Protein AF-0000000087150148 (afdb_homodimer)

InterPro domains:
  IPR000595 Cyclic nucleotide-binding domain [SM00100] (48-168)
  IPR000595 Cyclic nucleotide-binding domain [cd00038] (48-160)
  IPR012318 Crp-type HTH domain [PF13545] (186-251)
  IPR014710 RmlC-like jelly roll fold [G3DSA:2.60.120.10] (44-170)
  IPR018490 Cyclic nucleotide-binding domain superfamily [SSF51206] (45-163)
  IPR036388 Winged helix-like DNA-binding domain superfamily [G3DSA:1.10.10.10] (181-252)
  IPR036390 Winged helix DNA-binding domain superfamily [SSF46785] (184-256)
  IPR050397 Global Transcriptional Regulators in Environmental Response [PTHR24567] (44-261)

Secondary structure (DSSP, 8-state):
-----------------------------------------TT---HHHHTS-HHHHHHHHTT-EEEEEPTT-EEE-TTS--SEEEEEEEEEEEEEEEETTEEEEEEEE-TT-EESGGGTTT-PPP-EEEEEEEEEEEEEEEHHHHHHHHHH-HHHHHHHHHHHHHHHHHHHHHHHHHHHS-HHHHHHHHHHHHHHHHT-SEE---HHHHHHHHT--HHHHHHHHHHHHHTTSEEEETTEEEES-HHHHHHHS-HHHHHHHHHHHHHHHTHHHHHHH-/-----------------------------------------TT---HHHHTS-HHHHHHHHTT-EEEEEPTT-EEE-TTS--SEEEEEEEEEEEEEEEETTEEEEEEEE-TT-EESGGGTTT-PPP-EEEEEEEEEEEEEEEHHHHHHHHHH-HHHHHHHHHHHHHHHHHHHHHHHHHHHS-HHHHHHHHHHHHHHHHT-SEE---HHHHHHHHT--HHHHHHHHHHHHHTTSEEEETTEEEES-HHHHHHHS-HHHHHHHHHHHHHHHTHHHHHHH-

Nearest PDB structures (foldseek):
  3dv8-assembly1_A-2  TM=7.628E-01  e=1.364E-11  Agathobacter rectalis ATCC 33656
  8yz7-assembly1_A-2  TM=8.284E-01  e=3.390E-11  Deinococcus radiodurans R1 = ATCC 13939 = DSM 20539
  4ev0-assembly1_A  TM=5.158E-01  e=2.276E-11  Thermus thermophilus HB8
  1cx4-assembly1_A  TM=8.255E-01  e=1.781E-06  Rattus norvegicus
  4jva-assembly1_A  TM=6.528E-01  e=2.972E-06  Rattus norvegicus

Solvent-accessible surface area (backbone atoms only — not comparable to full-atom values): 30477 Å² total; per-residue (Å²): 134,93,79,75,84,69,84,66,84,76,78,84,72,96,70,79,79,80,77,80,75,79,73,83,64,82,67,70,72,72,72,71,69,65,70,78,67,71,64,64,49,92,86,48,67,19,48,65,62,27,67,44,52,71,70,54,40,52,62,52,50,77,57,47,39,83,42,80,41,48,60,70,39,70,74,34,55,50,66,46,88,66,63,46,29,37,39,21,44,38,23,31,30,38,32,23,36,76,56,95,91,39,46,39,50,33,42,74,42,11,19,70,34,66,47,57,62,70,58,72,77,75,54,72,70,45,69,43,28,31,31,26,62,39,52,36,32,30,35,31,31,45,47,70,57,48,52,53,48,28,69,78,36,53,66,57,44,50,50,50,48,35,42,49,51,30,51,50,45,31,28,30,50,42,16,48,41,55,56,71,51,56,68,61,26,51,51,35,21,47,54,52,51,49,27,62,28,47,69,41,52,67,42,78,54,50,62,65,52,53,13,41,35,66,69,45,57,50,69,58,48,48,52,47,52,51,51,36,34,75,70,51,30,31,42,81,49,98,62,28,35,33,55,68,28,63,70,64,34,56,68,50,20,44,72,64,40,58,54,42,52,49,38,50,56,50,40,70,52,60,71,62,55,60,57,69,72,98,138,81,83,75,75,74,83,74,77,80,76,84,72,94,69,79,78,80,76,78,82,72,74,82,63,81,67,70,72,71,70,71,70,65,71,78,69,70,65,65,47,93,87,47,67,19,48,66,64,25,66,44,51,70,71,56,40,51,62,52,51,76,55,47,39,84,42,80,40,47,60,68,38,70,76,35,54,50,66,46,88,66,63,48,30,35,38,23,44,38,23,31,31,37,34,24,37,73,55,96,91,39,47,39,51,34,43,74,40,12,19,72,34,65,46,56,63,70,58,72,76,74,55,72,69,45,69,41,29,30,31,25,63,40,51,36,32,29,35,32,29,46,46,70,58,49,52,54,49,29,70,78,36,52,66,58,44,50,50,51,48,36,42,49,52,30,52,49,48,31,28,31,48,41,15,47,41,55,57,71,52,56,69,63,25,50,51,34,22,48,54,52,52,48,26,62,27,49,69,43,53,66,42,77,52,49,62,65,55,54,14,40,36,66,67,44,57,50,69,57,47,48,52,44,52,49,51,36,34,74,70,52,28,31,44,83,49,98,62,29,36,32,55,69,30,64,71,64,36,55,69,50,20,43,74,64,39,57,54,42,54,48,38,50,55,52,40,70,52,61,71,62,56,61,59,69,72,99

Organism: NCBI:txid2511166

Foldseek 3Di:
DDDDDPPCPPPDDVDPDPDDDDDPPPPPPPPPPPPPPLQQPPPAQQLLLSNDDPVLNVLVVVFKDKDWADAFDWQDDFQDAHFKKKQARAAKKFKWADDPNAIATQAIAASHAMPRLCPLVVDGGHNIIIGTHTIDMIIMGTSVSVNVSCVVPVLSVLLNVLRVVLSVLSNVLLVVCLVPDDDLQNLLLVLLRRCVRRVFQKAQADLVRSCRHSVHDSVVSVVSVVVCVVVVQWDDDDRIIGGRNSVVSNVRHDCSSVVSVVSSVVSSPPVVPVVVVD/DDDPDDDPPPPDDPDPDPPDDPDPPDPPPPPPPPPPPLCQPPPAQQLLLSNDDPVLNVLVVVFKDKDWADAFDWQDDFQDAHFKKKQARAAKKFKWADDPRAIATQAIAASHAMPRLCPLVPDGGHNIIIGTHTIDMIIMGTSVSVNVSCVVPVLSVLLNVLRVVLSVLSRVLLVVCLVPDDDLQNLLLVLLRRCVRRVFQKAQADLVRSCRHSVHDSVVSVVSVVVCVVVVQWDDDDRIIGGRNNVVSNVRHDCSSVVSVVSSVVSSPPVVPVVVVD

Structure (mmCIF, N/CA/C/O backbone):
data_AF-0000000087150148-model_v1
#
loop_
_entity.id
_entity.type
_entity.pdbx_description
1 polymer 'Cyclic nucleotide-binding domain-containing protein'
#
loop_
_atom_site.group_PDB
_atom_site.id
_atom_site.type_symbol
_atom_site.label_atom_id
_atom_site.label_alt_id
_atom_site.label_comp_id
_atom_site.label_asym_id
_atom_site.label_entity_id
_atom_site.label_seq_id
_atom_site.pdbx_PDB_ins_code
_atom_site.Cartn_x
_atom_site.Cartn_y
_atom_site.Cartn_z
_atom_site.occupancy
_atom_site.B_iso_or_equiv
_atom_site.auth_seq_id
_atom_site.auth_comp_id
_atom_site.auth_asym_id
_atom_site.auth_atom_id
_atom_site.pdbx_PDB_model_num
ATOM 1 N N . MET A 1 1 ? -27.234 -48.438 15.078 1 19.94 1 MET A N 1
ATOM 2 C CA . MET A 1 1 ? -27.594 -47.562 16.203 1 19.94 1 MET A CA 1
ATOM 3 C C . MET A 1 1 ? -26.375 -46.781 16.688 1 19.94 1 MET A C 1
ATOM 5 O O . MET A 1 1 ? -26.5 -45.656 17.141 1 19.94 1 MET A O 1
ATOM 9 N N . THR A 1 2 ? -25.188 -47.375 16.906 1 21.62 2 THR A N 1
ATOM 10 C CA . THR A 1 2 ? -24.406 -47 18.094 1 21.62 2 THR A CA 1
ATOM 11 C C . THR A 1 2 ? -23.688 -45.688 17.859 1 21.62 2 THR A C 1
ATOM 13 O O . THR A 1 2 ? -23.141 -45.438 16.766 1 21.62 2 THR A O 1
ATOM 16 N N . ASP A 1 3 ? -23.547 -44.625 18.781 1 20.55 3 ASP A N 1
ATOM 17 C CA . ASP A 1 3 ? -23.656 -43.25 19.266 1 20.55 3 ASP A CA 1
ATOM 18 C C . ASP A 1 3 ? -22.281 -42.594 19.359 1 20.55 3 ASP A C 1
ATOM 20 O O . ASP A 1 3 ? -22.156 -41.375 19.281 1 20.55 3 ASP A O 1
ATOM 24 N N . ARG A 1 4 ? -21.094 -43.188 19.453 1 20.72 4 ARG A N 1
ATOM 25 C CA . ARG A 1 4 ? -20.297 -42.844 20.625 1 20.72 4 ARG A CA 1
ATOM 26 C C . ARG A 1 4 ? -19.469 -41.594 20.359 1 20.72 4 ARG A C 1
ATOM 28 O O . ARG A 1 4 ? -18.812 -41.062 21.266 1 20.72 4 ARG A O 1
ATOM 35 N N . ALA A 1 5 ? -19.062 -41.094 19.141 1 24.3 5 ALA A N 1
ATOM 36 C CA . ALA A 1 5 ? -17.641 -40.75 19.188 1 24.3 5 ALA A CA 1
ATOM 37 C C . ALA A 1 5 ? -17.438 -39.406 19.906 1 24.3 5 ALA A C 1
ATOM 39 O O . ALA A 1 5 ? -17.766 -38.344 19.344 1 24.3 5 ALA A O 1
ATOM 40 N N . PRO A 1 6 ? -17.641 -39.062 21.172 1 23.12 6 PRO A N 1
ATOM 41 C CA . PRO A 1 6 ? -17.859 -37.688 21.688 1 23.12 6 PRO A CA 1
ATOM 42 C C . PRO A 1 6 ? -16.578 -36.875 21.797 1 23.12 6 PRO A C 1
ATOM 44 O O . PRO A 1 6 ? -16.562 -35.812 22.438 1 23.12 6 PRO A O 1
ATOM 47 N N . ALA A 1 7 ? -15.578 -36.875 20.922 1 22.89 7 ALA A N 1
ATOM 48 C CA . ALA A 1 7 ? -14.266 -36.469 21.422 1 22.89 7 ALA A CA 1
ATOM 49 C C . ALA A 1 7 ? -14.297 -35.062 21.984 1 22.89 7 ALA A C 1
ATOM 51 O O . ALA A 1 7 ? -14.805 -34.125 21.328 1 22.89 7 ALA A O 1
ATOM 52 N N . VAL A 1 8 ? -14.102 -34.562 23.219 1 21.58 8 VAL A N 1
ATOM 53 C CA . VAL A 1 8 ? -14.297 -33.594 24.281 1 21.58 8 VAL A CA 1
ATOM 54 C C . VAL A 1 8 ? -13.312 -32.438 24.094 1 21.58 8 VAL A C 1
ATOM 56 O O . VAL A 1 8 ? -13.391 -31.438 24.812 1 21.58 8 VAL A O 1
ATOM 59 N N . PHE A 1 9 ? -12.484 -32.281 23.047 1 21.25 9 PHE A N 1
ATOM 60 C CA . PHE A 1 9 ? -11.273 -31.594 23.484 1 21.25 9 PHE A CA 1
ATOM 61 C C . PHE A 1 9 ? -11.578 -30.156 23.891 1 21.25 9 PHE A C 1
ATOM 63 O O . PHE A 1 9 ? -12.133 -29.391 23.094 1 21.25 9 PHE A O 1
ATOM 70 N N . GLU A 1 10 ? -11.703 -29.812 25.094 1 20.5 10 GLU A N 1
ATOM 71 C CA . GLU A 1 10 ? -12.078 -28.625 25.859 1 20.5 10 GLU A CA 1
ATOM 72 C C . GLU A 1 10 ? -11.094 -27.484 25.625 1 20.5 10 GLU A C 1
ATOM 74 O O . GLU A 1 10 ? -9.914 -27.594 25.969 1 20.5 10 GLU A O 1
ATOM 79 N N . VAL A 1 11 ? -10.922 -26.969 24.453 1 21.61 11 VAL A N 1
ATOM 80 C CA . VAL A 1 11 ? -10.086 -25.828 24.109 1 21.61 11 VAL A CA 1
ATOM 81 C C . VAL A 1 11 ? -10.312 -24.688 25.094 1 21.61 11 VAL A C 1
ATOM 83 O O . VAL A 1 11 ? -11.438 -24.203 25.25 1 21.61 11 VAL A O 1
ATOM 86 N N . LEU A 1 12 ? -9.422 -24.469 26.094 1 21.59 12 LEU A N 1
ATOM 87 C CA . LEU A 1 12 ? -9.352 -23.609 27.266 1 21.59 12 LEU A CA 1
ATOM 88 C C . LEU A 1 12 ? -9.742 -22.188 26.906 1 21.59 12 LEU A C 1
ATOM 90 O O . LEU A 1 12 ? -9.383 -21.688 25.844 1 21.59 12 LEU A O 1
ATOM 94 N N . GLU A 1 13 ? -10.75 -21.609 27.484 1 22.03 13 GLU A N 1
ATOM 95 C CA . GLU A 1 13 ? -11.508 -20.422 27.844 1 22.03 13 GLU A CA 1
ATOM 96 C C . GLU A 1 13 ? -10.586 -19.297 28.297 1 22.03 13 GLU A C 1
ATOM 98 O O . GLU A 1 13 ? -9.484 -19.547 28.797 1 22.03 13 GLU A O 1
ATOM 103 N N . CYS A 1 14 ? -10.711 -18 27.672 1 23.67 14 CYS A N 1
ATOM 104 C CA . CYS A 1 14 ? -10.281 -16.656 28 1 23.67 14 CYS A CA 1
ATOM 105 C C . CYS A 1 14 ? -10.328 -16.406 29.5 1 23.67 14 CYS A C 1
ATOM 107 O O . CYS A 1 14 ? -10.656 -15.305 29.953 1 23.67 14 CYS A O 1
ATOM 109 N N . SER A 1 15 ? -10.148 -17.594 30.406 1 21.47 15 SER A N 1
ATOM 110 C CA . SER A 1 15 ? -10.477 -17.484 31.812 1 21.47 15 SER A CA 1
ATOM 111 C C . SER A 1 15 ? -9.602 -16.453 32.5 1 21.47 15 SER A C 1
ATOM 113 O O . SER A 1 15 ? -8.445 -16.25 32.125 1 21.47 15 SER A O 1
ATOM 115 N N . GLN A 1 16 ? -10.305 -15.711 33.562 1 21.86 16 GLN A N 1
ATOM 116 C CA . GLN A 1 16 ? -10.102 -14.586 34.469 1 21.86 16 GLN A CA 1
ATOM 117 C C . GLN A 1 16 ? -9.047 -14.906 35.5 1 21.86 16 GLN A C 1
ATOM 119 O O . GLN A 1 16 ? -8.977 -14.242 36.562 1 21.86 16 GLN A O 1
ATOM 124 N N . GLU A 1 17 ? -8.172 -15.875 35.406 1 22.16 17 GLU A N 1
ATOM 125 C CA . GLU A 1 17 ? -7.629 -16.312 36.688 1 22.16 17 GLU A CA 1
ATOM 126 C C . GLU A 1 17 ? -6.891 -15.18 37.406 1 22.16 17 GLU A C 1
ATOM 128 O O . GLU A 1 17 ? -6.156 -14.422 36.75 1 22.16 17 GLU A O 1
ATOM 133 N N . ARG A 1 18 ? -7.316 -15.023 38.812 1 22.17 18 ARG A N 1
ATOM 134 C CA . ARG A 1 18 ? -6.941 -14.109 39.906 1 22.17 18 ARG A CA 1
ATOM 135 C C . ARG A 1 18 ? -5.48 -14.305 40.312 1 22.17 18 ARG A C 1
ATOM 137 O O . ARG A 1 18 ? -5.113 -15.328 40.875 1 22.17 18 ARG A O 1
ATOM 144 N N . ALA A 1 19 ? -4.543 -14.188 39.562 1 22.58 19 ALA A N 1
ATOM 145 C CA . ALA A 1 19 ? -3.145 -14.367 39.969 1 22.58 19 ALA A CA 1
ATOM 146 C C . ALA A 1 19 ? -2.857 -13.719 41.312 1 22.58 19 ALA A C 1
ATOM 148 O O . ALA A 1 19 ? -3.186 -12.547 41.531 1 22.58 19 ALA A O 1
ATOM 149 N N . LEU A 1 20 ? -2.566 -14.539 42.281 1 20.73 20 LEU A N 1
ATOM 150 C CA . LEU A 1 20 ? -2.23 -14.336 43.688 1 20.73 20 LEU A CA 1
ATOM 151 C C . LEU A 1 20 ? -1.263 -13.172 43.875 1 20.73 20 LEU A C 1
ATOM 153 O O . LEU A 1 20 ? -0.578 -12.789 42.906 1 20.73 20 LEU A O 1
ATOM 157 N N . LYS A 1 21 ? -0.613 -13.156 45.156 1 25.09 21 LYS A N 1
ATOM 158 C CA . LYS A 1 21 ? -0.305 -12.273 46.281 1 25.09 21 LYS A CA 1
ATOM 159 C C . LYS A 1 21 ? 1.092 -11.672 46.125 1 25.09 21 LYS A C 1
ATOM 161 O O . LYS A 1 21 ? 1.562 -10.969 47.031 1 25.09 21 LYS A O 1
ATOM 166 N N . GLN A 1 22 ? 1.948 -12.039 45.094 1 25.97 22 GLN A N 1
ATOM 167 C CA . GLN A 1 22 ? 3.277 -11.906 45.688 1 25.97 22 GLN A CA 1
ATOM 168 C C . GLN A 1 22 ? 3.52 -10.484 46.188 1 25.97 22 GLN A C 1
ATOM 170 O O . GLN A 1 22 ? 2.973 -9.523 45.625 1 25.97 22 GLN A O 1
ATOM 175 N N . PRO A 1 23 ? 4.172 -10.414 47.406 1 29.95 23 PRO A N 1
ATOM 176 C CA . PRO A 1 23 ? 4.34 -9.172 48.188 1 29.95 23 PRO A CA 1
ATOM 177 C C . PRO A 1 23 ? 4.977 -8.062 47.344 1 29.95 23 PRO A C 1
ATOM 179 O O . PRO A 1 23 ? 5.621 -8.328 46.344 1 29.95 23 PRO A O 1
ATOM 182 N N . PRO A 1 24 ? 4.738 -6.855 47.781 1 30.52 24 PRO A N 1
ATOM 183 C CA . PRO A 1 24 ? 4.977 -5.562 47.125 1 30.52 24 PRO A CA 1
ATOM 184 C C . PRO A 1 24 ? 6.449 -5.32 46.812 1 30.52 24 PRO A C 1
ATOM 186 O O . PRO A 1 24 ? 7.262 -5.176 47.75 1 30.52 24 PRO A O 1
ATOM 189 N N . GLY A 1 25 ? 7.176 -6.426 46.25 1 29.69 25 GLY A N 1
ATOM 190 C CA . GLY A 1 25 ? 8.57 -6.027 46.281 1 29.69 25 GLY A CA 1
ATOM 191 C C . GLY A 1 25 ? 8.797 -4.594 45.844 1 29.69 25 GLY A C 1
ATOM 192 O O . GLY A 1 25 ? 7.902 -3.975 45.25 1 29.69 25 GLY A O 1
ATOM 193 N N . THR A 1 26 ? 9.836 -3.965 46.469 1 32.06 26 THR A N 1
ATOM 194 C CA . THR A 1 26 ? 10.234 -2.574 46.312 1 32.06 26 THR A CA 1
ATOM 195 C C . THR A 1 26 ? 10.367 -2.238 44.812 1 32.06 26 THR A C 1
ATOM 197 O O . THR A 1 26 ? 11.086 -2.922 44.094 1 32.06 26 THR A O 1
ATOM 200 N N . ARG A 1 27 ? 9.281 -1.749 44.25 1 29.84 27 ARG A N 1
ATOM 201 C CA . ARG A 1 27 ? 9.188 -1.331 42.844 1 29.84 27 ARG A CA 1
ATOM 202 C C . ARG A 1 27 ? 10.461 -0.613 42.406 1 29.84 27 ARG A C 1
ATOM 204 O O . ARG A 1 27 ? 10.867 0.38 43 1 29.84 27 ARG A O 1
ATOM 211 N N . PRO A 1 28 ? 11.391 -1.503 41.812 1 34.41 28 PRO A N 1
ATOM 212 C CA . PRO A 1 28 ? 12.492 -0.618 41.438 1 34.41 28 PRO A CA 1
ATOM 213 C C . PRO A 1 28 ? 12.008 0.693 40.812 1 34.41 28 PRO A C 1
ATOM 215 O O . PRO A 1 28 ? 10.898 0.751 40.281 1 34.41 28 PRO A O 1
ATOM 218 N N . GLN A 1 29 ? 12.477 1.812 41.312 1 32.28 29 GLN A N 1
ATOM 219 C CA . GLN A 1 29 ? 12.133 3.133 40.812 1 32.28 29 GLN A CA 1
ATOM 220 C C . GLN A 1 29 ? 12.156 3.15 39.281 1 32.28 29 GLN A C 1
ATOM 222 O O . GLN A 1 29 ? 13.062 2.584 38.656 1 32.28 29 GLN A O 1
ATOM 227 N N . PRO A 1 30 ? 10.914 3.182 38.688 1 32.47 30 PRO A N 1
ATOM 228 C CA . PRO A 1 30 ? 10.891 3.254 37.219 1 32.47 30 PRO A CA 1
ATOM 229 C C . PRO A 1 30 ? 12.023 4.113 36.656 1 32.47 30 PRO A C 1
ATOM 231 O O . PRO A 1 30 ? 12.297 5.195 37.188 1 32.47 30 PRO A O 1
ATOM 234 N N . GLN A 1 31 ? 13.086 3.412 36.312 1 33.56 31 GLN A N 1
ATOM 235 C CA . GLN A 1 31 ? 14.031 4.27 35.625 1 33.56 31 GLN A CA 1
ATOM 236 C C . GLN A 1 31 ? 13.305 5.262 34.719 1 33.56 31 GLN A C 1
ATOM 238 O O . GLN A 1 31 ? 12.469 4.863 33.906 1 33.56 31 GLN A O 1
ATOM 243 N N . LEU A 1 32 ? 13.055 6.449 35.188 1 30.58 32 LEU A N 1
ATOM 244 C CA . LEU A 1 32 ? 12.555 7.551 34.375 1 30.58 32 LEU A CA 1
ATOM 245 C C . LEU A 1 32 ? 13.148 7.504 32.969 1 30.58 32 LEU A C 1
ATOM 247 O O . LEU A 1 32 ? 14.367 7.629 32.812 1 30.58 32 LEU A O 1
ATOM 251 N N . SER A 1 33 ? 12.68 6.516 32.219 1 32.69 33 SER A N 1
ATOM 252 C CA . SER A 1 33 ? 13.07 6.727 30.828 1 32.69 33 SER A CA 1
ATOM 253 C C . SER A 1 33 ? 13.102 8.211 30.469 1 32.69 33 SER A C 1
ATOM 255 O O . SER A 1 33 ? 12.086 8.898 30.578 1 32.69 33 SER A O 1
ATOM 257 N N . LEU A 1 34 ? 14.18 8.836 30.797 1 31.78 34 LEU A N 1
ATOM 258 C CA . LEU A 1 34 ? 14.297 10.211 30.312 1 31.78 34 LEU A CA 1
ATOM 259 C C . LEU A 1 34 ? 13.672 10.352 28.938 1 31.78 34 LEU A C 1
ATOM 261 O O . LEU A 1 34 ? 13.844 9.477 28.078 1 31.78 34 LEU A O 1
ATOM 265 N N . PRO A 1 35 ? 12.57 10.969 28.891 1 32.06 35 PRO A N 1
ATOM 266 C CA . PRO A 1 35 ? 12.023 11.203 27.562 1 32.06 35 PRO A CA 1
ATOM 267 C C . PRO A 1 35 ? 13.102 11.484 26.516 1 32.06 35 PRO A C 1
ATOM 269 O O . PRO A 1 35 ? 14.07 12.195 26.812 1 32.06 35 PRO A O 1
ATOM 272 N N . VAL A 1 36 ? 13.594 10.461 25.875 1 34.84 36 VAL A N 1
ATOM 273 C CA . VAL A 1 36 ? 14.438 10.805 24.734 1 34.84 36 VAL A CA 1
ATOM 274 C C . VAL A 1 36 ? 13.977 12.125 24.141 1 34.84 36 VAL A C 1
ATOM 276 O O . VAL A 1 36 ? 12.875 12.219 23.594 1 34.84 36 VAL A O 1
ATOM 279 N N . HIS A 1 37 ? 14.211 13.203 24.844 1 29.19 37 HIS A N 1
ATOM 280 C CA . HIS A 1 37 ? 13.992 14.523 24.266 1 29.19 37 HIS A CA 1
ATOM 281 C C . HIS A 1 37 ? 14.492 14.594 22.828 1 29.19 37 HIS A C 1
ATOM 283 O O . HIS A 1 37 ? 15.688 14.406 22.578 1 29.19 37 HIS A O 1
ATOM 289 N N . SER A 1 38 ? 13.805 13.969 21.875 1 36.78 38 SER A N 1
ATOM 290 C CA . SER A 1 38 ? 14.141 14.359 20.516 1 36.78 38 SER A CA 1
ATOM 291 C C . SER A 1 38 ? 14.586 15.82 20.453 1 36.78 38 SER A C 1
ATOM 293 O O . SER A 1 38 ? 13.883 16.703 20.969 1 36.78 38 SER A O 1
ATOM 295 N N . ALA A 1 39 ? 15.797 16.109 20.578 1 37.34 39 ALA A N 1
ATOM 296 C CA . ALA A 1 39 ? 16.344 17.453 20.453 1 37.34 39 ALA A CA 1
ATOM 297 C C . ALA A 1 39 ? 15.68 18.219 19.312 1 37.34 39 ALA A C 1
ATOM 299 O O . ALA A 1 39 ? 15.984 17.984 18.141 1 37.34 39 ALA A O 1
ATOM 300 N N . LYS A 1 40 ? 14.367 18.516 19.375 1 44.66 40 LYS A N 1
ATOM 301 C CA . LYS A 1 40 ? 13.719 19.5 18.516 1 44.66 40 LYS A CA 1
ATOM 302 C C . LYS A 1 40 ? 14.633 20.703 18.281 1 44.66 40 LYS A C 1
ATOM 304 O O . LYS A 1 40 ? 15.086 21.344 19.234 1 44.66 40 LYS A O 1
ATOM 309 N N . ARG A 1 41 ? 15.562 20.703 17.469 1 47.34 41 ARG A N 1
ATOM 310 C CA . ARG A 1 41 ? 16.234 21.953 17.109 1 47.34 41 ARG A CA 1
ATOM 311 C C . ARG A 1 41 ? 15.219 23.047 16.781 1 47.34 41 ARG A C 1
ATOM 313 O O . ARG A 1 41 ? 14.195 22.766 16.141 1 47.34 41 ARG A O 1
ATOM 320 N N . PRO A 1 42 ? 15.164 24.141 17.438 1 55.47 42 PRO A N 1
ATOM 321 C CA . PRO A 1 42 ? 14.172 25.219 17.531 1 55.47 42 PRO A CA 1
ATOM 322 C C . PRO A 1 42 ? 13.656 25.672 16.172 1 55.47 42 PRO A C 1
ATOM 324 O O . PRO A 1 42 ? 12.539 26.188 16.078 1 55.47 42 PRO A O 1
ATOM 327 N N . PHE A 1 43 ? 14.188 25.266 14.914 1 72.75 43 PHE A N 1
ATOM 328 C CA . PHE A 1 43 ? 13.773 26.031 13.742 1 72.75 43 PHE A CA 1
ATOM 329 C C . PHE A 1 43 ? 12.891 25.203 12.828 1 72.75 43 PHE A C 1
ATOM 331 O O . PHE A 1 43 ? 12.125 25.734 12.023 1 72.75 43 PHE A O 1
ATOM 338 N N . VAL A 1 44 ? 12.773 23.891 13.062 1 88.25 44 VAL A N 1
ATOM 339 C CA . VAL A 1 44 ? 11.93 23.141 12.133 1 88.25 44 VAL A CA 1
ATOM 340 C C . VAL A 1 44 ? 10.984 22.234 12.906 1 88.25 44 VAL A C 1
ATOM 342 O O . VAL A 1 44 ? 11.398 21.594 13.883 1 88.25 44 VAL A O 1
ATOM 345 N N . LYS A 1 45 ? 9.742 22.234 12.594 1 93.44 45 LYS A N 1
ATOM 346 C CA . LYS A 1 45 ? 8.719 21.406 13.219 1 93.44 45 LYS A CA 1
ATOM 347 C C . LYS A 1 45 ? 8.656 20.031 12.562 1 93.44 45 LYS A C 1
ATOM 349 O O . LYS A 1 45 ? 8.234 19.062 13.188 1 93.44 45 LYS A O 1
ATOM 354 N N . ASN A 1 46 ? 9.047 19.953 11.336 1 96.62 46 ASN A N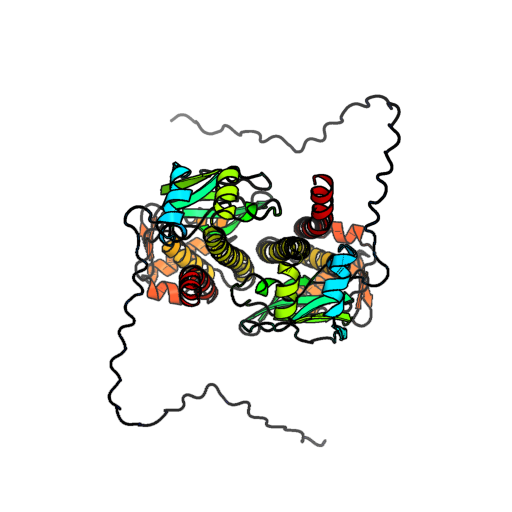 1
ATOM 355 C CA . ASN A 1 46 ? 9.031 18.672 10.641 1 96.62 46 ASN A CA 1
ATOM 356 C C . ASN A 1 46 ? 9.891 17.625 11.352 1 96.62 46 ASN A C 1
ATOM 358 O O . ASN A 1 46 ? 11.086 17.859 11.57 1 96.62 46 ASN A O 1
ATOM 362 N N . VAL A 1 47 ? 9.312 16.531 11.633 1 95.31 47 VAL A N 1
ATOM 363 C CA . VAL A 1 47 ? 9.93 15.531 12.492 1 95.31 47 VAL A CA 1
ATOM 364 C C . VAL A 1 47 ? 11.164 14.953 11.805 1 95.31 47 VAL A C 1
ATOM 366 O O . VAL A 1 47 ? 12.18 14.688 12.453 1 95.31 47 VAL A O 1
ATOM 369 N N . ILE A 1 48 ? 11.117 14.742 10.516 1 94.94 48 ILE A N 1
ATOM 370 C CA . ILE A 1 48 ? 12.234 14.156 9.773 1 94.94 48 ILE A CA 1
ATOM 371 C C . ILE A 1 48 ? 13.414 15.125 9.773 1 94.94 48 ILE A C 1
ATOM 373 O O . ILE A 1 48 ? 14.555 14.727 10.039 1 94.94 48 ILE A O 1
ATOM 377 N N . LEU A 1 49 ? 13.164 16.375 9.531 1 95.19 49 LEU A N 1
ATOM 378 C CA . LEU A 1 49 ? 14.211 17.391 9.547 1 95.19 49 LEU A CA 1
ATOM 379 C C . LEU A 1 49 ? 14.773 17.594 10.953 1 95.19 49 LEU A C 1
ATOM 381 O O . LEU A 1 49 ? 15.984 17.766 11.125 1 95.19 49 LEU A O 1
ATOM 385 N N . ALA A 1 50 ? 13.898 17.547 11.883 1 94.06 50 ALA A N 1
ATOM 386 C CA . ALA A 1 50 ? 14.281 17.797 13.266 1 94.06 50 ALA A CA 1
ATOM 387 C C . ALA A 1 50 ? 15.219 16.703 13.766 1 94.06 50 ALA A C 1
ATOM 389 O O . ALA A 1 50 ? 15.938 16.891 14.758 1 94.06 50 ALA A O 1
ATOM 390 N N . ARG A 1 51 ? 15.234 15.617 13.094 1 92.25 51 ARG A N 1
ATOM 391 C CA . ARG A 1 51 ? 16.031 14.477 13.523 1 92.25 51 ARG A CA 1
ATOM 392 C C . ARG A 1 51 ? 17.438 14.539 12.93 1 92.25 51 ARG A C 1
ATOM 394 O O . ARG A 1 51 ? 18.328 13.789 13.336 1 92.25 51 ARG A O 1
ATOM 401 N N . LEU A 1 52 ? 17.625 15.352 12.055 1 93.31 52 LEU A N 1
ATOM 402 C CA . LEU A 1 52 ? 18.922 15.445 11.391 1 93.31 52 LEU A CA 1
ATOM 403 C C . LEU A 1 52 ? 19.953 16.109 12.305 1 93.31 52 LEU A C 1
ATOM 405 O O . LEU A 1 52 ? 19.625 17.031 13.047 1 93.31 52 LEU A O 1
ATOM 409 N N . CYS A 1 53 ? 21.141 15.625 12.203 1 92.25 53 CYS A N 1
ATOM 410 C CA . CYS A 1 53 ? 22.203 16.312 12.938 1 92.25 53 CYS A CA 1
ATOM 411 C C . CYS A 1 53 ? 22.531 17.656 12.305 1 92.25 53 CYS A C 1
ATOM 413 O O . CYS A 1 53 ? 22.047 17.969 11.219 1 92.25 53 CYS A O 1
ATOM 415 N N . MET A 1 54 ? 23.344 18.391 12.953 1 91.81 54 MET A N 1
ATOM 416 C CA . MET A 1 54 ? 23.609 19.766 12.539 1 91.81 54 MET A CA 1
ATOM 417 C C . MET A 1 54 ? 24.234 19.797 11.148 1 91.81 54 MET A C 1
ATOM 419 O O . MET A 1 54 ? 23.891 20.656 10.328 1 91.81 54 MET A O 1
ATOM 423 N N . GLN A 1 55 ? 25.125 18.922 10.859 1 92.94 55 GLN A N 1
ATOM 424 C CA . GLN A 1 55 ? 25.797 18.875 9.562 1 92.94 55 GLN A CA 1
ATOM 425 C C . GLN A 1 55 ? 24.812 18.562 8.438 1 92.94 55 GLN A C 1
ATOM 427 O O . GLN A 1 55 ? 24.844 19.219 7.391 1 92.94 55 GLN A O 1
ATOM 432 N N . GLN A 1 56 ? 23.969 17.609 8.711 1 93.75 56 GLN A N 1
ATOM 433 C CA . GLN A 1 56 ? 22.969 17.203 7.742 1 93.75 56 GLN A CA 1
ATOM 434 C C . GLN A 1 56 ? 21.938 18.312 7.52 1 93.75 56 GLN A C 1
ATOM 436 O O . GLN A 1 56 ? 21.562 18.594 6.383 1 93.75 56 GLN A O 1
ATOM 441 N N . LEU A 1 57 ? 21.562 18.906 8.594 1 93.44 57 LEU A N 1
ATOM 442 C CA . LEU A 1 57 ? 20.594 19.984 8.523 1 93.44 57 LEU A CA 1
ATOM 443 C C . LEU A 1 57 ? 21.156 21.172 7.746 1 93.44 57 LEU A C 1
ATOM 445 O O . LEU A 1 57 ? 20.422 21.812 6.977 1 93.44 57 LEU A O 1
ATOM 449 N N . ALA A 1 58 ? 22.375 21.422 7.969 1 93.12 58 ALA A N 1
ATOM 450 C CA . ALA A 1 58 ? 23.031 22.516 7.234 1 93.12 58 ALA A CA 1
ATOM 451 C C . ALA A 1 58 ? 23.062 22.219 5.738 1 93.12 58 ALA A C 1
ATOM 453 O O . ALA A 1 58 ? 22.781 23.078 4.918 1 93.12 58 ALA A O 1
ATOM 454 N N . ALA A 1 59 ? 23.375 21.016 5.406 1 94.31 59 ALA A N 1
ATOM 455 C CA . ALA A 1 59 ? 23.484 20.625 4.008 1 94.31 59 ALA A CA 1
ATOM 456 C C . ALA A 1 59 ? 22.141 20.734 3.291 1 94.31 59 ALA A C 1
ATOM 458 O O . ALA A 1 59 ? 22.062 21.312 2.205 1 94.31 59 ALA A O 1
ATOM 459 N N . ILE A 1 60 ? 21.125 20.203 3.961 1 95.25 60 ILE A N 1
ATOM 460 C CA . ILE A 1 60 ? 19.812 20.219 3.316 1 95.25 60 ILE A CA 1
ATOM 461 C C . ILE A 1 60 ? 19.203 21.609 3.416 1 95.25 60 ILE A C 1
ATOM 463 O O . ILE A 1 60 ? 18.469 22.047 2.518 1 95.25 60 ILE A O 1
ATOM 467 N N . GLY A 1 61 ? 19.5 22.312 4.488 1 94.5 61 GLY A N 1
ATOM 468 C CA . GLY A 1 61 ? 18.953 23.641 4.754 1 94.5 61 GLY A CA 1
ATOM 469 C C . GLY A 1 61 ? 19.297 24.656 3.678 1 94.5 61 GLY A C 1
ATOM 470 O O . GLY A 1 61 ? 18.516 25.547 3.383 1 94.5 61 GLY A O 1
ATOM 471 N N . GLU A 1 62 ? 20.438 24.516 3.09 1 94.5 62 GLU A N 1
ATOM 472 C CA . GLU A 1 62 ? 20.906 25.422 2.043 1 94.5 62 GLU A CA 1
ATOM 473 C C . GLU A 1 62 ? 20 25.344 0.811 1 94.5 62 GLU A C 1
ATOM 475 O O . GLU A 1 62 ? 19.906 26.297 0.039 1 94.5 62 GLU A O 1
ATOM 480 N N . CYS A 1 63 ? 19.328 24.25 0.713 1 96.38 63 CYS A N 1
ATOM 481 C CA . CYS A 1 63 ? 18.547 24.031 -0.492 1 96.38 63 CYS A CA 1
ATOM 482 C C . CYS A 1 63 ? 17.047 24.094 -0.187 1 96.38 63 CYS A C 1
ATOM 484 O O . CYS A 1 63 ? 16.219 23.969 -1.09 1 96.38 63 CYS A O 1
ATOM 486 N N . LEU A 1 64 ? 16.734 24.234 1.062 1 96.94 64 LEU A N 1
ATOM 487 C CA . LEU A 1 64 ? 15.32 24.266 1.458 1 96.94 64 LEU A CA 1
ATOM 488 C C . LEU A 1 64 ? 14.719 25.656 1.222 1 96.94 64 LEU A C 1
ATOM 490 O O . LEU A 1 64 ? 15.352 26.672 1.528 1 96.94 64 LEU A O 1
ATOM 494 N N . GLU A 1 65 ? 13.484 25.688 0.68 1 97.31 65 GLU A N 1
ATOM 495 C CA . GLU A 1 65 ? 12.734 26.922 0.486 1 97.31 65 GLU A CA 1
ATOM 496 C C . GLU A 1 65 ? 11.414 26.891 1.255 1 97.31 65 GLU A C 1
ATOM 498 O O . GLU A 1 65 ? 10.617 25.969 1.097 1 97.31 65 GLU A O 1
ATOM 503 N N . PRO A 1 66 ? 11.242 27.938 2.076 1 96.81 66 PRO A N 1
ATOM 504 C CA . PRO A 1 66 ? 9.938 28 2.74 1 96.81 66 PRO A CA 1
ATOM 505 C C . PRO A 1 66 ? 8.789 28.25 1.762 1 96.81 66 PRO A C 1
ATOM 507 O O . PRO A 1 66 ? 8.945 29 0.802 1 96.81 66 PRO A O 1
ATOM 510 N N . VAL A 1 67 ? 7.664 27.562 1.992 1 97.88 67 VAL A N 1
ATOM 511 C CA . VAL A 1 67 ? 6.504 27.734 1.129 1 97.88 67 VAL A CA 1
ATOM 512 C C . VAL A 1 67 ? 5.23 27.75 1.973 1 97.88 67 VAL A C 1
ATOM 514 O O . VAL A 1 67 ? 5.125 27.031 2.961 1 97.88 67 VAL A O 1
ATOM 517 N N . VAL A 1 68 ? 4.316 28.594 1.545 1 98.56 68 VAL A N 1
ATOM 518 C CA . VAL A 1 68 ? 2.99 28.625 2.152 1 98.56 68 VAL A CA 1
ATOM 519 C C . VAL A 1 68 ? 2.076 27.625 1.44 1 98.56 68 VAL A C 1
ATOM 521 O O . VAL A 1 68 ? 2.016 27.609 0.208 1 98.56 68 VAL A O 1
ATOM 524 N N . LEU A 1 69 ? 1.475 26.766 2.26 1 98.38 69 LEU A N 1
ATOM 525 C CA . LEU A 1 69 ? 0.513 25.812 1.735 1 98.38 69 LEU A CA 1
ATOM 526 C C . LEU A 1 69 ? -0.908 26.359 1.819 1 98.38 69 LEU A C 1
ATOM 528 O O . LEU A 1 69 ? -1.424 26.594 2.914 1 98.38 69 LEU A O 1
ATOM 532 N N . LYS A 1 70 ? -1.494 26.516 0.644 1 98.38 70 LYS A N 1
ATOM 533 C CA . LYS A 1 70 ? -2.875 27 0.592 1 98.38 70 LYS A CA 1
ATOM 534 C C . LYS A 1 70 ? -3.848 25.828 0.403 1 98.38 70 LYS A C 1
ATOM 536 O O . LYS A 1 70 ? -3.527 24.844 -0.272 1 98.38 70 LYS A O 1
ATOM 541 N N . GLU A 1 71 ? -4.973 26.016 0.948 1 96.69 71 GLU A N 1
ATOM 542 C CA . GLU A 1 71 ? -6.004 24.984 0.79 1 96.69 71 GLU A CA 1
ATOM 543 C C . GLU A 1 71 ? -6.219 24.641 -0.681 1 96.69 71 GLU A C 1
ATOM 545 O O . GLU A 1 71 ? -6.246 25.531 -1.535 1 96.69 71 GLU A O 1
ATOM 550 N N . ARG A 1 72 ? -6.316 23.391 -1.051 1 96.38 72 ARG A N 1
ATOM 551 C CA . ARG A 1 72 ? -6.629 22.828 -2.361 1 96.38 72 ARG A CA 1
ATOM 552 C C . ARG A 1 72 ? -5.418 22.891 -3.287 1 96.38 72 ARG A C 1
ATOM 554 O O . ARG A 1 72 ? -5.496 22.484 -4.449 1 96.38 72 ARG A O 1
ATOM 561 N N . MET A 1 73 ? -4.375 23.422 -2.73 1 97.56 73 MET A N 1
ATOM 562 C CA . MET A 1 73 ? -3.146 23.391 -3.516 1 97.56 73 MET A CA 1
ATOM 563 C C . MET A 1 73 ? -2.727 21.969 -3.822 1 97.56 73 MET A C 1
ATOM 565 O O . MET A 1 73 ? -2.721 21.109 -2.932 1 97.56 73 MET A O 1
ATOM 569 N N . VAL A 1 74 ? -2.428 21.688 -5.113 1 96.75 74 VAL A N 1
ATOM 570 C CA . VAL A 1 74 ? -1.956 20.375 -5.523 1 96.75 74 VAL A CA 1
ATOM 571 C C . VAL A 1 74 ? -0.43 20.328 -5.484 1 96.75 74 VAL A C 1
ATOM 573 O O . VAL A 1 74 ? 0.235 21.078 -6.207 1 96.75 74 VAL A O 1
ATOM 576 N N . LEU A 1 75 ? 0.122 19.484 -4.637 1 96.44 75 LEU A N 1
ATOM 577 C CA . LEU A 1 75 ? 1.569 19.391 -4.48 1 96.44 75 LEU A CA 1
ATOM 578 C C . LEU A 1 75 ? 2.145 18.312 -5.391 1 96.44 75 LEU A C 1
ATOM 580 O O . LEU A 1 75 ? 3.326 18.344 -5.738 1 96.44 75 LEU A O 1
ATOM 584 N N . GLN A 1 76 ? 1.368 17.328 -5.672 1 92.56 76 GLN A N 1
ATOM 585 C CA . GLN A 1 76 ? 1.728 16.219 -6.559 1 92.56 76 GLN A CA 1
ATOM 586 C C . GLN A 1 76 ? 0.548 15.82 -7.438 1 92.56 76 GLN A C 1
ATOM 588 O O . GLN A 1 76 ? -0.553 15.578 -6.938 1 92.56 76 GLN A O 1
ATOM 593 N N . GLU A 1 77 ? 0.825 15.75 -8.727 1 90.25 77 GLU A N 1
ATOM 594 C CA . GLU A 1 77 ? -0.167 15.266 -9.68 1 90.25 77 GLU A CA 1
ATOM 595 C C . GLU A 1 77 ? 0.067 13.797 -10.016 1 90.25 77 GLU A C 1
ATOM 597 O O . GLU A 1 77 ? 1.209 13.336 -10.047 1 90.25 77 GLU A O 1
ATOM 602 N N . PRO A 1 78 ? -1.044 13.109 -10.258 1 86.44 78 PRO A N 1
ATOM 603 C CA . PRO A 1 78 ? -0.864 11.703 -10.641 1 86.44 78 PRO A CA 1
ATOM 604 C C . PRO A 1 78 ? -0.087 11.547 -11.945 1 86.44 78 PRO A C 1
ATOM 606 O O . PRO A 1 78 ? -0.25 12.344 -12.867 1 86.44 78 PRO A O 1
ATOM 609 N N . ARG A 1 79 ? 0.737 10.562 -11.984 1 79.75 79 ARG A N 1
ATOM 610 C CA . ARG A 1 79 ? 1.451 10.102 -13.164 1 79.75 79 ARG A CA 1
ATOM 611 C C . ARG A 1 79 ? 2.312 11.211 -13.758 1 79.75 79 ARG A C 1
ATOM 613 O O . ARG A 1 79 ? 2.498 11.281 -14.977 1 79.75 79 ARG A O 1
ATOM 620 N N . ARG A 1 80 ? 2.658 12.219 -13.016 1 82.38 80 ARG A N 1
ATOM 621 C CA . ARG A 1 80 ? 3.588 13.281 -13.406 1 82.38 80 ARG A CA 1
ATOM 622 C C . ARG A 1 80 ? 4.781 13.336 -12.461 1 82.38 80 ARG A C 1
ATOM 624 O O . ARG A 1 80 ? 4.629 13.141 -11.258 1 82.38 80 ARG A O 1
ATOM 631 N N . PRO A 1 81 ? 5.844 13.57 -13.086 1 78.88 81 PRO A N 1
ATOM 632 C CA . PRO A 1 81 ? 7.008 13.711 -12.211 1 78.88 81 PRO A CA 1
ATOM 633 C C . PRO A 1 81 ? 6.887 14.891 -11.25 1 78.88 81 PRO A C 1
ATOM 635 O O . PRO A 1 81 ? 6.297 15.914 -11.602 1 78.88 81 PRO A O 1
ATOM 638 N N . VAL A 1 82 ? 7.414 14.641 -10.086 1 83.19 82 VAL A N 1
ATOM 639 C CA . VAL A 1 82 ? 7.422 15.719 -9.109 1 83.19 82 VAL A CA 1
ATOM 640 C C . VAL A 1 82 ? 8.742 16.484 -9.195 1 83.19 82 VAL A C 1
ATOM 642 O O . VAL A 1 82 ? 9.805 15.891 -9.375 1 83.19 82 VAL A O 1
ATOM 645 N N . GLU A 1 83 ? 8.656 17.719 -9.125 1 87.94 83 GLU A N 1
ATOM 646 C CA . GLU A 1 83 ? 9.844 18.562 -9.172 1 87.94 83 GLU A CA 1
ATOM 647 C C . GLU A 1 83 ? 10.391 18.812 -7.777 1 87.94 83 GLU A C 1
ATOM 649 O O . GLU A 1 83 ? 11.602 18.984 -7.598 1 87.94 83 GLU A O 1
ATOM 654 N N . HIS A 1 84 ? 9.461 18.844 -6.871 1 94.38 84 HIS A N 1
ATOM 655 C CA . HIS A 1 84 ? 9.844 19.203 -5.508 1 94.38 84 HIS A CA 1
ATOM 656 C C . HIS A 1 84 ? 9.344 18.156 -4.512 1 94.38 84 HIS A C 1
ATOM 658 O O . HIS A 1 84 ? 8.352 17.484 -4.766 1 94.38 84 HIS A O 1
ATOM 664 N N . VAL A 1 85 ? 10.125 18.062 -3.475 1 95.69 85 VAL A N 1
ATOM 665 C CA . VAL A 1 85 ? 9.703 17.359 -2.266 1 95.69 85 VAL A CA 1
ATOM 666 C C . VAL A 1 85 ? 9.32 18.375 -1.188 1 95.69 85 VAL A C 1
ATOM 668 O O . VAL A 1 85 ? 9.992 19.391 -1.022 1 95.69 85 VAL A O 1
ATOM 671 N N . TYR A 1 86 ? 8.25 18.109 -0.435 1 97.69 86 TYR A N 1
ATOM 672 C CA . TYR A 1 86 ? 7.746 19.062 0.553 1 97.69 86 TYR A CA 1
ATOM 673 C C . TYR A 1 86 ? 7.82 18.469 1.958 1 97.69 86 TYR A C 1
ATOM 675 O O . TYR A 1 86 ? 7.176 17.469 2.252 1 97.69 86 TYR A O 1
ATOM 683 N N . PHE A 1 87 ? 8.586 19.078 2.809 1 98 87 PHE A N 1
ATOM 684 C CA . PHE A 1 87 ? 8.586 18.781 4.234 1 98 87 PHE A CA 1
ATOM 685 C C . PHE A 1 87 ? 7.531 19.594 4.965 1 98 87 PHE A C 1
ATOM 687 O O . PHE A 1 87 ? 7.699 20.812 5.156 1 98 87 PHE A O 1
ATOM 694 N N . ILE A 1 88 ? 6.523 18.953 5.473 1 98.5 88 ILE A N 1
ATOM 695 C CA . ILE A 1 88 ? 5.375 19.672 6.016 1 98.5 88 ILE A CA 1
ATOM 696 C C . ILE A 1 88 ? 5.695 20.172 7.422 1 98.5 88 ILE A C 1
ATOM 698 O O . ILE A 1 88 ? 6.141 19.406 8.273 1 98.5 88 ILE A O 1
ATOM 702 N N . GLU A 1 89 ? 5.492 21.422 7.645 1 98 89 GLU A N 1
ATOM 703 C CA . GLU A 1 89 ? 5.676 22.031 8.961 1 98 89 GLU A CA 1
ATOM 704 C C . GLU A 1 89 ? 4.352 22.125 9.711 1 98 89 GLU A C 1
ATOM 706 O O . GLU A 1 89 ? 4.293 21.891 10.922 1 98 89 GLU A O 1
ATOM 711 N N . SER A 1 90 ? 3.414 22.547 9.008 1 97.69 90 SER A N 1
ATOM 712 C CA . SER A 1 90 ? 2.057 22.672 9.523 1 97.69 90 SER A CA 1
ATOM 713 C C . SER A 1 90 ? 1.023 22.453 8.422 1 97.69 90 SER A C 1
ATOM 715 O O . SER A 1 90 ? 1.34 22.578 7.234 1 97.69 90 SER A O 1
ATOM 717 N N . GLY A 1 91 ? -0.169 22.141 8.875 1 97.69 91 GLY A N 1
ATOM 718 C CA . GLY A 1 91 ? -1.222 21.844 7.922 1 97.69 91 GLY A CA 1
ATOM 719 C C . GLY A 1 91 ? -1.411 20.359 7.695 1 97.69 91 GLY A C 1
ATOM 720 O O . GLY A 1 91 ? -0.849 19.531 8.422 1 97.69 91 GLY A O 1
ATOM 721 N N . LEU A 1 92 ? -2.285 20.031 6.707 1 98.31 92 LEU A N 1
ATOM 722 C CA . LEU A 1 92 ? -2.607 18.656 6.395 1 98.31 92 LEU A CA 1
ATOM 723 C C . LEU A 1 92 ? -2.691 18.438 4.887 1 98.31 92 LEU A C 1
ATOM 725 O O . LEU A 1 92 ? -3.357 19.203 4.184 1 98.31 92 LEU A O 1
ATOM 729 N N . VAL A 1 93 ? -2 17.484 4.449 1 98.5 93 VAL A N 1
ATOM 730 C CA . VAL A 1 93 ? -2.023 17.125 3.037 1 98.5 93 VAL A CA 1
ATOM 731 C C . VAL A 1 93 ? -2.688 15.75 2.865 1 98.5 93 VAL A C 1
ATOM 733 O O . VAL A 1 93 ? -2.367 14.805 3.586 1 98.5 93 VAL A O 1
ATOM 736 N N . SER A 1 94 ? -3.629 15.68 1.978 1 97.81 94 SER A N 1
ATOM 737 C CA . SER A 1 94 ? -4.32 14.438 1.641 1 97.81 94 SER A CA 1
ATOM 738 C C . SER A 1 94 ? -3.627 13.711 0.49 1 97.81 94 SER A C 1
ATOM 740 O O . SER A 1 94 ? -3.424 14.289 -0.58 1 97.81 94 SER A O 1
ATOM 742 N N . LEU A 1 95 ? -3.145 12.516 0.76 1 96.44 95 LEU A N 1
ATOM 743 C CA . LEU A 1 95 ? -2.729 11.617 -0.314 1 96.44 95 LEU A CA 1
ATOM 744 C C . LEU A 1 95 ? -3.9 10.781 -0.809 1 96.44 95 LEU A C 1
ATOM 746 O O . LEU A 1 95 ? -4.469 9.992 -0.05 1 96.44 95 LEU A O 1
ATOM 750 N N . ARG A 1 96 ? -4.223 10.953 -2.148 1 95.25 96 ARG A N 1
ATOM 751 C CA . ARG A 1 96 ? -5.488 10.375 -2.586 1 95.25 96 ARG A CA 1
ATOM 752 C C . ARG A 1 96 ? -5.41 9.93 -4.043 1 95.25 96 ARG A C 1
ATOM 754 O O . ARG A 1 96 ? -4.496 10.32 -4.77 1 95.25 96 ARG A O 1
ATOM 761 N N . VAL A 1 97 ? -6.293 9.055 -4.371 1 91.06 97 VAL A N 1
ATOM 762 C CA . VAL A 1 97 ? -6.492 8.641 -5.754 1 91.06 97 VAL A CA 1
ATOM 763 C C . VAL A 1 97 ? -7.812 9.195 -6.281 1 91.06 97 VAL A C 1
ATOM 765 O O . VAL A 1 97 ? -8.812 9.219 -5.559 1 91.06 97 VAL A O 1
ATOM 768 N N . VAL A 1 98 ? -7.684 9.758 -7.477 1 86.75 98 VAL A N 1
ATOM 769 C CA . VAL A 1 98 ? -8.875 10.266 -8.148 1 86.75 98 VAL A CA 1
ATOM 770 C C . VAL A 1 98 ? -9.133 9.461 -9.422 1 86.75 98 VAL A C 1
ATOM 772 O O . VAL A 1 98 ? -8.25 9.328 -10.266 1 86.75 98 VAL A O 1
ATOM 775 N N . ALA A 1 99 ? -10.336 8.797 -9.414 1 77.25 99 ALA A N 1
ATOM 776 C CA . ALA A 1 99 ? -10.703 8.016 -10.586 1 77.25 99 ALA A CA 1
ATOM 777 C C . ALA A 1 99 ? -12.203 8.117 -10.859 1 77.25 99 ALA A C 1
ATOM 779 O O . ALA A 1 99 ? -13.023 7.914 -9.961 1 77.25 99 ALA A O 1
ATOM 780 N N . ALA A 1 100 ? -12.547 8.367 -12.156 1 75.62 100 ALA A N 1
ATOM 781 C CA . ALA A 1 100 ? -13.93 8.383 -12.633 1 75.62 100 ALA A CA 1
ATOM 782 C C . ALA A 1 100 ? -14.82 9.227 -11.719 1 75.62 100 ALA A C 1
ATOM 784 O O . ALA A 1 100 ? -15.891 8.781 -11.312 1 75.62 100 ALA A O 1
ATOM 785 N N . GLY A 1 101 ? -14.297 10.367 -11.289 1 75.81 101 GLY A N 1
ATOM 786 C CA . GLY A 1 101 ? -15.094 11.305 -10.516 1 75.81 101 GLY A CA 1
ATOM 787 C C . GLY A 1 101 ? -15.133 10.969 -9.031 1 75.81 101 GLY A C 1
ATOM 788 O O . GLY A 1 101 ? -15.766 11.68 -8.25 1 75.81 101 GLY A O 1
ATOM 789 N N . SER A 1 102 ? -14.531 9.938 -8.672 1 83 102 SER A N 1
ATOM 790 C CA . SER A 1 102 ? -14.484 9.57 -7.262 1 83 102 SER A CA 1
ATOM 791 C C . SER A 1 102 ? -13.086 9.773 -6.684 1 83 102 SER A C 1
ATOM 793 O O . SER A 1 102 ? -12.094 9.773 -7.418 1 83 102 SER A O 1
ATOM 795 N N . MET A 1 103 ? -13.133 10.055 -5.402 1 90.19 103 MET A N 1
ATOM 796 C CA . MET A 1 103 ? -11.883 10.297 -4.691 1 90.19 103 MET A CA 1
ATOM 797 C C . MET A 1 103 ? -11.766 9.398 -3.465 1 90.19 103 MET A C 1
ATOM 799 O O . MET A 1 103 ? -12.742 9.188 -2.748 1 90.19 103 MET A O 1
ATOM 803 N N . LEU A 1 104 ? -10.625 8.805 -3.32 1 93.25 104 LEU A N 1
ATOM 804 C CA . LEU A 1 104 ? -10.336 8.016 -2.131 1 93.25 104 LEU A CA 1
ATOM 805 C C . LEU A 1 104 ? -8.992 8.406 -1.522 1 93.25 104 LEU A C 1
ATOM 807 O O . LEU A 1 104 ? -7.969 8.375 -2.203 1 93.25 104 LEU A O 1
ATOM 811 N N . GLU A 1 105 ? -9.086 8.781 -0.319 1 96.44 105 GLU A N 1
ATOM 812 C CA . GLU A 1 105 ? -7.867 9.148 0.396 1 96.44 105 GLU A CA 1
ATOM 813 C C . GLU A 1 105 ? -7.184 7.918 0.984 1 96.44 105 GLU A C 1
ATOM 815 O O . GLU A 1 105 ? -7.844 7.059 1.577 1 96.44 105 GLU A O 1
ATOM 820 N N . THR A 1 106 ? -5.902 7.902 0.832 1 95.38 106 THR A N 1
ATOM 821 C CA . THR A 1 106 ? -5.16 6.742 1.312 1 95.38 106 THR A CA 1
ATOM 822 C C . THR A 1 106 ? -4.316 7.105 2.531 1 95.38 106 THR A C 1
ATOM 824 O O . THR A 1 106 ? -3.965 6.234 3.33 1 95.38 106 THR A O 1
ATOM 827 N N . ALA A 1 107 ? -3.979 8.312 2.639 1 96.88 107 ALA A N 1
ATOM 828 C CA . ALA A 1 107 ? -3.176 8.75 3.777 1 96.88 107 ALA A CA 1
ATOM 829 C C . ALA A 1 107 ? -3.326 10.25 4.008 1 96.88 107 ALA A C 1
ATOM 831 O O . ALA A 1 107 ? -3.715 10.992 3.102 1 96.88 107 ALA A O 1
ATOM 832 N N . VAL A 1 108 ? -3.078 10.656 5.227 1 98.06 108 VAL A N 1
ATOM 833 C CA . VAL A 1 108 ? -2.941 12.07 5.578 1 98.06 108 VAL A CA 1
ATOM 834 C C . VAL A 1 108 ? -1.512 12.352 6.035 1 98.06 108 VAL A C 1
ATOM 836 O O . VAL A 1 108 ? -0.913 11.547 6.754 1 98.06 108 VAL A O 1
ATOM 839 N N . ILE A 1 109 ? -1.026 13.398 5.562 1 98.25 109 ILE A N 1
ATOM 840 C CA . ILE A 1 109 ? 0.362 13.758 5.832 1 98.25 109 ILE A CA 1
ATOM 841 C C . ILE A 1 109 ? 0.415 15.102 6.566 1 98.25 109 ILE A C 1
ATOM 843 O O . ILE A 1 109 ? -0.117 16.094 6.082 1 98.25 109 ILE A O 1
ATOM 847 N N . GLY A 1 110 ? 0.99 15.141 7.75 1 98 110 GLY A N 1
ATOM 848 C CA . GLY A 1 110 ? 1.223 16.344 8.531 1 98 110 GLY A CA 1
ATOM 849 C C . GLY A 1 110 ? 2.691 16.594 8.82 1 98 110 GLY A C 1
ATOM 850 O O . GLY A 1 110 ? 3.549 16.328 7.973 1 98 110 GLY A O 1
ATOM 851 N N . TYR A 1 111 ? 2.99 17.109 9.953 1 97.06 111 TYR A N 1
ATOM 852 C CA . TYR A 1 111 ? 4.316 17.609 10.305 1 97.06 111 TYR A CA 1
ATOM 853 C C . TYR A 1 111 ? 5.312 16.469 10.438 1 97.06 111 TYR A C 1
ATOM 855 O O . TYR A 1 111 ? 6.523 16.688 10.469 1 97.06 111 TYR A O 1
ATOM 863 N N . ARG A 1 112 ? 4.859 15.234 10.414 1 95.06 112 ARG A N 1
ATOM 864 C CA . ARG A 1 112 ? 5.758 14.094 10.508 1 95.06 112 ARG A CA 1
ATOM 865 C C . ARG A 1 112 ? 6.199 13.625 9.125 1 95.06 112 ARG A C 1
ATOM 867 O O . ARG A 1 112 ? 7.031 12.719 9.008 1 95.06 112 ARG A O 1
ATOM 874 N N . GLY A 1 113 ? 5.672 14.312 8.141 1 96.19 113 GLY A N 1
ATOM 875 C CA . GLY A 1 113 ? 5.836 13.648 6.859 1 96.19 113 GLY A CA 1
ATOM 876 C C . GLY A 1 113 ? 6.387 14.555 5.777 1 96.19 113 GLY A C 1
ATOM 877 O O . GLY A 1 113 ? 6.75 15.703 6.051 1 96.19 113 GLY A O 1
ATOM 878 N N . VAL A 1 114 ? 6.527 13.898 4.59 1 96.81 114 VAL A N 1
ATOM 879 C CA . VAL A 1 114 ? 7.082 14.5 3.379 1 96.81 114 VAL A CA 1
ATOM 880 C C . VAL A 1 114 ? 6.246 14.078 2.17 1 96.81 114 VAL A C 1
ATOM 882 O O . VAL A 1 114 ? 5.82 12.922 2.072 1 96.81 114 VAL A O 1
ATOM 885 N N . VAL A 1 115 ? 5.957 15.023 1.338 1 96.25 115 VAL A N 1
ATOM 886 C CA . VAL A 1 115 ? 5.27 14.727 0.085 1 96.25 115 VAL A CA 1
ATOM 887 C C . VAL A 1 115 ? 6.289 14.594 -1.045 1 96.25 115 VAL A C 1
ATOM 889 O O . VAL A 1 115 ? 7.207 15.406 -1.163 1 96.25 115 VAL A O 1
ATOM 892 N N . GLY A 1 116 ? 6.109 13.578 -1.853 1 90.75 116 GLY A N 1
ATOM 893 C CA . GLY A 1 116 ? 6.938 13.43 -3.039 1 90.75 116 GLY A CA 1
ATOM 894 C C . GLY A 1 116 ? 8.023 12.383 -2.879 1 90.75 116 GLY A C 1
ATOM 895 O O . GLY A 1 116 ? 8.875 12.227 -3.756 1 90.75 116 GLY A O 1
ATOM 896 N N . THR A 1 117 ? 8.031 11.625 -1.805 1 84 117 THR A N 1
ATOM 897 C CA . THR A 1 117 ? 9.117 10.695 -1.513 1 84 117 THR A CA 1
ATOM 898 C C . THR A 1 117 ? 9.086 9.508 -2.473 1 84 117 THR A C 1
ATOM 900 O O . THR A 1 117 ? 10.102 8.852 -2.684 1 84 117 THR A O 1
ATOM 903 N N . SER A 1 118 ? 7.887 9.195 -2.99 1 74.75 118 SER A N 1
ATOM 904 C CA . SER A 1 118 ? 7.762 8.062 -3.902 1 74.75 118 SER A CA 1
ATOM 905 C C . SER A 1 118 ? 8.672 8.227 -5.113 1 74.75 118 SER A C 1
ATOM 907 O O . SER A 1 118 ? 9.023 7.242 -5.77 1 74.75 118 SER A O 1
ATOM 909 N N . PHE A 1 119 ? 9.195 9.352 -5.418 1 71.75 119 PHE A N 1
ATOM 910 C CA . PHE A 1 119 ? 9.969 9.641 -6.617 1 71.75 119 PHE A CA 1
ATOM 911 C C . PHE A 1 119 ? 11.461 9.609 -6.32 1 71.75 119 PHE A C 1
ATOM 913 O O . PHE A 1 119 ? 12.281 9.688 -7.234 1 71.75 119 PHE A O 1
ATOM 920 N N . LEU A 1 120 ? 11.789 9.531 -5.117 1 73.94 120 LEU A N 1
ATOM 921 C CA . LEU A 1 120 ? 13.195 9.562 -4.742 1 73.94 120 LEU A CA 1
ATOM 922 C C . LEU A 1 120 ? 13.906 8.289 -5.18 1 73.94 120 LEU A C 1
ATOM 924 O O . LEU A 1 120 ? 15.109 8.297 -5.426 1 73.94 120 LEU A O 1
ATOM 928 N N . TRP A 1 121 ? 13.266 7.246 -5.289 1 63.59 121 TRP A N 1
ATOM 929 C CA . TRP A 1 121 ? 13.914 5.965 -5.543 1 63.59 121 TRP A CA 1
ATOM 930 C C . TRP A 1 121 ? 13.711 5.527 -6.988 1 63.59 121 TRP A C 1
ATOM 932 O O . TRP A 1 121 ? 14.148 4.445 -7.383 1 63.59 121 TRP A O 1
ATOM 942 N N . GLY A 1 122 ? 13.445 6.391 -7.941 1 55.97 122 GLY A N 1
ATOM 943 C CA . GLY A 1 122 ? 13.336 6.055 -9.352 1 55.97 122 GLY A CA 1
ATOM 944 C C . GLY A 1 122 ? 12.125 5.188 -9.664 1 55.97 122 GLY A C 1
ATOM 945 O O . GLY A 1 122 ? 12.117 4.473 -10.664 1 55.97 122 GLY A O 1
ATOM 946 N N . GLY A 1 123 ? 11.148 5.375 -8.922 1 55.41 123 GLY A N 1
ATOM 947 C CA . GLY A 1 123 ? 10.078 4.398 -9.055 1 55.41 123 GLY A CA 1
ATOM 948 C C . GLY A 1 123 ? 8.93 4.887 -9.922 1 55.41 123 GLY A C 1
ATOM 949 O O . GLY A 1 123 ? 9.086 5.832 -10.695 1 55.41 123 GLY A O 1
ATOM 950 N N . HIS A 1 124 ? 7.762 4.062 -9.898 1 58.66 124 HIS A N 1
ATOM 951 C CA . HIS A 1 124 ? 6.535 4.125 -10.688 1 58.66 124 HIS A CA 1
ATOM 952 C C . HIS A 1 124 ? 5.805 5.445 -10.461 1 58.66 124 HIS A C 1
ATOM 954 O O . HIS A 1 124 ? 5.945 6.062 -9.406 1 58.66 124 HIS A O 1
ATOM 960 N N . PHE A 1 125 ? 5.422 5.918 -11.586 1 60.19 125 PHE A N 1
ATOM 961 C CA . PHE A 1 125 ? 4.512 7.055 -11.484 1 60.19 125 PHE A CA 1
ATOM 962 C C . PHE A 1 125 ? 3.393 6.762 -10.492 1 60.19 125 PHE A C 1
ATOM 964 O O . PHE A 1 125 ? 2.773 5.699 -10.539 1 60.19 125 PHE A O 1
ATOM 971 N N . SER A 1 126 ? 3.451 7.648 -9.578 1 71.94 126 SER A N 1
ATOM 972 C CA . SER A 1 126 ? 2.424 7.531 -8.547 1 71.94 126 SER A CA 1
ATOM 973 C C . SER A 1 126 ? 1.038 7.82 -9.117 1 71.94 126 SER A C 1
ATOM 975 O O . SER A 1 126 ? 0.876 8.719 -9.945 1 71.94 126 SER A O 1
ATOM 977 N N . THR A 1 127 ? 0.102 6.977 -8.82 1 79.12 127 THR A N 1
ATOM 978 C CA . THR A 1 127 ? -1.292 7.23 -9.172 1 79.12 127 THR A CA 1
ATOM 979 C C . THR A 1 127 ? -1.934 8.18 -8.164 1 79.12 127 THR A C 1
ATOM 981 O O . THR A 1 127 ? -3.09 8.578 -8.32 1 79.12 127 THR A O 1
ATOM 984 N N . HIS A 1 128 ? -1.09 8.594 -7.199 1 88.44 128 HIS A N 1
ATOM 985 C CA . HIS A 1 128 ? -1.636 9.422 -6.133 1 88.44 128 HIS A CA 1
ATOM 986 C C . HIS A 1 128 ? -1.519 10.906 -6.473 1 88.44 128 HIS A C 1
ATOM 988 O O . HIS A 1 128 ? -0.584 11.312 -7.164 1 88.44 128 HIS A O 1
ATOM 994 N N . GLN A 1 129 ? -2.484 11.578 -6 1 93.44 129 GLN A N 1
ATOM 995 C CA . GLN A 1 129 ? -2.445 13.039 -5.902 1 93.44 129 GLN A CA 1
ATOM 996 C C . GLN A 1 129 ? -2.271 13.492 -4.457 1 93.44 129 GLN A C 1
ATOM 998 O O . GLN A 1 129 ? -2.801 12.859 -3.537 1 93.44 129 GLN A O 1
ATOM 1003 N N . SER A 1 130 ? -1.485 14.5 -4.254 1 96 130 SER A N 1
ATOM 1004 C CA . SER A 1 130 ? -1.377 15.125 -2.943 1 96 130 SER A CA 1
ATOM 1005 C C . SER A 1 130 ? -1.975 16.531 -2.951 1 96 130 SER A C 1
ATOM 1007 O O . SER A 1 130 ? -1.547 17.391 -3.727 1 96 130 SER A O 1
ATOM 1009 N N . VAL A 1 131 ? -2.949 16.766 -2.078 1 97.31 131 VAL A N 1
ATOM 1010 C CA . VAL A 1 131 ? -3.674 18.031 -2.053 1 97.31 131 VAL A CA 1
ATOM 1011 C C . VAL A 1 131 ? -3.699 18.578 -0.63 1 97.31 131 VAL A C 1
ATOM 1013 O O . VAL A 1 131 ? -3.965 17.844 0.324 1 97.31 131 VAL A O 1
ATOM 1016 N N . VAL A 1 132 ? -3.447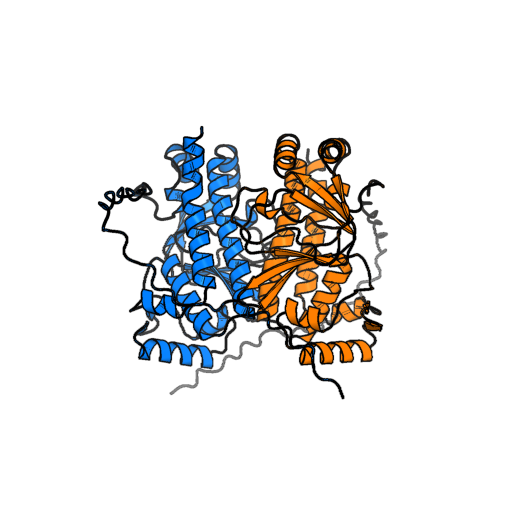 19.891 -0.509 1 98.38 132 VAL A N 1
ATOM 1017 C CA . VAL A 1 132 ? -3.516 20.531 0.794 1 98.38 132 VAL A CA 1
ATOM 1018 C C . VAL A 1 132 ? -4.973 20.672 1.231 1 98.38 132 VAL A C 1
ATOM 1020 O O . VAL A 1 132 ? -5.801 21.219 0.502 1 98.38 132 VAL A O 1
ATOM 1023 N N . VAL A 1 133 ? -5.234 20.109 2.367 1 97.12 133 VAL A N 1
ATOM 1024 C CA . VAL A 1 133 ? -6.59 20.188 2.904 1 97.12 133 VAL A CA 1
ATOM 1025 C C . VAL A 1 133 ? -6.664 21.266 3.975 1 97.12 133 VAL A C 1
ATOM 1027 O O . VAL A 1 133 ? -7.59 22.078 3.975 1 97.12 133 VAL A O 1
ATOM 1030 N N . PHE A 1 134 ? -5.793 21.234 4.922 1 97.06 134 PHE A N 1
ATOM 1031 C CA . PHE A 1 134 ? -5.629 22.312 5.887 1 97.06 134 PHE A CA 1
ATOM 1032 C C . PHE A 1 134 ? -4.422 23.172 5.531 1 97.06 134 PHE A C 1
ATOM 1034 O O . PHE A 1 134 ? -3.314 22.656 5.363 1 97.06 134 PHE A O 1
ATOM 1041 N N . PRO A 1 135 ? -4.652 24.438 5.41 1 97.69 135 PRO A N 1
ATOM 1042 C CA . PRO A 1 135 ? -3.523 25.312 5.078 1 97.69 135 PRO A CA 1
ATOM 1043 C C . PRO A 1 135 ? -2.432 25.297 6.145 1 97.69 135 PRO A C 1
ATOM 1045 O O . PRO A 1 135 ? -2.695 24.938 7.297 1 97.69 135 PRO A O 1
ATOM 1048 N N . GLY A 1 136 ? -1.207 25.688 5.719 1 98 136 GLY A N 1
ATOM 1049 C CA . GLY A 1 136 ? -0.053 25.734 6.602 1 98 136 GLY A CA 1
ATOM 1050 C C . GLY A 1 136 ? 1.229 26.125 5.891 1 98 136 GLY A C 1
ATOM 1051 O O . GLY A 1 136 ? 1.227 27 5.031 1 98 136 GLY A O 1
ATOM 1052 N N . THR A 1 137 ? 2.271 25.547 6.371 1 98.25 137 THR A N 1
ATOM 1053 C CA . THR A 1 137 ? 3.578 25.859 5.809 1 98.25 137 THR A CA 1
ATOM 1054 C C . THR A 1 137 ? 4.398 24.594 5.59 1 98.25 137 THR A C 1
ATOM 1056 O O . THR A 1 137 ? 4.086 23.547 6.152 1 98.25 137 THR A O 1
ATOM 1059 N N . ALA A 1 138 ? 5.375 24.688 4.719 1 98.31 138 ALA A N 1
ATOM 1060 C CA . ALA A 1 138 ? 6.305 23.594 4.426 1 98.31 138 ALA A CA 1
ATOM 1061 C C . ALA A 1 138 ? 7.652 24.141 3.955 1 98.31 138 ALA A C 1
ATOM 1063 O O . ALA A 1 138 ? 7.801 25.344 3.744 1 98.31 138 ALA A O 1
ATOM 1064 N N . HIS A 1 139 ? 8.656 23.328 3.932 1 98 139 HIS A N 1
ATOM 1065 C CA . HIS A 1 139 ? 9.898 23.562 3.207 1 98 139 HIS A CA 1
ATOM 1066 C C . HIS A 1 139 ? 10.008 22.656 1.987 1 98 139 HIS A C 1
ATOM 1068 O O . HIS A 1 139 ? 9.781 21.438 2.086 1 98 139 HIS A O 1
ATOM 1074 N N . ARG A 1 140 ? 10.258 23.219 0.883 1 97.75 140 ARG A N 1
ATOM 1075 C CA . ARG A 1 140 ? 10.398 22.375 -0.304 1 97.75 140 ARG A CA 1
ATOM 1076 C C . ARG A 1 140 ? 11.852 22.344 -0.782 1 97.75 140 ARG A C 1
ATOM 1078 O O . ARG A 1 140 ? 12.625 23.25 -0.48 1 97.75 140 ARG A O 1
ATOM 1085 N N . ILE A 1 141 ? 12.211 21.328 -1.464 1 97.06 141 ILE A N 1
ATOM 1086 C CA . ILE A 1 141 ? 13.531 21.125 -2.051 1 97.06 141 ILE A CA 1
ATOM 1087 C C . ILE A 1 141 ? 13.391 20.438 -3.408 1 97.06 141 ILE A C 1
ATOM 1089 O O . ILE A 1 141 ? 12.539 19.562 -3.582 1 97.06 141 ILE A O 1
ATOM 1093 N N . ARG A 1 142 ? 14.18 20.906 -4.355 1 95.69 142 ARG A N 1
ATOM 1094 C CA . ARG A 1 142 ? 14.18 20.219 -5.645 1 95.69 142 ARG A CA 1
ATOM 1095 C C . ARG A 1 142 ? 14.648 18.781 -5.492 1 95.69 142 ARG A C 1
ATOM 1097 O O . ARG A 1 142 ? 15.578 18.5 -4.73 1 95.69 142 ARG A O 1
ATOM 1104 N N . ILE A 1 143 ? 14.016 17.891 -6.23 1 92.12 143 ILE A N 1
ATOM 1105 C CA . ILE A 1 143 ? 14.312 16.469 -6.133 1 92.12 143 ILE A CA 1
ATOM 1106 C C . ILE A 1 143 ? 15.781 16.219 -6.484 1 92.12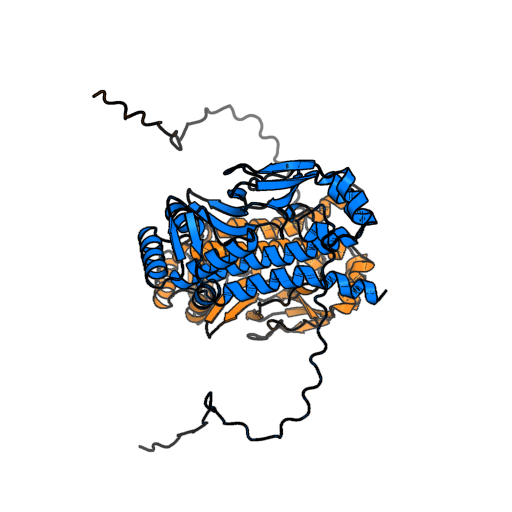 143 ILE A C 1
ATOM 1108 O O . ILE A 1 143 ? 16.453 15.43 -5.832 1 92.12 143 ILE A O 1
ATOM 1112 N N . GLU A 1 144 ? 16.328 16.875 -7.457 1 91.44 144 GLU A N 1
ATOM 1113 C CA . GLU A 1 144 ? 17.703 16.703 -7.891 1 91.44 144 GLU A CA 1
ATOM 1114 C C . GLU A 1 144 ? 18.688 17.109 -6.793 1 91.44 144 GLU A C 1
ATOM 1116 O O . GLU A 1 144 ? 19.703 16.438 -6.582 1 91.44 144 GLU A O 1
ATOM 1121 N N . ASP A 1 145 ? 18.375 18.172 -6.152 1 95.31 145 ASP A N 1
ATOM 1122 C CA . ASP A 1 145 ? 19.219 18.609 -5.043 1 95.31 145 ASP A CA 1
ATOM 1123 C C . ASP A 1 145 ? 19.172 17.609 -3.889 1 95.31 145 ASP A C 1
A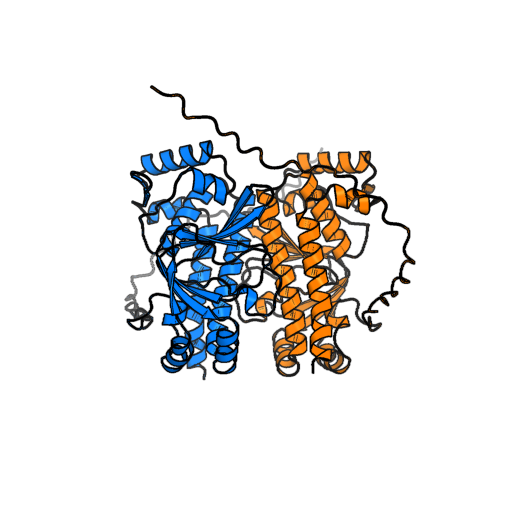TOM 1125 O O . ASP A 1 145 ? 20.203 17.297 -3.301 1 95.31 145 ASP A O 1
ATOM 1129 N N . LEU A 1 146 ? 17.984 17.172 -3.611 1 95.19 146 LEU A N 1
ATOM 1130 C CA . LEU A 1 146 ? 17.844 16.203 -2.527 1 95.19 146 LEU A CA 1
ATOM 1131 C C . LEU A 1 146 ? 18.609 14.922 -2.832 1 95.19 146 LEU A C 1
ATOM 1133 O O . LEU A 1 146 ? 19.281 14.375 -1.958 1 95.19 146 LEU A O 1
ATOM 1137 N N . ARG A 1 147 ? 18.516 14.508 -4.031 1 91.31 147 ARG A N 1
ATOM 1138 C CA . ARG A 1 147 ? 19.25 13.312 -4.441 1 91.31 147 ARG A CA 1
ATOM 1139 C C . ARG A 1 147 ? 20.75 13.5 -4.254 1 91.31 147 ARG A C 1
ATOM 1141 O O . ARG A 1 147 ? 21.438 12.602 -3.77 1 91.31 147 ARG A O 1
ATOM 1148 N N . ARG A 1 148 ? 21.25 14.586 -4.613 1 93.38 148 ARG A N 1
ATOM 1149 C CA . ARG A 1 148 ? 22.672 14.906 -4.453 1 93.38 148 ARG A CA 1
ATOM 1150 C C . ARG A 1 148 ? 23.062 14.891 -2.98 1 93.38 148 ARG A C 1
ATOM 1152 O O . ARG A 1 148 ? 24.094 14.312 -2.613 1 93.38 148 ARG A O 1
ATOM 1159 N N . ILE A 1 149 ? 22.234 15.516 -2.213 1 95.06 149 ILE A N 1
ATOM 1160 C CA . ILE A 1 149 ? 22.531 15.625 -0.786 1 95.06 149 ILE A CA 1
ATOM 1161 C C . ILE A 1 149 ? 22.5 14.242 -0.144 1 95.06 149 ILE A C 1
ATOM 1163 O O . ILE A 1 149 ? 23.328 13.93 0.719 1 95.06 149 ILE A O 1
ATOM 1167 N N . MET A 1 150 ? 21.594 13.43 -0.576 1 92.56 150 MET A N 1
ATOM 1168 C CA . MET A 1 150 ? 21.453 12.086 -0.012 1 92.56 150 MET A CA 1
ATOM 1169 C C . MET A 1 150 ? 22.656 11.227 -0.369 1 92.56 150 MET A C 1
ATOM 1171 O O . MET A 1 150 ? 23 10.297 0.365 1 92.56 150 MET A O 1
ATOM 1175 N N . LYS A 1 151 ? 23.266 11.477 -1.46 1 90.25 151 LYS A N 1
ATOM 1176 C CA . LYS A 1 151 ? 24.484 10.773 -1.83 1 90.25 151 LYS A CA 1
ATOM 1177 C C . LYS A 1 151 ? 25.625 11.109 -0.863 1 90.25 151 LYS A C 1
ATOM 1179 O O . LYS A 1 151 ? 26.391 10.227 -0.476 1 90.25 151 LYS A O 1
ATOM 1184 N N . ALA A 1 152 ? 25.703 12.328 -0.496 1 93.19 152 ALA A N 1
ATOM 1185 C CA . ALA A 1 152 ? 26.734 12.797 0.415 1 93.19 152 ALA A CA 1
ATOM 1186 C C . ALA A 1 152 ? 26.406 12.422 1.858 1 93.19 152 ALA A C 1
ATOM 1188 O O . ALA A 1 152 ? 27.312 12.211 2.668 1 93.19 152 ALA A O 1
ATOM 1189 N N . HIS A 1 153 ? 25.109 12.43 2.104 1 93.56 153 HIS A N 1
ATOM 1190 C CA . HIS A 1 153 ? 24.625 12.141 3.449 1 93.56 153 HIS A CA 1
ATOM 1191 C C . HIS A 1 153 ? 23.609 11.008 3.438 1 93.56 153 HIS A C 1
ATOM 1193 O O . HIS A 1 153 ? 22.406 11.258 3.58 1 93.56 153 HIS A O 1
ATOM 1199 N N . PRO A 1 154 ? 24.031 9.789 3.455 1 89.06 154 PRO A N 1
ATOM 1200 C CA . PRO A 1 154 ? 23.141 8.633 3.344 1 89.06 154 PRO A CA 1
ATOM 1201 C C . PRO A 1 154 ? 22.156 8.531 4.512 1 89.06 154 PRO A C 1
ATOM 1203 O O . PRO A 1 154 ? 21.109 7.906 4.383 1 89.06 154 PRO A O 1
ATOM 1206 N N . GLU A 1 155 ? 22.484 9.125 5.609 1 88.69 155 GLU A N 1
ATOM 1207 C CA . GLU A 1 155 ? 21.609 9.094 6.773 1 88.69 155 GLU A CA 1
AT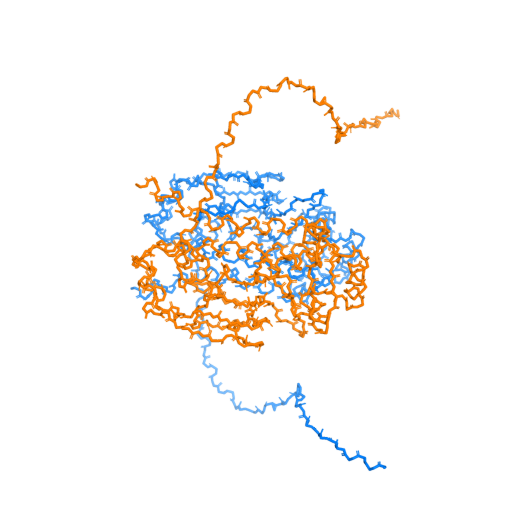OM 1208 C C . GLU A 1 155 ? 20.281 9.773 6.477 1 88.69 155 GLU A C 1
ATOM 1210 O O . GLU A 1 155 ? 19.234 9.359 6.988 1 88.69 155 GLU A O 1
ATOM 1215 N N . ILE A 1 156 ? 20.344 10.773 5.664 1 92.19 156 ILE A N 1
ATOM 1216 C CA . ILE A 1 156 ? 19.125 11.469 5.273 1 92.19 156 ILE A CA 1
ATOM 1217 C C . ILE A 1 156 ? 18.234 10.531 4.465 1 92.19 156 ILE A C 1
ATOM 1219 O O . ILE A 1 156 ? 17.016 10.477 4.68 1 92.19 156 ILE A O 1
ATOM 1223 N N . ARG A 1 157 ? 18.844 9.828 3.629 1 87.94 157 ARG A N 1
ATOM 1224 C CA . ARG A 1 157 ? 18.125 8.836 2.838 1 87.94 157 ARG A CA 1
ATOM 1225 C C . ARG A 1 157 ? 17.469 7.797 3.736 1 87.94 157 ARG A C 1
ATOM 1227 O O . ARG A 1 157 ? 16.312 7.418 3.512 1 87.94 157 ARG A O 1
ATOM 1234 N N . ASP A 1 158 ? 18.172 7.414 4.707 1 85.12 158 ASP A N 1
ATOM 1235 C CA . ASP A 1 158 ? 17.656 6.395 5.617 1 85.12 158 ASP A CA 1
ATOM 1236 C C . ASP A 1 158 ? 16.422 6.895 6.359 1 85.12 158 ASP A C 1
ATOM 1238 O O . ASP A 1 158 ? 15.438 6.164 6.504 1 85.12 158 ASP A O 1
ATOM 1242 N N . HIS A 1 159 ? 16.438 8.094 6.793 1 89 159 HIS A N 1
ATOM 1243 C CA . HIS A 1 159 ? 15.297 8.688 7.48 1 89 159 HIS A CA 1
ATOM 1244 C C . HIS A 1 159 ? 14.094 8.781 6.551 1 89 159 HIS A C 1
ATOM 1246 O O . HIS A 1 159 ? 12.969 8.477 6.953 1 89 159 HIS A O 1
ATOM 1252 N N . LEU A 1 160 ? 14.398 9.164 5.363 1 91.06 160 LEU A N 1
ATOM 1253 C CA . LEU A 1 160 ? 13.32 9.281 4.387 1 91.06 160 LEU A CA 1
ATOM 1254 C C . LEU A 1 160 ? 12.758 7.91 4.027 1 91.06 160 LEU A C 1
ATOM 1256 O O . LEU A 1 160 ? 11.547 7.766 3.83 1 91.06 160 LEU A O 1
ATOM 1260 N N . PHE A 1 161 ? 13.641 7.027 3.975 1 84.44 161 PHE A N 1
ATOM 1261 C CA . PHE A 1 161 ? 13.211 5.66 3.695 1 84.44 161 PHE A CA 1
ATOM 1262 C C . PHE A 1 161 ? 12.305 5.137 4.801 1 84.44 161 PHE A C 1
ATOM 1264 O O . PHE A 1 161 ? 11.273 4.523 4.523 1 84.44 161 PHE A O 1
ATOM 1271 N N . ASP A 1 162 ? 12.633 5.383 6.008 1 86 162 ASP A N 1
ATOM 1272 C CA . ASP A 1 162 ? 11.828 4.965 7.148 1 86 162 ASP A CA 1
ATOM 1273 C C . ASP A 1 162 ? 10.43 5.59 7.09 1 86 162 ASP A C 1
ATOM 1275 O O . ASP A 1 162 ? 9.43 4.902 7.297 1 86 162 ASP A O 1
ATOM 1279 N N . TYR A 1 163 ? 10.461 6.766 6.805 1 91.94 163 TYR A N 1
ATOM 1280 C CA . TYR A 1 163 ? 9.18 7.453 6.688 1 91.94 163 TYR A CA 1
ATOM 1281 C C . TYR A 1 163 ? 8.344 6.859 5.559 1 91.94 163 TYR A C 1
ATOM 1283 O O . TYR A 1 163 ? 7.141 6.641 5.715 1 91.94 163 TYR A O 1
ATOM 1291 N N . THR A 1 164 ? 8.953 6.691 4.422 1 90 164 THR A N 1
ATOM 1292 C CA . THR A 1 164 ? 8.242 6.176 3.254 1 90 164 THR A CA 1
ATOM 1293 C C . THR A 1 164 ? 7.625 4.812 3.555 1 90 164 THR A C 1
ATOM 1295 O O . THR A 1 164 ? 6.539 4.492 3.066 1 90 164 THR A O 1
ATOM 1298 N N . GLN A 1 165 ? 8.312 4.039 4.305 1 85.81 165 GLN A N 1
ATOM 1299 C CA . GLN A 1 165 ? 7.77 2.744 4.703 1 85.81 165 GLN A CA 1
ATOM 1300 C C . GLN A 1 165 ? 6.512 2.91 5.547 1 85.81 165 GLN A C 1
ATOM 1302 O O . GLN A 1 165 ? 5.531 2.188 5.359 1 85.81 165 GLN A O 1
ATOM 1307 N N . ALA A 1 166 ? 6.547 3.832 6.438 1 90.62 166 ALA A N 1
ATOM 1308 C CA . ALA A 1 166 ? 5.375 4.098 7.27 1 90.62 166 ALA A CA 1
ATOM 1309 C C . ALA A 1 166 ? 4.215 4.629 6.43 1 90.62 166 ALA A C 1
ATOM 1311 O O . ALA A 1 166 ? 3.066 4.23 6.625 1 90.62 166 ALA A O 1
ATOM 1312 N N . LEU A 1 167 ? 4.551 5.504 5.555 1 92.69 167 LEU A N 1
ATOM 1313 C CA . LEU A 1 167 ? 3.529 6.066 4.676 1 92.69 167 LEU A CA 1
ATOM 1314 C C . LEU A 1 167 ? 2.896 4.98 3.812 1 92.69 167 LEU A C 1
ATOM 1316 O O . LEU A 1 167 ? 1.672 4.918 3.684 1 92.69 167 LEU A O 1
ATOM 1320 N N . THR A 1 168 ? 3.701 4.195 3.246 1 88.62 168 THR A N 1
ATOM 1321 C CA . THR A 1 168 ? 3.219 3.08 2.438 1 88.62 168 THR A CA 1
ATOM 1322 C C . THR A 1 168 ? 2.336 2.152 3.268 1 88.62 168 THR A C 1
ATOM 1324 O O . THR A 1 168 ? 1.285 1.707 2.803 1 88.62 168 THR A O 1
ATOM 1327 N N . PHE A 1 169 ? 2.775 1.907 4.422 1 89.62 169 PHE A N 1
ATOM 1328 C CA . PHE A 1 169 ? 1.984 1.079 5.324 1 89.62 169 PHE A CA 1
ATOM 1329 C C . PHE A 1 169 ? 0.61 1.693 5.559 1 89.62 169 PHE A C 1
ATOM 1331 O O . PHE A 1 169 ? -0.402 0.99 5.535 1 89.62 169 PHE A O 1
ATOM 1338 N N . GLN A 1 170 ? 0.615 2.934 5.836 1 94 170 GLN A N 1
ATOM 1339 C CA . GLN A 1 170 ? -0.674 3.594 6.012 1 94 170 GLN A CA 1
ATOM 1340 C C . GLN A 1 170 ? -1.558 3.412 4.781 1 94 170 GLN A C 1
ATOM 1342 O O . GLN A 1 170 ? -2.752 3.129 4.902 1 94 170 GLN A O 1
ATOM 1347 N N . CYS A 1 171 ? -0.986 3.6 3.607 1 93 171 CYS A N 1
ATOM 1348 C CA . CYS A 1 171 ? -1.753 3.48 2.373 1 93 171 CYS A CA 1
ATOM 1349 C C . CYS A 1 171 ? -2.371 2.094 2.246 1 93 171 CYS A C 1
ATOM 1351 O O . CYS A 1 171 ? -3.562 1.965 1.955 1 93 171 CYS A O 1
ATOM 1353 N N . VAL A 1 172 ? -1.602 1.101 2.469 1 90.75 172 VAL A N 1
ATOM 1354 C CA . VAL A 1 172 ? -2.074 -0.276 2.373 1 90.75 172 VAL A CA 1
ATOM 1355 C C . VAL A 1 172 ? -3.145 -0.531 3.434 1 90.75 172 VAL A C 1
ATOM 1357 O O . VAL A 1 172 ? -4.219 -1.052 3.127 1 90.75 172 VAL A O 1
ATOM 1360 N N . GLN A 1 173 ? -2.838 -0.133 4.637 1 91.62 173 GLN A N 1
ATOM 1361 C CA . GLN A 1 173 ? -3.727 -0.385 5.766 1 91.62 173 GLN A CA 1
ATOM 1362 C C . GLN A 1 173 ? -5.062 0.328 5.586 1 91.62 173 GLN A C 1
ATOM 1364 O O . GLN A 1 173 ? -6.109 -0.199 5.965 1 91.62 173 GLN A O 1
ATOM 1369 N N . THR A 1 174 ? -5.016 1.516 5.059 1 94.5 174 THR A N 1
ATOM 1370 C CA . THR A 1 174 ? -6.238 2.271 4.82 1 94.5 174 THR A CA 1
ATOM 1371 C C . THR A 1 174 ? -7.152 1.529 3.848 1 94.5 174 THR A C 1
ATOM 1373 O O . THR A 1 174 ? -8.367 1.459 4.059 1 94.5 174 THR A O 1
ATOM 1376 N N . GLY A 1 175 ? -6.609 1.042 2.773 1 93.19 175 GLY A N 1
ATOM 1377 C CA . GLY A 1 175 ? -7.398 0.241 1.851 1 93.19 175 GLY A CA 1
ATOM 1378 C C . GLY A 1 175 ? -8.023 -0.977 2.502 1 93.19 175 GLY A C 1
ATOM 1379 O O . GLY A 1 175 ? -9.227 -1.206 2.371 1 93.19 175 GLY A O 1
ATOM 1380 N N . LEU A 1 176 ? -7.199 -1.71 3.227 1 90.31 176 LEU A N 1
ATOM 1381 C CA . LEU A 1 176 ? -7.664 -2.916 3.902 1 90.31 176 LEU A CA 1
ATOM 1382 C C . LEU A 1 176 ? -8.75 -2.586 4.922 1 90.31 176 LEU A C 1
ATOM 1384 O O . LEU A 1 176 ? -9.734 -3.316 5.047 1 90.31 176 LEU A O 1
ATOM 1388 N N . CYS A 1 177 ? -8.547 -1.514 5.578 1 93.19 177 CYS A N 1
ATOM 1389 C CA . CYS A 1 177 ? -9.531 -1.038 6.547 1 93.19 177 CYS A CA 1
ATOM 1390 C C . CYS A 1 177 ? -10.875 -0.776 5.879 1 93.19 177 CYS A C 1
ATOM 1392 O O . CYS A 1 177 ? -11.922 -1.157 6.406 1 93.19 177 CYS A O 1
ATOM 1394 N N . GLY A 1 178 ? -10.852 -0.146 4.789 1 92.75 178 GLY A N 1
ATOM 1395 C CA . GLY A 1 178 ? -12.055 0.178 4.043 1 92.75 178 GLY A CA 1
ATOM 1396 C C . GLY A 1 178 ? -12.836 -1.049 3.611 1 92.75 178 GLY A C 1
ATOM 1397 O O . GLY A 1 178 ? -14.062 -1.007 3.516 1 92.75 178 GLY A O 1
ATOM 1398 N N . VAL A 1 179 ? -12.164 -2.082 3.354 1 89.06 179 VAL A N 1
ATOM 1399 C CA . VAL A 1 179 ? -12.797 -3.322 2.918 1 89.06 179 VAL A CA 1
ATOM 1400 C C . VAL A 1 179 ? -13.375 -4.059 4.125 1 89.06 179 VAL A C 1
ATOM 1402 O O . VAL A 1 179 ? -14.453 -4.656 4.039 1 89.06 179 VAL A O 1
ATOM 1405 N N . ARG A 1 180 ? -12.766 -3.93 5.285 1 88.44 180 ARG A N 1
ATOM 1406 C CA . ARG A 1 180 ? -13.055 -4.832 6.395 1 88.44 180 ARG A CA 1
ATOM 1407 C C . ARG A 1 180 ? -13.938 -4.152 7.441 1 88.44 180 ARG A C 1
ATOM 1409 O O . ARG A 1 180 ? -14.734 -4.812 8.109 1 88.44 180 ARG A O 1
ATOM 1416 N N . HIS A 1 181 ? -13.672 -2.928 7.711 1 92.31 181 HIS A N 1
ATOM 1417 C CA . HIS A 1 181 ? -14.266 -2.297 8.883 1 92.31 181 HIS A CA 1
ATOM 1418 C C . HIS A 1 181 ? -15.469 -1.443 8.492 1 92.31 181 HIS A C 1
ATOM 1420 O O . HIS A 1 181 ? -15.562 -0.975 7.359 1 92.31 181 HIS A O 1
ATOM 1426 N N . HIS A 1 182 ? -16.25 -1.238 9.477 1 93.31 182 HIS A N 1
ATOM 1427 C CA . HIS A 1 182 ? -17.484 -0.484 9.289 1 93.31 182 HIS A CA 1
ATOM 1428 C C . HIS A 1 182 ? -17.219 1.018 9.352 1 93.31 182 HIS A C 1
ATOM 1430 O O . HIS A 1 182 ? -16.156 1.45 9.789 1 93.31 182 HIS A O 1
ATOM 1436 N N . ARG A 1 183 ? -18.219 1.734 9.055 1 95.69 183 ARG A N 1
ATOM 1437 C CA . ARG A 1 183 ? -18.172 3.184 8.883 1 95.69 183 ARG A CA 1
ATOM 1438 C C . ARG A 1 183 ? -17.719 3.873 10.164 1 95.69 183 ARG A C 1
ATOM 1440 O O . ARG A 1 183 ? -16.812 4.719 10.133 1 95.69 183 ARG A O 1
ATOM 1447 N N . GLU A 1 184 ? -18.312 3.518 11.312 1 97.06 184 GLU A N 1
ATOM 1448 C CA . GLU A 1 184 ? -18.078 4.262 12.547 1 97.06 184 GLU A CA 1
ATOM 1449 C C . GLU A 1 184 ? -16.625 4.145 13 1 97.06 184 GLU A C 1
ATOM 1451 O O . GLU A 1 184 ? -15.945 5.156 13.203 1 97.06 184 GLU A O 1
ATOM 1456 N N . PRO A 1 185 ? -16.125 2.928 13.117 1 97.5 185 PRO A N 1
ATOM 1457 C CA . PRO A 1 185 ? -14.719 2.85 13.523 1 97.5 185 PRO A CA 1
ATOM 1458 C C . PRO A 1 185 ? -13.766 3.475 12.508 1 97.5 185 PRO A C 1
ATOM 1460 O O . PRO A 1 185 ? -12.734 4.027 12.875 1 97.5 185 PRO A O 1
ATOM 1463 N N . ARG A 1 186 ? -14.055 3.416 11.258 1 96.88 186 ARG A N 1
ATOM 1464 C CA . ARG A 1 186 ? -13.219 4.023 10.227 1 96.88 186 ARG A CA 1
ATOM 1465 C C . ARG A 1 186 ? -13.195 5.543 10.359 1 96.88 186 ARG A C 1
ATOM 1467 O O . ARG A 1 186 ? -12.141 6.164 10.219 1 96.88 186 ARG A O 1
ATOM 1474 N N . LEU A 1 187 ? -14.398 6.098 10.578 1 97.94 187 LEU A N 1
ATOM 1475 C CA . LEU A 1 187 ? -14.492 7.543 10.758 1 97.94 187 LEU A CA 1
ATOM 1476 C C . LEU A 1 187 ? -13.703 7.992 11.984 1 97.94 187 LEU A C 1
ATOM 1478 O O . LEU A 1 187 ? -12.969 8.984 11.93 1 97.94 187 LEU A O 1
ATOM 1482 N N . ALA A 1 188 ? -13.852 7.277 13.078 1 98.38 188 ALA A N 1
ATOM 1483 C CA . ALA A 1 188 ? -13.094 7.586 14.281 1 98.38 188 ALA A CA 1
ATOM 1484 C C . ALA A 1 188 ? -11.594 7.492 14.023 1 98.38 188 ALA A C 1
ATOM 1486 O O . ALA A 1 188 ? -10.82 8.352 14.469 1 98.38 188 ALA A O 1
ATOM 1487 N N . SER A 1 189 ? -11.188 6.469 13.312 1 98.31 189 SER A N 1
ATOM 1488 C CA . SER A 1 189 ? -9.773 6.285 12.984 1 98.31 189 SER A CA 1
ATOM 1489 C C . SER A 1 189 ? -9.242 7.465 12.18 1 98.31 189 SER A C 1
ATOM 1491 O O . SER A 1 189 ? -8.141 7.953 12.438 1 98.31 189 SER A O 1
ATOM 1493 N N . TRP A 1 190 ? -10.008 7.906 11.211 1 98.06 190 TRP A N 1
ATOM 1494 C CA . TRP A 1 190 ? -9.578 9.039 10.398 1 98.06 190 TRP A CA 1
ATOM 1495 C C . TRP A 1 190 ? -9.383 10.281 11.25 1 98.06 190 TRP A C 1
ATOM 1497 O O . TRP A 1 190 ? -8.375 10.977 11.133 1 98.06 190 TRP A O 1
ATOM 1507 N N . LEU A 1 191 ? -10.359 10.562 12.078 1 98.12 191 LEU A N 1
ATOM 1508 C CA . LEU A 1 191 ? -10.289 11.734 12.938 1 98.12 191 LEU A CA 1
ATOM 1509 C C . LEU A 1 191 ? -9.055 11.688 13.828 1 98.12 191 LEU A C 1
ATOM 1511 O O . LEU A 1 191 ? -8.367 12.695 14.008 1 98.12 191 LEU A O 1
ATOM 1515 N N . CYS A 1 192 ? -8.75 10.539 14.336 1 98.31 192 CYS A N 1
ATOM 1516 C CA . CYS A 1 192 ? -7.582 10.367 15.188 1 98.31 192 CYS A CA 1
ATOM 1517 C C . CYS A 1 192 ? -6.297 10.594 14.406 1 98.31 192 CYS A C 1
ATOM 1519 O O . CYS A 1 192 ? -5.41 11.328 14.852 1 98.31 192 CYS A O 1
ATOM 1521 N N . LEU A 1 193 ? -6.211 10 13.25 1 98.12 193 LEU A N 1
ATOM 1522 C CA . LEU A 1 193 ? -5.008 10.117 12.438 1 98.12 193 LEU A CA 1
ATOM 1523 C C . LEU A 1 193 ? -4.805 11.555 11.969 1 98.12 193 LEU A C 1
ATOM 1525 O O . LEU A 1 193 ? -3.682 12.062 11.977 1 98.12 193 LEU A O 1
ATOM 1529 N N . ALA A 1 194 ? -5.902 12.148 11.547 1 97.88 194 ALA A N 1
ATOM 1530 C CA . ALA A 1 194 ? -5.828 13.531 11.094 1 97.88 194 ALA A CA 1
ATOM 1531 C C . ALA A 1 194 ? -5.379 14.453 12.234 1 97.88 194 ALA A C 1
ATOM 1533 O O . ALA A 1 194 ? -4.539 15.328 12.031 1 97.88 194 ALA A O 1
ATOM 1534 N N . SER A 1 195 ? -5.957 14.25 13.367 1 97.94 195 SER A N 1
ATOM 1535 C CA . SER A 1 195 ? -5.598 15.047 14.539 1 97.94 195 SER A CA 1
ATOM 1536 C C . SER A 1 195 ? -4.113 14.898 14.867 1 97.94 195 SER A C 1
ATOM 1538 O O . SER A 1 195 ? -3.436 15.891 15.141 1 97.94 195 SER A O 1
ATOM 1540 N N . GLU A 1 196 ? -3.615 13.688 14.828 1 96.75 196 GLU A N 1
ATOM 1541 C CA . GLU A 1 196 ? -2.203 13.422 15.086 1 96.75 196 GLU A CA 1
ATOM 1542 C C . GLU A 1 196 ? -1.316 14.078 14.039 1 96.75 196 GLU A C 1
ATOM 1544 O O . GLU A 1 196 ? -0.271 14.641 14.359 1 96.75 196 GLU A O 1
ATOM 1549 N N . ALA A 1 197 ? -1.771 14.008 12.852 1 97.25 197 ALA A N 1
ATOM 1550 C CA . ALA A 1 197 ? -0.972 14.531 11.75 1 97.25 197 ALA A CA 1
ATOM 1551 C C . ALA A 1 197 ? -0.87 16.047 11.82 1 97.25 197 ALA A C 1
ATOM 1553 O O . ALA A 1 197 ? 0.179 16.625 11.516 1 97.25 197 ALA A O 1
ATOM 1554 N N . VAL A 1 198 ? -1.898 16.703 12.195 1 96.88 198 VAL A N 1
ATOM 1555 C CA . VAL A 1 198 ? -1.914 18.156 12.219 1 96.88 198 VAL A CA 1
ATOM 1556 C C . VAL A 1 198 ? -1.47 18.656 13.594 1 96.88 198 VAL A C 1
ATOM 1558 O O . VAL A 1 198 ? -1.197 19.859 13.766 1 96.88 198 VAL A O 1
ATOM 1561 N N . ASP A 1 199 ? -1.419 17.766 14.523 1 95.94 199 ASP A N 1
ATOM 1562 C CA . ASP A 1 199 ? -1.12 18.109 15.914 1 95.94 199 ASP A CA 1
ATOM 1563 C C . ASP A 1 199 ? -2.115 19.141 16.438 1 95.94 199 ASP A C 1
ATOM 1565 O O . ASP A 1 199 ? -1.716 20.188 16.953 1 95.94 199 ASP A O 1
ATOM 1569 N N . SER A 1 200 ? -3.381 18.875 16.25 1 96.12 200 SER A N 1
ATOM 1570 C CA . SER A 1 200 ? -4.469 19.734 16.703 1 96.12 200 SER A CA 1
ATOM 1571 C C . SER A 1 200 ? -5.734 18.922 16.969 1 96.12 200 SER A C 1
ATOM 1573 O O . SER A 1 200 ? -5.934 17.859 16.391 1 96.12 200 SER A O 1
ATOM 1575 N N . ARG A 1 201 ? -6.578 19.391 17.812 1 96.56 201 ARG A N 1
ATOM 1576 C CA . ARG A 1 201 ? -7.867 18.766 18.109 1 96.56 201 ARG A CA 1
ATOM 1577 C C . ARG A 1 201 ? -8.984 19.438 17.312 1 96.56 201 ARG A C 1
ATOM 1579 O O . ARG A 1 201 ? -10.141 19.016 17.391 1 96.56 201 ARG A O 1
ATOM 1586 N N . VAL A 1 202 ? -8.609 20.484 16.672 1 95.94 202 VAL A N 1
ATOM 1587 C CA . VAL A 1 202 ? -9.562 21.203 15.836 1 95.94 202 VAL A CA 1
ATOM 1588 C C . VAL A 1 202 ? -9.32 20.875 14.367 1 95.94 202 VAL A C 1
ATOM 1590 O O . VAL A 1 202 ? -8.242 21.125 13.836 1 95.94 202 VAL A O 1
ATOM 1593 N N . LEU A 1 203 ? -10.32 20.266 13.734 1 96.75 203 LEU A N 1
ATOM 1594 C CA . LEU A 1 203 ? -10.211 19.828 12.344 1 96.75 203 LEU A CA 1
ATOM 1595 C C . LEU A 1 203 ? -11.227 20.547 11.461 1 96.75 203 LEU A C 1
ATOM 1597 O O . LEU A 1 203 ? -12.438 20.312 11.594 1 96.75 203 LEU A O 1
ATOM 1601 N N . PRO A 1 204 ? -10.758 21.422 10.57 1 94.5 204 PRO A N 1
ATOM 1602 C CA . PRO A 1 204 ? -11.68 22.094 9.656 1 94.5 204 PRO A CA 1
ATOM 1603 C C . PRO A 1 204 ? -12.133 21.203 8.508 1 94.5 204 PRO A C 1
ATOM 1605 O O . PRO A 1 204 ? -11.742 21.438 7.355 1 94.5 204 PRO A O 1
ATOM 1608 N N . VAL A 1 205 ? -12.977 20.266 8.766 1 92.88 205 VAL A N 1
ATOM 1609 C CA . VAL A 1 205 ? -13.445 19.344 7.73 1 92.88 205 VAL A CA 1
ATOM 1610 C C . VAL A 1 205 ? -14.969 19.312 7.73 1 92.88 205 VAL A C 1
ATOM 1612 O O . VAL A 1 205 ? -15.602 19.484 8.773 1 92.88 205 VAL A O 1
ATOM 1615 N N . THR A 1 206 ? -15.492 19.141 6.539 1 92.31 206 THR A N 1
ATOM 1616 C CA . THR A 1 206 ? -16.938 19.047 6.355 1 92.31 206 THR A CA 1
ATOM 1617 C C . THR A 1 206 ? -17.391 17.594 6.258 1 92.31 206 THR A C 1
ATOM 1619 O O . THR A 1 206 ? -16.562 16.703 6.027 1 92.31 206 THR A O 1
ATOM 1622 N N . HIS A 1 207 ? -18.672 17.375 6.445 1 93.56 207 HIS A N 1
ATOM 1623 C CA . HIS A 1 207 ? -19.25 16.047 6.246 1 93.56 207 HIS A CA 1
ATOM 1624 C C . HIS A 1 207 ? -19.031 15.555 4.82 1 93.56 207 HIS A C 1
ATOM 1626 O O . HIS A 1 207 ? -18.75 14.375 4.602 1 93.56 207 HIS A O 1
ATOM 1632 N N . ASP A 1 208 ? -19.109 16.484 3.928 1 92.62 208 ASP A N 1
ATOM 1633 C CA . ASP A 1 208 ? -18.953 16.156 2.514 1 92.62 208 ASP A CA 1
ATOM 1634 C C . ASP A 1 208 ? -17.516 15.695 2.221 1 92.62 208 ASP A C 1
ATOM 1636 O O . ASP A 1 208 ? -17.312 14.742 1.466 1 92.62 208 ASP A O 1
ATOM 1640 N N . TYR A 1 209 ? -16.609 16.359 2.77 1 93.5 209 TYR A N 1
ATOM 1641 C CA . TYR A 1 209 ? -15.227 15.961 2.564 1 93.5 209 TYR A CA 1
ATOM 1642 C C . TYR A 1 209 ? -14.984 14.555 3.092 1 93.5 209 TYR A C 1
ATOM 1644 O O . TYR A 1 209 ? -14.438 13.703 2.383 1 93.5 209 TYR A O 1
ATOM 1652 N N . LEU A 1 210 ? -15.414 14.32 4.277 1 95.38 210 LEU A N 1
ATOM 1653 C CA . LEU A 1 210 ? -15.188 13.031 4.922 1 95.38 210 LEU A CA 1
ATOM 1654 C C . LEU A 1 210 ? -15.859 11.906 4.137 1 95.38 210 LEU A C 1
ATOM 1656 O O . LEU A 1 210 ? -15.273 10.844 3.945 1 95.38 210 LEU A O 1
ATOM 1660 N N . SER A 1 211 ? -17.078 12.125 3.662 1 94.88 211 SER A N 1
ATOM 1661 C CA . SER A 1 211 ? -17.781 11.117 2.875 1 94.88 211 SER A CA 1
ATOM 1662 C C . SER A 1 211 ? -17.031 10.797 1.59 1 94.88 211 SER A C 1
ATOM 1664 O O . SER A 1 211 ? -16.906 9.633 1.214 1 94.88 211 SER A O 1
ATOM 1666 N N . SER A 1 212 ? -16.469 11.805 1.003 1 92.06 212 SER A N 1
ATOM 1667 C CA . SER A 1 212 ? -15.773 11.648 -0.272 1 92.06 212 SER A CA 1
ATOM 1668 C C . SER A 1 212 ? -14.453 10.898 -0.098 1 92.06 212 SER A C 1
ATOM 1670 O O . SER A 1 212 ? -14.211 9.898 -0.778 1 92.06 212 SER A O 1
ATOM 1672 N N . VAL A 1 213 ? -13.688 11.32 0.825 1 92.69 213 VAL A N 1
ATOM 1673 C CA . VAL A 1 213 ? -12.328 10.789 0.919 1 92.69 213 VAL A CA 1
ATOM 1674 C C . VAL A 1 213 ? -12.359 9.398 1.541 1 92.69 213 VAL A C 1
ATOM 1676 O O . VAL A 1 213 ? -11.422 8.609 1.367 1 92.69 213 VAL A O 1
ATOM 1679 N N . LEU A 1 214 ? -13.43 9.062 2.242 1 93.5 214 LEU A N 1
ATOM 1680 C CA . LEU A 1 214 ? -13.516 7.754 2.877 1 93.5 214 LEU A CA 1
ATOM 1681 C C . LEU A 1 214 ? -14.352 6.797 2.033 1 93.5 214 LEU A C 1
ATOM 1683 O O . LEU A 1 214 ? -14.492 5.621 2.379 1 93.5 214 LEU A O 1
ATOM 1687 N N . GLY A 1 215 ? -14.906 7.266 0.975 1 90.19 215 GLY A N 1
ATOM 1688 C CA . GLY A 1 215 ? -15.758 6.434 0.146 1 90.19 215 GLY A CA 1
ATOM 1689 C C . GLY A 1 215 ? -17.016 5.973 0.859 1 90.19 215 GLY A C 1
ATOM 1690 O O . GLY A 1 215 ? -17.422 4.812 0.742 1 90.19 215 GLY A O 1
ATOM 1691 N N . LEU A 1 216 ? -17.562 6.844 1.693 1 92.88 216 LEU A N 1
ATOM 1692 C CA . LEU A 1 216 ? -18.75 6.539 2.473 1 92.88 216 LEU A CA 1
ATOM 1693 C C . LEU A 1 216 ? -19.938 7.395 2.02 1 92.88 216 LEU A C 1
ATOM 1695 O O . LEU A 1 216 ? -19.734 8.445 1.396 1 92.88 216 LEU A O 1
ATOM 1699 N N . ARG A 1 217 ? -21.141 6.863 2.318 1 93.44 217 ARG A N 1
ATOM 1700 C CA . ARG A 1 217 ? -22.328 7.672 2.062 1 93.44 217 ARG A CA 1
ATOM 1701 C C . ARG A 1 217 ? -22.406 8.844 3.035 1 93.44 217 ARG A C 1
ATOM 1703 O O . ARG A 1 217 ? -22.203 8.68 4.238 1 93.44 217 ARG A O 1
ATOM 1710 N N . ARG A 1 218 ? -22.797 10.008 2.473 1 94.25 218 ARG A N 1
ATOM 1711 C CA . ARG A 1 218 ? -22.844 11.234 3.264 1 94.25 218 ARG A CA 1
ATOM 1712 C C . ARG A 1 218 ? -23.812 11.094 4.426 1 94.25 218 ARG A C 1
ATOM 1714 O O . ARG A 1 218 ? -23.531 11.539 5.539 1 94.25 218 ARG A O 1
ATOM 1721 N N . ALA A 1 219 ? -24.984 10.461 4.156 1 96.38 219 ALA A N 1
ATOM 1722 C CA . ALA A 1 219 ? -25.984 10.281 5.195 1 96.38 219 ALA A CA 1
ATOM 1723 C C . ALA A 1 219 ? -25.438 9.477 6.371 1 96.38 219 ALA A C 1
ATOM 1725 O O . ALA A 1 219 ? -25.688 9.812 7.531 1 96.38 219 ALA A O 1
ATOM 1726 N N . GLY A 1 220 ? -24.656 8.492 6.078 1 96.81 220 GLY A N 1
ATOM 1727 C CA . GLY A 1 220 ? -24.047 7.68 7.117 1 96.81 220 GLY A CA 1
ATOM 1728 C C . GLY A 1 220 ? -23 8.43 7.918 1 96.81 220 GLY A C 1
ATOM 1729 O O . GLY A 1 220 ? -22.922 8.289 9.141 1 96.81 220 GLY A O 1
ATOM 1730 N N . VAL A 1 221 ? -22.234 9.227 7.277 1 97 221 VAL A N 1
ATOM 1731 C CA . VAL A 1 221 ? -21.203 10.023 7.934 1 97 221 VAL A CA 1
ATOM 1732 C C . VAL A 1 221 ? -21.859 11.039 8.867 1 97 221 VAL A C 1
ATOM 1734 O O . VAL A 1 221 ? -21.469 11.172 10.023 1 97 221 VAL A O 1
ATOM 1737 N N . THR A 1 222 ? -22.875 11.688 8.375 1 96.44 222 THR A N 1
ATOM 1738 C CA . THR A 1 222 ? -23.594 12.688 9.164 1 96.44 222 THR A CA 1
ATOM 1739 C C . THR A 1 222 ? -24.188 12.055 10.414 1 96.44 222 THR A C 1
ATOM 1741 O O . THR A 1 222 ? -24.047 12.586 11.516 1 96.44 222 THR A O 1
ATOM 1744 N N . GLU A 1 223 ? -24.797 10.914 10.195 1 97.62 223 GLU A N 1
ATOM 1745 C CA . GLU A 1 223 ? -25.391 10.195 11.32 1 97.62 223 GLU A CA 1
ATOM 1746 C C . GLU A 1 223 ? -24.344 9.82 12.359 1 97.62 223 GLU A C 1
ATOM 1748 O O . GLU A 1 223 ? -24.578 9.977 13.562 1 97.62 223 GLU A O 1
ATOM 1753 N N . THR A 1 224 ? -23.281 9.336 11.922 1 97.69 224 THR A N 1
ATOM 1754 C CA . THR A 1 224 ? -22.219 8.906 12.812 1 97.69 224 THR A CA 1
ATOM 1755 C C . THR A 1 224 ? -21.641 10.094 13.578 1 97.69 224 THR A C 1
ATOM 1757 O O . THR A 1 224 ? -21.375 10 14.781 1 97.69 224 THR A O 1
ATOM 1760 N N . LEU A 1 225 ? -21.453 11.195 12.93 1 96.75 225 LEU A N 1
ATOM 1761 C CA . LEU A 1 225 ? -20.906 12.383 13.586 1 96.75 225 LEU A CA 1
ATOM 1762 C C . LEU A 1 225 ? -21.875 12.93 14.625 1 96.75 225 LEU A C 1
ATOM 1764 O O . LEU A 1 225 ? -21.438 13.43 15.672 1 96.75 225 LEU A O 1
ATOM 1768 N N . ILE A 1 226 ? -23.125 12.836 14.312 1 97 226 ILE A N 1
ATOM 1769 C CA . ILE A 1 226 ? -24.125 13.234 15.289 1 97 226 ILE A CA 1
ATOM 1770 C C . ILE A 1 226 ? -24.031 12.344 16.531 1 97 226 ILE A C 1
ATOM 1772 O O . ILE A 1 226 ? -24.047 12.836 17.656 1 97 226 ILE A O 1
ATOM 1776 N N . ARG A 1 227 ? -23.891 11.102 16.297 1 97.5 227 ARG A N 1
ATOM 1777 C CA . ARG A 1 227 ? -23.75 10.164 17.406 1 97.5 227 ARG A CA 1
ATOM 1778 C C . ARG A 1 227 ? -22.5 10.461 18.219 1 97.5 227 ARG A C 1
ATOM 1780 O O . ARG A 1 227 ? -22.531 10.391 19.453 1 97.5 227 ARG A O 1
ATOM 1787 N N . PHE A 1 228 ? -21.406 10.703 17.547 1 97.88 228 PHE A N 1
ATOM 1788 C CA . PHE A 1 228 ? -20.172 11.062 18.234 1 97.88 228 PHE A CA 1
ATOM 1789 C C . PHE A 1 228 ? -20.375 12.305 19.094 1 97.88 228 PHE A C 1
ATOM 1791 O O . PHE A 1 228 ? -19.875 12.383 20.203 1 97.88 228 PHE A O 1
ATOM 1798 N N . GLU A 1 229 ? -21.078 13.273 18.578 1 97 229 GLU A N 1
ATOM 1799 C CA . GLU A 1 229 ? -21.359 14.508 19.312 1 97 229 GLU A CA 1
ATOM 1800 C C . GLU A 1 229 ? -22.234 14.25 20.531 1 97 229 GLU A C 1
ATOM 1802 O O . GLU A 1 229 ? -21.969 14.781 21.609 1 97 229 GLU A O 1
ATOM 1807 N N . GLU A 1 230 ? -23.234 13.453 20.312 1 97.5 230 GLU A N 1
ATOM 1808 C CA . GLU A 1 230 ? -24.141 13.109 21.391 1 97.5 230 GLU A CA 1
ATOM 1809 C C . GLU A 1 230 ? -23.406 12.391 22.516 1 97.5 230 GLU A C 1
ATOM 1811 O O . GLU A 1 230 ? -23.75 12.547 23.703 1 97.5 230 GLU A O 1
ATOM 1816 N N . GLN A 1 231 ? -22.422 11.68 22.172 1 97.69 231 GLN A N 1
ATOM 1817 C CA . GLN A 1 231 ? -21.625 10.922 23.141 1 97.69 231 GLN A CA 1
ATOM 1818 C C . GLN A 1 231 ? -20.531 11.781 23.75 1 97.69 231 GLN A C 1
ATOM 1820 O O . GLN A 1 231 ? -19.75 11.305 24.578 1 97.69 231 GLN A O 1
ATOM 1825 N N . GLY A 1 232 ? -20.406 12.992 23.281 1 97 232 GLY A N 1
ATOM 1826 C CA . GLY A 1 232 ? -19.438 13.938 23.828 1 97 232 GLY A CA 1
ATOM 1827 C C . GLY A 1 232 ? -18.031 13.734 23.297 1 97 232 GLY A C 1
ATOM 1828 O O . GLY A 1 232 ? -17.062 14.234 23.875 1 97 232 GLY A O 1
ATOM 1829 N N . LEU A 1 233 ? -17.875 13 22.266 1 97.94 233 LEU A N 1
ATOM 1830 C CA . LEU A 1 233 ? -16.562 12.711 21.703 1 97.94 233 LEU A CA 1
ATOM 1831 C C . LEU A 1 233 ? -16.047 13.906 20.891 1 97.94 233 LEU A C 1
ATOM 1833 O O . LEU A 1 233 ? -14.852 14.203 20.922 1 97.94 233 LEU A O 1
ATOM 1837 N N . ILE A 1 234 ? -16.984 14.492 20.172 1 97.75 234 ILE A N 1
ATOM 1838 C CA . ILE A 1 234 ? -16.641 15.625 19.328 1 97.75 234 ILE A CA 1
ATOM 1839 C C . ILE A 1 234 ? -17.688 16.719 19.484 1 97.75 234 ILE A C 1
ATOM 1841 O O . ILE A 1 234 ? -18.75 16.5 20.062 1 97.75 234 ILE A O 1
ATOM 1845 N N . ARG A 1 235 ? -17.328 17.859 19 1 96.56 235 ARG A N 1
ATOM 1846 C CA . ARG A 1 235 ? -18.25 18.984 18.906 1 96.56 235 ARG A CA 1
ATOM 1847 C C . ARG A 1 235 ? -18.172 19.641 17.531 1 96.56 235 ARG A C 1
ATOM 1849 O O . ARG A 1 235 ? -17.078 19.812 17 1 96.56 235 ARG A O 1
ATOM 1856 N N . LYS A 1 236 ? -19.328 19.875 17.047 1 91.19 236 LYS A N 1
ATOM 1857 C CA . LYS A 1 236 ? -19.391 20.547 15.742 1 91.19 236 LYS A CA 1
ATOM 1858 C C . LYS A 1 236 ? -19.578 22.047 15.898 1 91.19 236 LYS A C 1
ATOM 1860 O O . LYS A 1 236 ? -20.406 22.5 16.688 1 91.19 236 LYS A O 1
ATOM 1865 N N . MET A 1 237 ? -18.703 22.75 15.305 1 86.06 237 MET A N 1
ATOM 1866 C CA . MET A 1 237 ? -18.828 24.203 15.195 1 86.06 237 MET A CA 1
ATOM 1867 C C . MET A 1 237 ? -18.828 24.641 13.734 1 86.06 237 MET A C 1
ATOM 1869 O O . MET A 1 237 ? -18.625 23.828 12.836 1 86.06 237 MET A O 1
ATOM 1873 N N . ARG A 1 238 ? -19.125 25.875 13.445 1 81.94 238 ARG A N 1
ATOM 1874 C CA . ARG A 1 238 ? -19.234 26.375 12.078 1 81.94 238 ARG A CA 1
ATOM 1875 C C . ARG A 1 238 ? -18.047 25.922 11.234 1 81.94 238 ARG A C 1
ATOM 1877 O O . ARG A 1 238 ? -17 26.578 11.203 1 81.94 238 ARG A O 1
ATOM 1884 N N . GLY A 1 239 ? -18.172 24.797 10.594 1 82 239 GLY A N 1
ATOM 1885 C CA . GLY A 1 239 ? -17.234 24.297 9.594 1 82 239 GLY A CA 1
ATOM 1886 C C . GLY A 1 239 ? -16.047 23.578 10.195 1 82 239 GLY A C 1
ATOM 1887 O O . GLY A 1 239 ? -15.086 23.266 9.492 1 82 239 GLY A O 1
ATOM 1888 N N . VAL A 1 240 ? -16.094 23.438 11.523 1 91.56 240 VAL A N 1
ATOM 1889 C CA . VAL A 1 240 ? -14.953 22.812 12.18 1 91.56 240 VAL A CA 1
ATOM 1890 C C . VAL A 1 240 ? -15.43 21.703 13.125 1 91.56 240 VAL A C 1
ATOM 1892 O O . VAL A 1 240 ? -16.516 21.797 13.688 1 91.56 240 VAL A O 1
ATOM 1895 N N . LEU A 1 241 ? -14.664 20.656 13.125 1 95.69 241 LEU A N 1
ATOM 1896 C CA . LEU A 1 241 ? -14.883 19.578 14.094 1 95.69 241 LEU A CA 1
ATOM 1897 C C . LEU A 1 241 ? -13.844 19.625 15.203 1 95.69 241 LEU A C 1
ATOM 1899 O O . LEU A 1 241 ? -12.641 19.656 14.93 1 95.69 241 LEU A O 1
ATOM 1903 N N . GLN A 1 242 ? -14.281 19.766 16.406 1 97.19 242 GLN A N 1
ATOM 1904 C CA . GLN A 1 242 ? -13.383 19.734 17.562 1 97.19 242 GLN A CA 1
ATOM 1905 C C . GLN A 1 242 ? -13.461 18.391 18.281 1 97.19 242 GLN A C 1
ATOM 1907 O O . GLN A 1 242 ? -14.547 17.922 18.609 1 97.19 242 GLN A O 1
ATOM 1912 N N . ILE A 1 243 ? -12.359 17.766 18.531 1 98.06 243 ILE A N 1
ATOM 1913 C CA . ILE A 1 243 ? -12.297 16.531 19.312 1 98.06 243 ILE A CA 1
ATOM 1914 C C . ILE A 1 243 ? -12.234 16.859 20.797 1 98.06 243 ILE A C 1
ATOM 1916 O O . ILE A 1 243 ? -11.25 17.453 21.281 1 98.06 243 ILE A O 1
ATOM 1920 N N . ASP A 1 244 ? -13.164 16.484 21.562 1 97.62 244 ASP A N 1
ATOM 1921 C CA . ASP A 1 244 ? -13.258 16.828 22.969 1 97.62 244 ASP A CA 1
ATOM 1922 C C . ASP A 1 244 ? -12.641 15.734 23.844 1 97.62 244 ASP A C 1
ATOM 1924 O O . ASP A 1 244 ? -12.031 16.031 24.875 1 97.62 244 ASP A O 1
ATOM 1928 N N . GLU A 1 245 ? -12.82 14.5 23.484 1 97.38 245 GLU A N 1
ATOM 1929 C CA . GLU A 1 245 ? -12.312 13.367 24.25 1 97.38 245 GLU A CA 1
ATOM 1930 C C . GLU A 1 245 ? -11.453 12.445 23.391 1 97.38 245 GLU A C 1
ATOM 1932 O O . GLU A 1 245 ? -11.914 11.383 22.953 1 97.38 245 GLU A O 1
ATOM 1937 N N . PRO A 1 246 ? -10.25 12.773 23.312 1 97.12 246 PRO A N 1
ATOM 1938 C CA . PRO A 1 246 ? -9.375 12.031 22.406 1 97.12 246 PRO A CA 1
ATOM 1939 C C . PRO A 1 246 ? -9.258 10.555 22.781 1 97.12 246 PRO A C 1
ATOM 1941 O O . PRO A 1 246 ? -9.289 9.688 21.891 1 97.12 246 PRO A O 1
ATOM 1944 N N . LYS A 1 247 ? -9.133 10.266 24.031 1 97 247 LYS A N 1
ATOM 1945 C CA . LYS A 1 247 ? -8.992 8.875 24.453 1 97 247 LYS A CA 1
ATOM 1946 C C . LYS A 1 247 ? -10.258 8.078 24.156 1 97 247 LYS A C 1
ATOM 1948 O O . LYS A 1 247 ? -10.18 6.938 23.688 1 97 247 LYS A O 1
ATOM 1953 N N . ALA A 1 248 ? -11.367 8.68 24.422 1 97.75 248 ALA A N 1
ATOM 1954 C CA . ALA A 1 248 ? -12.641 8.008 24.156 1 97.75 248 ALA A CA 1
ATOM 1955 C C . ALA A 1 248 ? -12.859 7.809 22.656 1 97.75 248 ALA A C 1
ATOM 1957 O O . ALA A 1 248 ? -13.422 6.797 22.234 1 97.75 248 ALA A O 1
ATOM 1958 N N . LEU A 1 249 ? -12.477 8.812 21.859 1 98.12 249 LEU A N 1
ATOM 1959 C CA . LEU A 1 249 ? -12.578 8.68 20.406 1 98.12 249 LEU A CA 1
ATOM 1960 C C . LEU A 1 249 ? -11.695 7.539 19.906 1 98.12 249 LEU A C 1
ATOM 1962 O O . LEU A 1 249 ? -12.102 6.781 19.016 1 98.12 249 LEU A O 1
ATOM 1966 N N . GLU A 1 250 ? -10.5 7.406 20.469 1 97.5 250 GLU A N 1
ATOM 1967 C CA . GLU A 1 250 ? -9.594 6.32 20.109 1 97.5 250 GLU A CA 1
ATOM 1968 C C . GLU A 1 250 ? -10.219 4.957 20.391 1 97.5 250 GLU A C 1
ATOM 1970 O O . GLU A 1 250 ? -9.961 3.994 19.656 1 97.5 250 GLU A O 1
ATOM 1975 N N . GLU A 1 251 ? -10.977 4.891 21.375 1 97.25 251 GLU A N 1
ATOM 1976 C CA . GLU A 1 251 ? -11.641 3.637 21.719 1 97.25 251 GLU A CA 1
ATOM 1977 C C . GLU A 1 251 ? -12.688 3.264 20.672 1 97.25 251 GLU A C 1
ATOM 1979 O O . GLU A 1 251 ? -13.016 2.088 20.516 1 97.25 251 GLU A O 1
ATOM 1984 N N . LYS A 1 252 ? -13.227 4.27 19.969 1 97.75 252 LYS A N 1
ATOM 1985 C CA . LYS A 1 252 ? -14.203 4.027 18.906 1 97.75 252 LYS A CA 1
ATOM 1986 C C . LYS A 1 252 ? -13.516 3.635 17.609 1 97.75 252 LYS A C 1
ATOM 1988 O O . LYS A 1 252 ? -14.141 3.061 16.703 1 97.75 252 LYS A O 1
ATOM 1993 N N . ALA A 1 253 ? -12.242 4 17.469 1 97.75 253 ALA A N 1
ATOM 1994 C CA . ALA A 1 253 ? -11.484 3.721 16.25 1 97.75 253 ALA A CA 1
ATOM 1995 C C . ALA A 1 253 ? -11.18 2.23 16.125 1 97.75 253 ALA A C 1
ATOM 1997 O O . ALA A 1 253 ? -11.125 1.514 17.125 1 97.75 253 ALA A O 1
ATOM 1998 N N . CYS A 1 254 ? -11.102 1.753 14.906 1 95.19 254 CYS A N 1
ATOM 1999 C CA . CYS A 1 254 ? -10.688 0.369 14.711 1 95.19 254 CYS A CA 1
ATOM 2000 C C . CYS A 1 254 ? -9.195 0.204 14.969 1 95.19 254 CYS A C 1
ATOM 2002 O O . CYS A 1 254 ? -8.477 1.192 15.133 1 95.19 254 CYS A O 1
ATOM 2004 N N . CYS A 1 255 ? -8.695 -1.003 15.078 1 92.19 255 CYS A N 1
ATOM 2005 C CA . CYS A 1 255 ? -7.32 -1.332 15.422 1 92.19 255 CYS A CA 1
ATOM 2006 C C . CYS A 1 255 ? -6.348 -0.771 14.391 1 92.19 255 CYS A C 1
ATOM 2008 O O . CYS A 1 255 ? -5.152 -0.64 14.664 1 92.19 255 CYS A O 1
ATOM 2010 N N . CYS A 1 256 ? -6.867 -0.445 13.211 1 93.31 256 CYS A N 1
ATOM 2011 C CA . CYS A 1 256 ? -6.02 0.07 12.141 1 93.31 256 CYS A CA 1
ATOM 2012 C C . CYS A 1 256 ? -5.371 1.389 12.547 1 93.31 256 CYS A C 1
ATOM 2014 O O . CYS A 1 256 ? -4.234 1.668 12.164 1 93.31 256 CYS A O 1
ATOM 2016 N N . TYR A 1 257 ? -6.031 2.207 13.359 1 96.44 257 TYR A N 1
ATOM 2017 C CA . TYR A 1 257 ? -5.473 3.473 13.828 1 96.44 257 TYR A CA 1
ATOM 2018 C C . TYR A 1 257 ? -4.184 3.246 14.609 1 96.44 257 TYR A C 1
ATOM 2020 O O . TYR A 1 257 ? -3.152 3.848 14.297 1 96.44 257 TYR A O 1
ATOM 2028 N N . LYS A 1 258 ? -4.238 2.371 15.516 1 94.12 258 LYS A N 1
ATOM 2029 C CA . LYS A 1 258 ? -3.08 2.109 16.375 1 94.12 258 LYS A CA 1
ATOM 2030 C C . LYS A 1 258 ? -1.923 1.53 15.562 1 94.12 258 LYS A C 1
ATOM 2032 O O . LYS A 1 258 ? -0.76 1.846 15.812 1 94.12 258 LYS A O 1
ATOM 2037 N N . LEU A 1 259 ? -2.285 0.689 14.633 1 91.31 259 LEU A N 1
ATOM 2038 C CA . LEU A 1 259 ? -1.256 0.095 13.789 1 91.31 259 LEU A CA 1
ATOM 2039 C C . LEU A 1 259 ? -0.525 1.168 12.984 1 91.31 259 LEU A C 1
ATOM 2041 O O . LEU A 1 259 ? 0.707 1.185 12.945 1 91.31 259 LEU A O 1
ATOM 2045 N N . VAL A 1 260 ? -1.295 2.078 12.391 1 94.44 260 VAL A N 1
ATOM 2046 C CA . VAL A 1 260 ? -0.713 3.125 11.555 1 94.44 260 VAL A CA 1
ATOM 2047 C C . VAL A 1 260 ? 0.063 4.109 12.422 1 94.44 260 VAL A C 1
ATOM 2049 O O . VAL A 1 260 ? 1.193 4.48 12.102 1 94.44 260 VAL A O 1
ATOM 2052 N N . SER A 1 261 ? -0.539 4.484 13.547 1 95.25 261 SER A N 1
ATOM 2053 C CA . SER A 1 261 ? 0.125 5.398 14.469 1 95.25 261 SER A CA 1
ATOM 2054 C C . SER A 1 261 ? 1.452 4.824 14.953 1 95.25 261 SER A C 1
ATOM 2056 O O . SER A 1 261 ? 2.459 5.531 15 1 95.25 261 SER A O 1
ATOM 2058 N N . ALA A 1 262 ? 1.481 3.592 15.25 1 91.81 262 ALA A N 1
ATOM 2059 C CA . ALA A 1 262 ? 2.693 2.926 15.719 1 91.81 262 ALA A CA 1
ATOM 2060 C C . ALA A 1 262 ? 3.766 2.904 14.633 1 91.81 262 ALA A C 1
ATOM 2062 O O . ALA A 1 262 ? 4.957 3.006 14.93 1 91.81 262 ALA A O 1
ATOM 2063 N N . ALA A 1 263 ? 3.34 2.713 13.422 1 89.75 263 ALA A N 1
ATOM 2064 C CA . ALA A 1 263 ? 4.289 2.688 12.312 1 89.75 263 ALA A CA 1
ATOM 2065 C C . ALA A 1 263 ? 5.012 4.027 12.18 1 89.75 263 ALA A C 1
ATOM 2067 O O . ALA A 1 263 ? 6.219 4.066 11.945 1 89.75 263 ALA A O 1
ATOM 2068 N N . TYR A 1 264 ? 4.289 5.098 12.328 1 92.56 264 TYR A N 1
ATOM 2069 C CA . TYR A 1 264 ? 4.914 6.414 12.242 1 92.56 264 TYR A CA 1
ATOM 2070 C C . TYR A 1 264 ? 5.816 6.66 13.445 1 92.56 264 TYR A C 1
ATOM 2072 O O . TYR A 1 264 ? 6.883 7.266 13.312 1 92.56 264 TYR A O 1
ATOM 2080 N N . ALA A 1 265 ? 5.375 6.211 14.602 1 89.94 265 ALA A N 1
ATOM 2081 C CA . ALA A 1 265 ? 6.203 6.34 15.797 1 89.94 265 ALA A CA 1
ATOM 2082 C C . ALA A 1 265 ? 7.52 5.582 15.633 1 89.94 265 ALA A C 1
ATOM 2084 O O . ALA A 1 265 ? 8.578 6.078 16.016 1 89.94 265 ALA A O 1
ATOM 2085 N N . ALA A 1 266 ? 7.484 4.445 15.07 1 84.69 266 ALA A N 1
ATOM 2086 C CA . ALA A 1 266 ? 8.672 3.615 14.867 1 84.69 266 ALA A CA 1
ATOM 2087 C C . ALA A 1 266 ? 9.617 4.246 13.852 1 84.69 266 ALA A C 1
ATOM 2089 O O . ALA A 1 266 ? 10.836 4.117 13.961 1 84.69 266 ALA A O 1
ATOM 2090 N N . SER A 1 267 ? 9.055 4.871 12.883 1 83.75 267 SER A N 1
ATOM 2091 C CA . SER A 1 267 ? 9.875 5.48 11.844 1 83.75 267 SER A CA 1
ATOM 2092 C C . SER A 1 267 ? 10.656 6.668 12.391 1 83.75 267 SER A C 1
ATOM 2094 O O . SER A 1 267 ? 11.656 7.082 11.797 1 83.75 267 SER A O 1
ATOM 2096 N N . SER A 1 268 ? 10.266 7.105 13.5 1 76.56 268 SER A N 1
ATOM 2097 C CA . SER A 1 268 ? 10.898 8.281 14.086 1 76.56 268 SER A CA 1
ATOM 2098 C C . SER A 1 268 ? 11.992 7.887 15.078 1 76.56 268 SER A C 1
ATOM 2100 O O . SER A 1 268 ? 12.805 8.727 15.477 1 76.56 268 SER A O 1
ATOM 2102 N N . VAL A 1 269 ? 12.109 6.617 15.641 1 62.62 269 VAL A N 1
ATOM 2103 C CA . VAL A 1 269 ? 13.039 6.191 16.688 1 62.62 269 VAL A CA 1
ATOM 2104 C C . VAL A 1 269 ? 14.258 5.531 16.047 1 62.62 269 VAL A C 1
ATOM 2106 O O . VAL A 1 269 ? 15.367 5.613 16.594 1 62.62 269 VAL A O 1
ATOM 2109 N N . ARG A 1 270 ? 14.242 4.605 15.078 1 56.34 270 ARG A N 1
ATOM 2110 C CA . ARG A 1 270 ? 15.297 3.719 14.602 1 56.34 270 ARG A CA 1
ATOM 2111 C C . ARG A 1 270 ? 16.594 4.484 14.383 1 56.34 270 ARG A C 1
ATOM 2113 O O . ARG A 1 270 ? 17.688 3.908 14.461 1 56.34 270 ARG A O 1
ATOM 2120 N N . THR A 1 271 ? 16.703 5.621 13.891 1 48.91 271 THR A N 1
ATOM 2121 C CA . THR A 1 271 ? 18.016 6.156 13.602 1 48.91 271 THR A CA 1
ATOM 2122 C C . THR A 1 271 ? 18.844 6.289 14.875 1 48.91 271 THR A C 1
ATOM 2124 O O . THR A 1 271 ? 20.078 6.395 14.82 1 48.91 271 THR A O 1
ATOM 2127 N N . LEU A 1 272 ? 18.344 6.332 16.016 1 42.78 272 LEU A N 1
ATOM 2128 C CA . LEU A 1 272 ? 19.234 6.59 17.141 1 42.78 272 LEU A CA 1
ATOM 2129 C C . LEU A 1 272 ? 20.031 5.34 17.5 1 42.78 272 LEU A C 1
ATOM 2131 O O . LEU A 1 272 ? 21.078 5.434 18.156 1 42.78 272 LEU A O 1
ATOM 2135 N N . LYS A 1 273 ? 19.625 4.266 17.125 1 40.75 273 LYS A N 1
ATOM 2136 C CA . LYS A 1 273 ? 20.391 3.105 17.562 1 40.75 273 LYS A CA 1
ATOM 2137 C C . LYS A 1 273 ? 21.625 2.9 16.703 1 40.75 273 LYS A C 1
ATOM 2139 O O . LYS A 1 273 ? 22.625 2.35 17.156 1 40.75 273 LYS A O 1
ATOM 2144 N N . GLU A 1 274 ? 21.547 3.01 15.469 1 41.16 274 GLU A N 1
ATOM 2145 C CA . GLU A 1 274 ? 22.781 2.748 14.727 1 41.16 274 GLU A CA 1
ATOM 2146 C C . GLU A 1 274 ? 23.844 3.781 15.055 1 41.16 274 GLU A C 1
ATOM 2148 O O . GLU A 1 274 ? 25.031 3.582 14.742 1 41.16 274 GLU A O 1
ATOM 2153 N N . GLU A 1 275 ? 23.516 4.859 15.406 1 38.44 275 GLU A N 1
ATOM 2154 C CA . GLU A 1 275 ? 24.594 5.734 15.828 1 38.44 275 GLU A CA 1
ATOM 2155 C C . GLU A 1 275 ? 25.312 5.168 17.047 1 38.44 275 GLU A C 1
ATOM 2157 O O . GLU A 1 275 ? 26.5 5.434 17.266 1 38.44 275 GLU A O 1
ATOM 2162 N N . GLN A 1 276 ? 24.688 4.508 17.906 1 30.72 276 GLN A N 1
ATOM 2163 C CA . GLN A 1 276 ? 25.484 4.027 19.031 1 30.72 276 GLN A CA 1
ATOM 2164 C C . GLN A 1 276 ? 26.266 2.77 18.672 1 30.72 276 GLN A C 1
ATOM 2166 O O . GLN A 1 276 ? 27.172 2.357 19.391 1 30.72 276 GLN A O 1
ATOM 2171 N N . ALA A 1 277 ? 25.922 2.119 17.703 1 33.28 277 ALA A N 1
ATOM 2172 C CA . ALA A 1 277 ? 26.734 0.947 17.391 1 33.28 277 ALA A CA 1
ATOM 2173 C C . ALA A 1 277 ? 27.953 1.329 16.547 1 33.28 277 ALA A C 1
ATOM 2175 O O . ALA A 1 277 ? 28.781 0.478 16.203 1 33.28 277 ALA A O 1
ATOM 2176 N N . SER A 1 278 ? 27.953 2.389 15.883 1 29.98 278 SER A N 1
ATOM 2177 C CA . SER A 1 278 ? 29.281 2.781 15.391 1 29.98 278 SER A CA 1
ATOM 2178 C C . SER A 1 278 ? 30.094 3.455 16.484 1 29.98 278 SER A C 1
ATOM 2180 O O . SER A 1 278 ? 29.562 4.27 17.25 1 29.98 278 SER A O 1
ATOM 2182 N N . MET B 1 1 ? -35.438 41.188 -7.75 1 23.72 1 MET B N 1
ATOM 2183 C CA . MET B 1 1 ? -35.562 39.812 -7.266 1 23.72 1 MET B CA 1
ATOM 2184 C C . MET B 1 1 ? -34.906 38.844 -8.227 1 23.72 1 MET B C 1
ATOM 2186 O O . MET B 1 1 ? -35.406 37.719 -8.438 1 23.72 1 MET B O 1
ATOM 2190 N N . THR B 1 2 ? -34 39.25 -9.094 1 25.39 2 THR B N 1
ATOM 2191 C CA . THR B 1 2 ? -33.562 38.906 -10.445 1 25.39 2 THR B CA 1
ATOM 2192 C C . THR B 1 2 ? -32.781 37.594 -10.445 1 25.39 2 THR B C 1
ATOM 2194 O O . THR B 1 2 ? -31.953 37.344 -9.555 1 25.39 2 THR B O 1
ATOM 2197 N N . ASP B 1 3 ? -33.125 36.625 -11.25 1 23.31 3 ASP B N 1
ATOM 2198 C CA . ASP B 1 3 ? -33.156 35.219 -11.602 1 23.31 3 ASP B CA 1
ATOM 2199 C C . ASP B 1 3 ? -31.781 34.719 -12.078 1 23.31 3 ASP B C 1
ATOM 2201 O O . ASP B 1 3 ? -31.359 35.031 -13.188 1 23.31 3 ASP B O 1
ATOM 2205 N N . ARG B 1 4 ? -30.719 34.812 -11.289 1 24.25 4 ARG B N 1
ATOM 2206 C CA . ARG B 1 4 ? -29.312 34.781 -11.672 1 24.25 4 ARG B CA 1
ATOM 2207 C C . ARG B 1 4 ? -28.922 33.438 -12.219 1 24.25 4 ARG B C 1
ATOM 2209 O O . ARG B 1 4 ? -27.75 33.156 -12.477 1 24.25 4 ARG B O 1
ATOM 2216 N N . ALA B 1 5 ? -29.875 32.375 -12.195 1 23.94 5 ALA B N 1
ATOM 2217 C CA . ALA B 1 5 ? -29.203 31.172 -11.727 1 23.94 5 ALA B CA 1
ATOM 2218 C C . ALA B 1 5 ? -28.297 30.594 -12.812 1 23.94 5 ALA B C 1
ATOM 2220 O O . ALA B 1 5 ? -27.188 30.125 -12.523 1 23.94 5 ALA B O 1
ATOM 2221 N N . PRO B 1 6 ? -28.516 30.5 -14.18 1 22.77 6 PRO B N 1
ATOM 2222 C CA . PRO B 1 6 ? -28.609 29.156 -14.734 1 22.77 6 PRO B CA 1
ATOM 2223 C C . PRO B 1 6 ? -27.281 28.641 -15.281 1 22.77 6 PRO B C 1
ATOM 2225 O O . PRO B 1 6 ? -27.219 27.516 -15.797 1 22.77 6 PRO B O 1
ATOM 2228 N N . ALA B 1 7 ? -26.109 29.234 -15.203 1 24.19 7 ALA B N 1
ATOM 2229 C CA . ALA B 1 7 ? -25.359 29.094 -16.453 1 24.19 7 ALA B CA 1
ATOM 2230 C C . ALA B 1 7 ? -24.781 27.703 -16.594 1 24.19 7 ALA B C 1
ATOM 2232 O O . ALA B 1 7 ? -24 27.266 -15.742 1 24.19 7 ALA B O 1
ATOM 2233 N N . VAL B 1 8 ? -25.406 26.672 -17.203 1 22.28 8 VAL B N 1
ATOM 2234 C CA . VAL B 1 8 ? -25.312 25.234 -17.422 1 22.28 8 VAL B CA 1
ATOM 2235 C C . VAL B 1 8 ? -24.047 24.906 -18.203 1 22.28 8 VAL B C 1
ATOM 2237 O O . VAL B 1 8 ? -23.922 25.297 -19.375 1 22.28 8 VAL B O 1
ATOM 2240 N N . PHE B 1 9 ? -22.875 25.062 -17.625 1 21.95 9 PHE B N 1
ATOM 2241 C CA . PHE B 1 9 ? -21.625 24.906 -18.375 1 21.95 9 PHE B CA 1
ATOM 2242 C C . PHE B 1 9 ? -21.547 23.531 -19.031 1 21.95 9 PHE B C 1
ATOM 2244 O O . PHE B 1 9 ? -21.656 22.516 -18.359 1 21.95 9 PHE B O 1
ATOM 2251 N N . GLU B 1 10 ? -21.969 23.375 -20.234 1 20.88 10 GLU B N 1
ATOM 2252 C CA . GLU B 1 10 ? -22.078 22.234 -21.141 1 20.88 10 GLU B CA 1
ATOM 2253 C C . GLU B 1 10 ? -20.734 21.5 -21.281 1 20.88 10 GLU B C 1
ATOM 2255 O O . GLU B 1 10 ? -19.75 22.094 -21.734 1 20.88 10 GLU B O 1
ATOM 2260 N N . VAL B 1 11 ? -20.25 20.812 -20.203 1 22.36 11 VAL B N 1
ATOM 2261 C CA . VAL B 1 11 ? -19.109 19.922 -20.109 1 22.36 11 VAL B CA 1
ATOM 2262 C C . VAL B 1 11 ? -19.062 18.984 -21.312 1 22.36 11 VAL B C 1
ATOM 2264 O O . VAL B 1 11 ? -20.031 18.266 -21.578 1 22.36 11 VAL B O 1
ATOM 2267 N N . LEU B 1 12 ? -18.219 19.219 -22.297 1 21.89 12 LEU B N 1
ATOM 2268 C CA . LEU B 1 12 ? -17.984 18.641 -23.625 1 21.89 12 LEU B CA 1
ATOM 2269 C C . LEU B 1 12 ? -17.953 17.125 -23.562 1 21.89 12 LEU B C 1
ATOM 2271 O O . LEU B 1 12 ? -17.359 16.547 -22.641 1 21.89 12 LEU B O 1
ATOM 2275 N N . GLU B 1 13 ? -18.906 16.438 -24.172 1 21.94 13 GLU B N 1
ATOM 2276 C CA . GLU B 1 13 ? -19.297 15.125 -24.688 1 21.94 13 GLU B CA 1
ATOM 2277 C C . GLU B 1 13 ? -18.125 14.414 -25.359 1 21.94 13 GLU B C 1
ATOM 2279 O O . GLU B 1 13 ? -17.25 15.062 -25.922 1 21.94 13 GLU B O 1
ATOM 2284 N N . CYS B 1 14 ? -17.766 13.102 -24.875 1 24.5 14 CYS B N 1
ATOM 2285 C CA . CYS B 1 14 ? -16.984 11.992 -25.391 1 24.5 14 CYS B CA 1
ATOM 2286 C C . CYS B 1 14 ? -17.172 11.836 -26.891 1 24.5 14 CYS B C 1
ATOM 2288 O O . CYS B 1 14 ? -17.688 10.82 -27.359 1 24.5 14 CYS B O 1
ATOM 2290 N N . SER B 1 15 ? -17.484 13.062 -27.656 1 21.66 15 SER B N 1
ATOM 2291 C CA . SER B 1 15 ? -17.938 12.938 -29.047 1 21.66 15 SER B CA 1
ATOM 2292 C C . SER B 1 15 ? -16.891 12.234 -29.906 1 21.66 15 SER B C 1
ATOM 2294 O O . SER B 1 15 ? -15.695 12.383 -29.688 1 21.66 15 SER B O 1
ATOM 2296 N N . GLN B 1 16 ? -17.484 11.328 -30.844 1 22.5 16 GLN B N 1
ATOM 2297 C CA . GLN B 1 16 ? -17.094 10.344 -31.844 1 22.5 16 GLN B CA 1
ATOM 2298 C C . GLN B 1 16 ? -16.375 11 -33.031 1 22.5 16 GLN B C 1
ATOM 2300 O O . GLN B 1 16 ? -16.938 11.133 -34.125 1 22.5 16 GLN B O 1
ATOM 2305 N N . GLU B 1 17 ? -15.758 12.109 -32.938 1 22.7 17 GLU B N 1
ATOM 2306 C CA . GLU B 1 17 ? -15.5 12.742 -34.219 1 22.7 17 GLU B CA 1
ATOM 2307 C C . GLU B 1 17 ? -14.664 11.836 -35.125 1 22.7 17 GLU B C 1
ATOM 2309 O O . GLU B 1 17 ? -13.688 11.227 -34.656 1 22.7 17 GLU B O 1
ATOM 2314 N N . ARG B 1 18 ? -15.273 11.609 -36.438 1 22.27 18 ARG B N 1
ATOM 2315 C CA . ARG B 1 18 ? -14.875 10.844 -37.625 1 22.27 18 ARG B CA 1
ATOM 2316 C C . ARG B 1 18 ? -13.586 11.391 -38.219 1 22.27 18 ARG B C 1
ATOM 2318 O O . ARG B 1 18 ? -13.57 12.5 -38.75 1 22.27 18 ARG B O 1
ATOM 2325 N N . ALA B 1 19 ? -12.547 11.422 -37.656 1 23.78 19 ALA B N 1
ATOM 2326 C CA . ALA B 1 19 ? -11.297 11.906 -38.25 1 23.78 19 ALA B CA 1
ATOM 2327 C C . ALA B 1 19 ? -11.125 11.391 -39.656 1 23.78 19 ALA B C 1
ATOM 2329 O O . ALA B 1 19 ? -11.336 10.203 -39.938 1 23.78 19 ALA B O 1
ATOM 2330 N N . LEU B 1 20 ? -11.086 12.273 -40.625 1 22.55 20 LEU B N 1
ATOM 2331 C CA . LEU B 1 20 ? -10.844 12.219 -42.062 1 22.55 20 LEU B CA 1
ATOM 2332 C C . LEU B 1 20 ? -9.688 11.281 -42.375 1 22.55 20 LEU B C 1
ATOM 2334 O O . LEU B 1 20 ? -8.719 11.195 -41.625 1 22.55 20 LEU B O 1
ATOM 2338 N N . LYS B 1 21 ? -9.812 10.602 -43.562 1 24.75 21 LYS B N 1
ATOM 2339 C CA . LYS B 1 21 ? -9.211 9.461 -44.25 1 24.75 21 LYS B CA 1
ATOM 2340 C C . LYS B 1 21 ? -7.805 9.805 -44.75 1 24.75 21 LYS B C 1
ATOM 2342 O O . LYS B 1 21 ? -7.648 10.477 -45.781 1 24.75 21 LYS B O 1
ATOM 2347 N N . GLN B 1 22 ? -6.949 10.531 -43.969 1 26.38 22 GLN B N 1
ATOM 2348 C CA . GLN B 1 22 ? -5.773 10.859 -44.75 1 26.38 22 GLN B CA 1
ATOM 2349 C C . GLN B 1 22 ? -5.211 9.625 -45.438 1 26.38 22 GLN B C 1
ATOM 2351 O O . GLN B 1 22 ? -5.352 8.508 -44.938 1 26.38 22 GLN B O 1
ATOM 2356 N N . PRO B 1 23 ? -4.824 9.844 -46.75 1 30.92 23 PRO B N 1
ATOM 2357 C CA . PRO B 1 23 ? -4.422 8.773 -47.656 1 30.92 23 PRO B CA 1
ATOM 2358 C C . PRO B 1 23 ? -3.348 7.863 -47.062 1 30.92 23 PRO B C 1
ATOM 2360 O O . PRO B 1 23 ? -2.652 8.258 -46.125 1 30.92 23 PRO B O 1
ATOM 2363 N N . PRO B 1 24 ? -3.279 6.652 -47.594 1 30.8 24 PRO B N 1
ATOM 2364 C CA . PRO B 1 24 ? -2.57 5.457 -47.125 1 30.8 24 PRO B CA 1
ATOM 2365 C C . PRO B 1 24 ? -1.058 5.664 -47.031 1 30.8 24 PRO B C 1
ATOM 2367 O O . PRO B 1 24 ? -0.402 5.828 -48.062 1 30.8 24 PRO B O 1
ATOM 2370 N N . GLY B 1 25 ? -0.586 6.918 -46.531 1 29.75 25 GLY B N 1
ATOM 2371 C CA . GLY B 1 25 ? 0.847 6.926 -46.781 1 29.75 25 GLY B CA 1
ATOM 2372 C C . GLY B 1 25 ? 1.52 5.605 -46.438 1 29.75 25 GLY B C 1
ATOM 2373 O O . GLY B 1 25 ? 0.934 4.754 -45.781 1 29.75 25 GLY B O 1
ATOM 2374 N N . THR B 1 26 ? 2.611 5.301 -47.219 1 32.53 26 THR B N 1
ATOM 2375 C CA . THR B 1 26 ? 3.418 4.086 -47.188 1 32.53 26 THR B CA 1
ATOM 2376 C C . THR B 1 26 ? 3.828 3.766 -45.75 1 32.53 26 THR B C 1
ATOM 2378 O O . THR B 1 26 ? 4.402 4.609 -45.062 1 32.53 26 THR B O 1
ATOM 2381 N N . ARG B 1 27 ? 3.035 2.932 -45.094 1 29.67 27 ARG B N 1
ATOM 2382 C CA . ARG B 1 27 ? 3.219 2.459 -43.75 1 29.67 27 ARG B CA 1
ATOM 2383 C C . ARG B 1 27 ? 4.684 2.137 -43.469 1 29.67 27 ARG B C 1
ATOM 2385 O O . ARG B 1 27 ? 5.289 1.324 -44.156 1 29.67 27 ARG B O 1
ATOM 2392 N N . PRO B 1 28 ? 5.383 3.258 -42.938 1 34.38 28 PRO B N 1
ATOM 2393 C CA . PRO B 1 28 ? 6.723 2.707 -42.719 1 34.38 28 PRO B CA 1
ATOM 2394 C C . PRO B 1 28 ? 6.684 1.312 -42.094 1 34.38 28 PRO B C 1
ATOM 2396 O O . PRO B 1 28 ? 5.711 0.953 -41.406 1 34.38 28 PRO B O 1
ATOM 2399 N N . GLN B 1 29 ? 7.379 0.365 -42.688 1 33 29 GLN B N 1
ATOM 2400 C CA . GLN B 1 29 ? 7.473 -0.997 -42.156 1 33 29 GLN B CA 1
ATOM 2401 C C . GLN B 1 29 ? 7.699 -0.999 -40.656 1 33 29 GLN B C 1
ATOM 2403 O O . GLN B 1 29 ? 8.5 -0.217 -40.156 1 33 29 GLN B O 1
ATOM 2408 N N . PRO B 1 30 ? 6.602 -1.342 -39.938 1 32.44 30 PRO B N 1
ATOM 2409 C CA . PRO B 1 30 ? 6.77 -1.414 -38.469 1 32.44 30 PRO B CA 1
ATOM 2410 C C . PRO B 1 30 ? 8.133 -1.965 -38.062 1 32.44 30 PRO B C 1
ATOM 2412 O O . PRO B 1 30 ? 8.602 -2.951 -38.625 1 32.44 30 PRO B O 1
ATOM 2415 N N . GLN B 1 31 ? 9.008 -1.018 -37.844 1 33.31 31 GLN B N 1
ATOM 2416 C CA . GLN B 1 31 ? 10.211 -1.598 -37.25 1 33.31 31 GLN B CA 1
ATOM 2417 C C . GLN B 1 31 ? 9.867 -2.723 -36.281 1 33.31 31 GLN B C 1
ATOM 2419 O O . GLN B 1 31 ? 9.039 -2.545 -35.406 1 33.31 31 GLN B O 1
ATOM 2424 N N . LEU B 1 32 ? 9.891 -3.936 -36.75 1 30.75 32 LEU B N 1
ATOM 2425 C CA . LEU B 1 32 ? 9.797 -5.113 -35.875 1 30.75 32 LEU B CA 1
ATOM 2426 C C . LEU B 1 32 ? 10.523 -4.883 -34.562 1 30.75 32 LEU B C 1
ATOM 2428 O O . LEU B 1 32 ? 11.742 -4.688 -34.562 1 30.75 32 LEU B O 1
ATOM 2432 N N . SER B 1 33 ? 9.914 -4.059 -33.75 1 32.47 33 SER B N 1
ATOM 2433 C CA . SER B 1 33 ? 10.508 -4.125 -32.438 1 32.47 33 SER B CA 1
ATOM 2434 C C . SER B 1 33 ? 10.953 -5.543 -32.094 1 32.47 33 SER B C 1
ATOM 2436 O O . SER B 1 33 ? 10.141 -6.469 -32.094 1 32.47 33 SER B O 1
ATOM 2438 N N . LEU B 1 34 ? 12.125 -5.875 -32.5 1 32.19 34 LEU B N 1
ATOM 2439 C CA . LEU B 1 34 ? 12.656 -7.152 -32.031 1 32.19 34 LEU B CA 1
ATOM 2440 C C . LEU B 1 34 ? 12.266 -7.41 -30.578 1 32.19 34 LEU B C 1
ATOM 2442 O O . LEU B 1 34 ? 12.297 -6.492 -29.75 1 32.19 34 LEU B O 1
ATOM 2446 N N . PRO B 1 35 ? 11.375 -8.305 -30.422 1 32.22 35 PRO B N 1
ATOM 2447 C CA . PRO B 1 35 ? 11.07 -8.641 -29.031 1 32.22 35 PRO B CA 1
ATOM 2448 C C . PRO B 1 35 ? 12.297 -8.602 -28.125 1 32.22 35 PRO B C 1
ATOM 2450 O O . PRO B 1 35 ? 13.375 -9.055 -28.531 1 32.22 35 PRO B O 1
ATOM 2453 N N . VAL B 1 36 ? 12.586 -7.52 -27.547 1 33.56 36 VAL B N 1
ATOM 2454 C CA . VAL B 1 36 ? 13.625 -7.582 -26.516 1 33.56 36 VAL B CA 1
ATOM 2455 C C . VAL B 1 36 ? 13.602 -8.953 -25.844 1 33.56 36 VAL B C 1
ATOM 2457 O O . VAL B 1 36 ? 12.633 -9.312 -25.188 1 33.56 36 VAL B O 1
ATOM 2460 N N . HIS B 1 37 ? 14.055 -9.938 -26.578 1 28.84 37 HIS B N 1
ATOM 2461 C CA . HIS B 1 37 ? 14.258 -11.25 -25.984 1 28.84 37 HIS B CA 1
ATOM 2462 C C . HIS B 1 37 ? 14.891 -11.125 -24.594 1 28.84 37 HIS B C 1
ATOM 2464 O O . HIS B 1 37 ? 15.992 -10.594 -24.453 1 28.84 37 HIS B O 1
ATOM 2470 N N . SER B 1 38 ? 14.148 -10.734 -23.594 1 37.12 38 SER B N 1
ATOM 2471 C CA . SER B 1 38 ? 14.719 -10.984 -22.281 1 37.12 38 SER B CA 1
ATOM 2472 C C . SER B 1 38 ? 15.617 -12.219 -22.281 1 37.12 38 SER B C 1
ATOM 2474 O O . SER B 1 38 ? 15.211 -13.281 -22.75 1 37.12 38 SER B O 1
ATOM 2476 N N . ALA B 1 39 ? 16.844 -12.125 -22.453 1 35.75 39 ALA B N 1
ATOM 2477 C CA . ALA B 1 39 ? 17.781 -13.242 -22.406 1 35.75 39 ALA B CA 1
ATOM 2478 C C . ALA B 1 39 ? 17.438 -14.203 -21.266 1 35.75 39 ALA B C 1
ATOM 2480 O O . ALA B 1 39 ? 17.797 -13.953 -20.109 1 35.75 39 ALA B O 1
ATOM 2481 N N . LYS B 1 40 ? 16.125 -14.758 -21.25 1 43.88 40 LYS B N 1
ATOM 2482 C CA . LYS B 1 40 ? 15.781 -15.875 -20.375 1 43.88 40 LYS B CA 1
ATOM 2483 C C . LYS B 1 40 ? 16.938 -16.859 -20.281 1 43.88 40 LYS B C 1
ATOM 2485 O O . LYS B 1 40 ? 17.406 -17.375 -21.297 1 43.88 40 LYS B O 1
ATOM 2490 N N . ARG B 1 41 ? 17.938 -16.688 -19.562 1 49.09 41 ARG B N 1
ATOM 2491 C CA . ARG B 1 41 ? 18.906 -17.75 -19.297 1 49.09 41 ARG B CA 1
ATOM 2492 C C . ARG B 1 41 ? 18.219 -19.031 -18.859 1 49.09 41 ARG B C 1
ATOM 2494 O O . ARG B 1 41 ? 17.266 -18.984 -18.078 1 49.09 41 ARG B O 1
ATOM 2501 N N . PRO B 1 42 ? 18.375 -20.141 -19.5 1 55.72 42 PRO B N 1
ATOM 2502 C CA . PRO B 1 42 ? 17.656 -21.406 -19.484 1 55.72 42 PRO B CA 1
ATOM 2503 C C . PRO B 1 42 ? 17.422 -21.953 -18.078 1 55.72 42 PRO B C 1
ATOM 2505 O O . PRO B 1 42 ? 16.469 -22.703 -17.844 1 55.72 42 PRO B O 1
ATOM 2508 N N . PHE B 1 43 ? 18.016 -21.469 -16.906 1 71.88 43 PHE B N 1
ATOM 2509 C CA . PHE B 1 43 ? 17.922 -22.297 -15.719 1 71.88 43 PHE B CA 1
ATOM 2510 C C . PHE B 1 43 ? 17 -21.672 -14.688 1 71.88 43 PHE B C 1
ATOM 2512 O O . PHE B 1 43 ? 16.516 -22.344 -13.773 1 71.88 43 PHE B O 1
ATOM 2519 N N . VAL B 1 44 ? 16.562 -20.453 -14.891 1 88.06 44 VAL B N 1
ATOM 2520 C CA . VAL B 1 44 ? 15.68 -19.906 -13.859 1 88.06 44 VAL B CA 1
ATOM 2521 C C . VAL B 1 44 ? 14.461 -19.266 -14.516 1 88.06 44 VAL B C 1
ATOM 2523 O O . VAL B 1 44 ? 14.586 -18.562 -15.523 1 88.06 44 VAL B O 1
ATOM 2526 N N . LYS B 1 45 ? 13.297 -19.578 -14.078 1 93.31 45 LYS B N 1
ATOM 2527 C CA . LYS B 1 45 ? 12.039 -19.031 -14.57 1 93.31 45 LYS B CA 1
ATOM 2528 C C . LYS B 1 45 ? 11.719 -17.703 -13.898 1 93.31 45 LYS B C 1
ATOM 2530 O O . LYS B 1 45 ? 11.008 -16.859 -14.461 1 93.31 45 LYS B O 1
ATOM 2535 N N . ASN B 1 46 ? 12.227 -17.5 -12.711 1 96.62 46 ASN B N 1
ATOM 2536 C CA . ASN B 1 46 ? 11.977 -16.25 -12 1 96.62 46 ASN B CA 1
ATOM 2537 C C . ASN B 1 46 ? 12.477 -15.055 -12.797 1 96.62 46 ASN B C 1
ATOM 2539 O O . ASN B 1 46 ? 13.656 -14.984 -13.148 1 96.62 46 ASN B O 1
ATOM 2543 N N . VAL B 1 47 ? 11.609 -14.125 -13 1 95.31 47 VAL B N 1
ATOM 2544 C CA . VAL B 1 47 ? 11.867 -13.023 -13.914 1 95.31 47 VAL B CA 1
ATOM 2545 C C . VAL B 1 47 ? 13 -12.156 -13.367 1 95.31 47 VAL B C 1
ATOM 2547 O O . VAL B 1 47 ? 13.836 -11.656 -14.133 1 95.31 47 VAL B O 1
ATOM 2550 N N . ILE B 1 48 ? 13.055 -11.945 -12.07 1 94.94 48 ILE B N 1
ATOM 2551 C CA . ILE B 1 48 ? 14.078 -11.102 -11.461 1 94.94 48 ILE B CA 1
ATOM 2552 C C . ILE B 1 48 ? 15.445 -11.758 -11.609 1 94.94 48 ILE B C 1
ATOM 2554 O O . ILE B 1 48 ? 16.422 -11.102 -12 1 94.94 48 ILE B O 1
ATOM 2558 N N . LEU B 1 49 ? 15.539 -13.023 -11.359 1 95.19 49 LEU B N 1
ATOM 2559 C CA . LEU B 1 49 ? 16.797 -13.758 -11.5 1 95.19 49 LEU B CA 1
ATOM 2560 C C . LEU B 1 49 ? 17.219 -13.836 -12.969 1 95.19 49 LEU B C 1
ATOM 2562 O O . LEU B 1 49 ? 18.406 -13.719 -13.281 1 95.19 49 LEU B O 1
ATOM 2566 N N . ALA B 1 50 ? 16.266 -14.023 -13.797 1 94 50 ALA B N 1
ATOM 2567 C CA . ALA B 1 50 ? 16.531 -14.18 -15.219 1 94 50 ALA B CA 1
ATOM 2568 C C . ALA B 1 50 ? 17.109 -12.906 -15.812 1 94 50 ALA B C 1
ATOM 2570 O O . ALA B 1 50 ? 17.734 -12.93 -16.875 1 94 50 ALA B O 1
ATOM 2571 N N . ARG B 1 51 ? 16.938 -11.844 -15.125 1 92.19 51 ARG B N 1
ATOM 2572 C CA . ARG B 1 51 ? 17.375 -10.555 -15.633 1 92.19 51 ARG B CA 1
ATOM 2573 C C . ARG B 1 51 ? 18.828 -10.266 -15.211 1 92.19 51 ARG B C 1
ATOM 2575 O O . ARG B 1 51 ? 19.453 -9.328 -15.703 1 92.19 51 ARG B O 1
ATOM 2582 N N . LEU B 1 52 ? 19.297 -11 -14.367 1 93.31 52 LEU B N 1
ATOM 2583 C CA . LEU B 1 52 ? 20.656 -10.766 -13.859 1 93.31 52 LEU B CA 1
ATOM 2584 C C . LEU B 1 52 ? 21.703 -11.172 -14.898 1 93.31 52 LEU B C 1
ATOM 2586 O O . LEU B 1 52 ? 21.516 -12.164 -15.602 1 93.31 52 LEU B O 1
ATOM 2590 N N . CYS B 1 53 ? 22.734 -10.414 -14.938 1 92.31 53 CYS B N 1
ATOM 2591 C CA . CYS B 1 53 ? 23.844 -10.828 -15.797 1 92.31 53 CYS B CA 1
ATOM 2592 C C . CYS B 1 53 ? 24.547 -12.055 -15.219 1 92.31 53 CYS B C 1
ATOM 2594 O O . CYS B 1 53 ? 24.281 -12.453 -14.086 1 92.31 53 CYS B O 1
ATOM 2596 N N . MET B 1 54 ? 25.438 -12.586 -15.961 1 91.75 54 MET B N 1
ATOM 2597 C CA . MET B 1 54 ? 26.078 -13.844 -15.602 1 91.75 54 MET B CA 1
ATOM 2598 C C . MET B 1 54 ? 26.859 -13.711 -14.297 1 91.75 54 MET B C 1
ATOM 2600 O O . MET B 1 54 ? 26.812 -14.609 -13.453 1 91.75 54 MET B O 1
ATOM 2604 N N . GLN B 1 55 ? 27.531 -12.633 -14.094 1 93 55 GLN B N 1
ATOM 2605 C CA . GLN B 1 55 ? 28.312 -12.406 -12.883 1 93 55 GLN B CA 1
ATOM 2606 C C . GLN B 1 55 ? 27.422 -12.328 -11.648 1 93 55 GLN B C 1
ATOM 2608 O O . GLN B 1 55 ? 27.719 -12.93 -10.617 1 93 55 GLN B O 1
ATOM 2613 N N . GLN B 1 56 ? 26.344 -11.609 -11.812 1 93.69 56 GLN B N 1
ATOM 2614 C CA . GLN B 1 56 ? 25.391 -11.445 -10.727 1 93.69 56 GLN B CA 1
ATOM 2615 C C . GLN B 1 56 ? 24.703 -12.766 -10.398 1 93.69 56 GLN B C 1
ATOM 2617 O O . GLN B 1 56 ? 24.531 -13.109 -9.234 1 93.69 56 GLN B O 1
ATOM 2622 N N . LEU B 1 57 ? 24.359 -13.438 -11.43 1 93.38 57 LEU B N 1
ATOM 2623 C CA . LEU B 1 57 ? 23.688 -14.719 -11.266 1 93.38 57 LEU B CA 1
ATOM 2624 C C . LEU B 1 57 ? 24.609 -15.727 -10.57 1 93.38 57 LEU B C 1
ATOM 2626 O O . LEU B 1 57 ? 24.156 -16.5 -9.734 1 93.38 57 LEU B O 1
ATOM 2630 N N . ALA B 1 58 ? 25.812 -15.68 -10.945 1 93.06 58 ALA B N 1
ATOM 2631 C CA . ALA B 1 58 ? 26.797 -16.562 -10.305 1 93.06 58 ALA B CA 1
ATOM 2632 C C . ALA B 1 58 ? 26.938 -16.234 -8.82 1 93.06 58 ALA B C 1
ATOM 2634 O O . ALA B 1 58 ? 26.953 -17.141 -7.98 1 93.06 58 ALA B O 1
ATOM 2635 N N . ALA B 1 59 ? 26.984 -15.008 -8.508 1 94.25 59 ALA B N 1
ATOM 2636 C CA . ALA B 1 59 ? 27.156 -14.57 -7.125 1 94.25 59 ALA B CA 1
ATOM 2637 C C . ALA B 1 59 ? 25.969 -14.992 -6.258 1 94.25 59 ALA B C 1
ATOM 2639 O O . ALA B 1 59 ? 26.156 -15.555 -5.18 1 94.25 59 ALA B O 1
ATOM 2640 N N . ILE B 1 60 ? 24.781 -14.742 -6.793 1 95.12 60 ILE B N 1
ATOM 2641 C CA . ILE B 1 60 ? 23.609 -15.062 -6 1 95.12 60 ILE B CA 1
ATOM 2642 C C . ILE B 1 60 ? 23.344 -16.562 -6.043 1 95.12 60 ILE B C 1
ATOM 2644 O O . ILE B 1 60 ? 22.859 -17.156 -5.07 1 95.12 60 ILE B O 1
ATOM 2648 N N . GLY B 1 61 ? 23.656 -17.188 -7.164 1 94.5 61 GLY B N 1
ATOM 2649 C CA . GLY B 1 61 ? 23.422 -18.609 -7.375 1 94.5 61 GLY B CA 1
ATOM 2650 C C . GLY B 1 61 ? 24.141 -19.484 -6.363 1 94.5 61 GLY B C 1
ATOM 2651 O O . GLY B 1 61 ? 23.625 -20.547 -5.988 1 94.5 61 GLY B O 1
ATOM 2652 N N . GLU B 1 62 ? 25.266 -19.078 -5.914 1 94.56 62 GLU B N 1
ATOM 2653 C CA . GLU B 1 62 ? 26.062 -19.828 -4.938 1 94.56 62 GLU B CA 1
ATOM 2654 C C . GLU B 1 62 ? 25.312 -19.938 -3.607 1 94.56 62 GLU B C 1
ATOM 2656 O O . GLU B 1 62 ? 25.547 -20.875 -2.84 1 94.56 62 GLU B O 1
ATOM 2661 N N . CYS B 1 63 ? 24.406 -19.031 -3.418 1 96.44 63 CYS B N 1
ATOM 2662 C CA . CYS B 1 63 ? 23.734 -19 -2.127 1 96.44 63 CYS B CA 1
ATOM 2663 C C . CYS B 1 63 ? 22.281 -19.422 -2.258 1 96.44 63 CYS B C 1
ATOM 2665 O O . CYS B 1 63 ? 21.547 -19.484 -1.262 1 96.44 63 CYS B O 1
ATOM 2667 N N . LEU B 1 64 ? 21.844 -19.656 -3.459 1 96.94 64 LEU B N 1
ATOM 2668 C CA . LEU B 1 64 ? 20.453 -20.031 -3.686 1 96.94 64 LEU B CA 1
ATOM 2669 C C . LEU B 1 64 ? 20.234 -21.516 -3.396 1 96.94 64 LEU B C 1
ATOM 2671 O O . LEU B 1 64 ? 21.062 -22.359 -3.779 1 96.94 64 LEU B O 1
ATOM 2675 N N . GLU B 1 65 ? 19.109 -21.828 -2.729 1 97.31 65 GLU B N 1
ATOM 2676 C CA . GLU B 1 65 ? 18.719 -23.219 -2.465 1 97.31 65 GLU B CA 1
ATOM 2677 C C . GLU B 1 65 ? 17.344 -23.516 -3.072 1 97.31 65 GLU B C 1
ATOM 2679 O O . GLU B 1 65 ? 16.375 -22.812 -2.811 1 97.31 65 GLU B O 1
ATOM 2684 N N . PRO B 1 66 ? 17.328 -24.578 -3.879 1 96.81 66 PRO B N 1
ATOM 2685 C CA . PRO B 1 66 ? 16.016 -24.969 -4.383 1 96.81 66 PRO B CA 1
ATOM 2686 C C . PRO B 1 66 ? 15.086 -25.469 -3.279 1 96.81 66 PRO B C 1
ATOM 2688 O O . PRO B 1 66 ? 15.531 -26.156 -2.354 1 96.81 66 PRO B O 1
ATOM 2691 N N . VAL B 1 67 ? 13.82 -25.094 -3.375 1 97.88 67 VAL B N 1
ATOM 2692 C CA . VAL B 1 67 ? 12.844 -25.531 -2.383 1 97.88 67 VAL B CA 1
ATOM 2693 C C . VAL B 1 67 ? 11.516 -25.859 -3.072 1 97.88 67 VAL B C 1
ATOM 2695 O O . VAL B 1 67 ? 11.125 -25.188 -4.031 1 97.88 67 VAL B O 1
ATOM 2698 N N . VAL B 1 68 ? 10.891 -26.906 -2.557 1 98.56 68 VAL B N 1
ATOM 2699 C CA . VAL B 1 68 ? 9.547 -27.25 -3 1 98.56 68 VAL B CA 1
ATOM 2700 C C . VAL B 1 68 ? 8.508 -26.5 -2.172 1 98.56 68 VAL B C 1
ATOM 2702 O O . VAL B 1 68 ? 8.594 -26.469 -0.941 1 98.56 68 VAL B O 1
ATOM 2705 N N . LEU B 1 69 ? 7.629 -25.828 -2.893 1 98.38 69 LEU B N 1
ATOM 2706 C CA . LE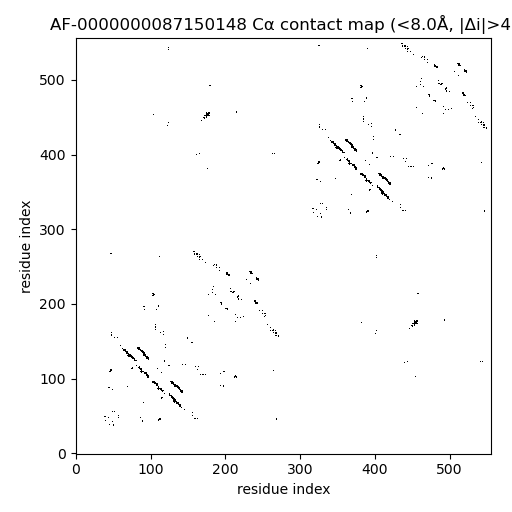U B 1 69 ? 6.531 -25.125 -2.244 1 98.38 69 LEU B CA 1
ATOM 2707 C C . LEU B 1 69 ? 5.285 -26 -2.168 1 98.38 69 LEU B C 1
ATOM 2709 O O . LEU B 1 69 ? 4.715 -26.359 -3.197 1 98.38 69 LEU B O 1
ATOM 2713 N N . LYS B 1 70 ? 4.902 -26.266 -0.938 1 98.38 70 LYS B N 1
ATOM 2714 C CA . LYS B 1 70 ? 3.693 -27.047 -0.73 1 98.38 70 LYS B CA 1
ATOM 2715 C C . LYS B 1 70 ? 2.5 -26.156 -0.411 1 98.38 70 LYS B C 1
ATOM 2717 O O . LYS B 1 70 ? 2.65 -25.125 0.236 1 98.38 70 LYS B O 1
ATOM 2722 N N . GLU B 1 71 ? 1.402 -26.609 -0.828 1 96.69 71 GLU B N 1
ATOM 2723 C CA . GLU B 1 71 ? 0.182 -25.859 -0.535 1 96.69 71 GLU B CA 1
ATOM 2724 C C . GLU B 1 71 ? 0.067 -25.547 0.956 1 96.69 71 GLU B C 1
ATOM 2726 O O . GLU B 1 71 ? 0.354 -26.406 1.795 1 96.69 71 GLU B O 1
ATOM 2731 N N . ARG B 1 72 ? -0.292 -24.344 1.351 1 96.38 72 ARG B N 1
ATOM 2732 C CA . ARG B 1 72 ? -0.575 -23.859 2.695 1 96.38 72 ARG B CA 1
ATOM 2733 C C . ARG B 1 72 ? 0.714 -23.609 3.473 1 96.38 72 ARG B C 1
ATOM 2735 O O . ARG B 1 72 ? 0.678 -23.234 4.645 1 96.38 72 ARG B O 1
ATOM 2742 N N . MET B 1 73 ? 1.775 -23.891 2.803 1 97.5 73 MET B N 1
ATOM 2743 C CA . MET B 1 73 ? 3.047 -23.547 3.438 1 97.5 73 MET B CA 1
ATOM 2744 C C . MET B 1 73 ? 3.145 -22.047 3.707 1 97.5 73 MET B C 1
ATOM 2746 O O . MET B 1 73 ? 2.844 -21.234 2.832 1 97.5 73 MET B O 1
ATOM 2750 N N . VAL B 1 74 ? 3.516 -21.703 4.945 1 96.75 74 VAL B N 1
ATOM 2751 C CA . VAL B 1 74 ? 3.703 -20.297 5.312 1 96.75 74 VAL B CA 1
ATOM 2752 C C . VAL B 1 74 ? 5.16 -19.906 5.094 1 96.75 74 VAL B C 1
ATOM 2754 O O . VAL B 1 74 ? 6.066 -20.453 5.715 1 96.75 74 VAL B O 1
ATOM 2757 N N . LEU B 1 75 ? 5.395 -18.953 4.203 1 96.5 75 LEU B N 1
ATOM 2758 C CA . LEU B 1 75 ? 6.75 -18.516 3.879 1 96.5 75 LEU B CA 1
ATOM 2759 C C . LEU B 1 75 ? 7.152 -17.312 4.73 1 96.5 75 LEU B C 1
ATOM 2761 O O . LEU B 1 75 ? 8.344 -17.062 4.938 1 96.5 75 LEU B O 1
ATOM 2765 N N . GLN B 1 76 ? 6.203 -16.547 5.113 1 92.62 76 GLN B N 1
ATOM 2766 C CA . GLN B 1 76 ? 6.387 -15.375 5.969 1 92.62 76 GLN B CA 1
ATOM 2767 C C . GLN B 1 76 ? 5.258 -15.258 6.988 1 92.62 76 GLN B C 1
ATOM 2769 O O . GLN B 1 76 ? 4.078 -15.305 6.625 1 92.62 76 GLN B O 1
ATOM 2774 N N . GLU B 1 77 ? 5.641 -15.094 8.227 1 90.44 77 GLU B N 1
ATOM 2775 C CA . GLU B 1 77 ? 4.684 -14.852 9.297 1 90.44 77 GLU B CA 1
ATOM 2776 C C . GLU B 1 77 ? 4.598 -13.359 9.633 1 90.44 77 GLU B C 1
ATOM 2778 O O . GLU B 1 77 ? 5.598 -12.641 9.547 1 90.44 77 GLU B O 1
ATOM 2783 N N . PRO B 1 78 ? 3.396 -12.961 10 1 86.44 78 PRO B N 1
ATOM 2784 C CA . PRO B 1 78 ? 3.277 -11.547 10.383 1 86.44 78 PRO B CA 1
ATOM 2785 C C . PRO B 1 78 ? 4.137 -11.195 11.594 1 86.44 78 PRO B C 1
ATOM 2787 O O . PRO B 1 78 ? 4.277 -12 12.516 1 86.44 78 PRO B O 1
ATOM 2790 N N . ARG B 1 79 ? 4.699 -10.047 11.57 1 79.81 79 ARG B N 1
ATOM 2791 C CA . ARG B 1 79 ? 5.41 -9.406 12.672 1 79.81 79 ARG B CA 1
ATOM 2792 C C . ARG B 1 79 ? 6.578 -10.266 13.141 1 79.81 79 ARG B C 1
ATOM 2794 O O . ARG B 1 79 ? 6.926 -10.266 14.32 1 79.81 79 ARG B O 1
ATOM 2801 N N . ARG B 1 80 ? 7.062 -11.172 12.344 1 82.5 80 ARG B N 1
ATOM 2802 C CA . ARG B 1 80 ? 8.258 -11.969 12.602 1 82.5 80 ARG B CA 1
ATOM 2803 C C . ARG B 1 80 ? 9.305 -11.758 11.516 1 82.5 80 ARG B C 1
ATOM 2805 O O . ARG B 1 80 ? 8.969 -11.609 10.344 1 82.5 80 ARG B O 1
ATOM 2812 N N . PRO B 1 81 ? 10.461 -11.719 12.008 1 78.81 81 PRO B N 1
ATOM 2813 C CA . PRO B 1 81 ? 11.516 -11.586 10.992 1 78.81 81 PRO B CA 1
ATOM 2814 C C . PRO B 1 81 ? 11.57 -12.781 10.047 1 78.81 81 PRO B C 1
ATOM 2816 O O . PRO B 1 81 ? 11.281 -13.914 10.453 1 78.81 81 PRO B O 1
ATOM 2819 N N . VAL B 1 82 ? 11.891 -12.43 8.828 1 83.06 82 VAL B N 1
ATOM 2820 C CA . VAL B 1 82 ? 12.047 -13.5 7.848 1 83.06 82 VAL B CA 1
ATOM 2821 C C . VAL B 1 82 ? 13.508 -13.922 7.762 1 83.06 82 VAL B C 1
ATOM 2823 O O . VAL B 1 82 ? 14.406 -13.078 7.82 1 83.06 82 VAL B O 1
ATOM 2826 N N . GLU B 1 83 ? 13.711 -15.117 7.691 1 87.94 83 GLU B N 1
ATOM 2827 C CA . GLU B 1 83 ? 15.07 -15.641 7.582 1 87.94 83 GLU B CA 1
ATOM 2828 C C . GLU B 1 83 ? 15.492 -15.781 6.121 1 87.94 83 GLU B C 1
ATOM 2830 O O . GLU B 1 83 ? 16.672 -15.656 5.797 1 87.94 83 GLU B O 1
ATOM 2835 N N . HIS B 1 84 ? 14.492 -16.062 5.332 1 94.38 84 HIS B N 1
ATOM 2836 C CA . HIS B 1 84 ? 14.781 -16.312 3.928 1 94.38 84 HIS B CA 1
ATOM 2837 C C . HIS B 1 84 ? 13.938 -15.445 3.014 1 94.38 84 HIS B C 1
ATOM 2839 O O . HIS B 1 84 ? 12.844 -15.016 3.395 1 94.38 84 HIS B O 1
ATOM 2845 N N . VAL B 1 85 ? 14.531 -15.172 1.896 1 95.69 85 VAL B N 1
ATOM 2846 C CA . VAL B 1 85 ? 13.812 -14.617 0.754 1 95.69 85 VAL B CA 1
ATOM 2847 C C . VAL B 1 85 ? 13.562 -15.711 -0.284 1 95.69 85 VAL B C 1
ATOM 2849 O O . VAL B 1 85 ? 14.438 -16.531 -0.544 1 95.69 85 VAL B O 1
ATOM 2852 N N . TYR B 1 86 ? 12.383 -15.727 -0.897 1 97.69 86 TYR B N 1
ATOM 2853 C CA . TYR B 1 86 ? 12.016 -16.781 -1.833 1 97.69 86 TYR B CA 1
ATOM 2854 C C . TYR B 1 86 ? 11.781 -16.219 -3.229 1 97.69 86 TYR B C 1
ATOM 2856 O O . TYR B 1 86 ? 10.883 -15.391 -3.43 1 97.69 86 TYR B O 1
ATOM 2864 N N . PHE B 1 87 ? 12.562 -16.641 -4.172 1 98 87 PHE B N 1
ATOM 2865 C CA . PHE B 1 87 ? 12.32 -16.375 -5.582 1 98 87 PHE B CA 1
ATOM 2866 C C . PHE B 1 87 ? 11.414 -17.438 -6.199 1 98 87 PHE B C 1
ATOM 2868 O O . PHE B 1 87 ? 11.844 -18.562 -6.422 1 98 87 PHE B O 1
ATOM 2875 N N . ILE B 1 88 ? 10.227 -17.062 -6.574 1 98.5 88 ILE B N 1
ATOM 2876 C CA . ILE B 1 88 ? 9.234 -18.031 -6.988 1 98.5 88 ILE B CA 1
ATOM 2877 C C . ILE B 1 88 ? 9.5 -18.469 -8.43 1 98.5 88 ILE B C 1
ATOM 2879 O O . ILE B 1 88 ? 9.648 -17.625 -9.32 1 98.5 88 ILE B O 1
ATOM 2883 N N . GLU B 1 89 ? 9.57 -19.734 -8.641 1 98 89 GLU B N 1
ATOM 2884 C CA . GLU B 1 89 ? 9.742 -20.297 -9.977 1 98 89 GLU B CA 1
ATOM 2885 C C . GLU B 1 89 ? 8.406 -20.734 -10.57 1 98 89 GLU B C 1
ATOM 2887 O O . GLU B 1 89 ? 8.148 -20.547 -11.758 1 98 89 GLU B O 1
ATOM 2892 N N . SER B 1 90 ? 7.68 -21.359 -9.766 1 97.69 90 SER B N 1
ATOM 2893 C CA . SER B 1 90 ? 6.336 -21.797 -10.125 1 97.69 90 SER B CA 1
ATOM 2894 C C . SER B 1 90 ? 5.418 -21.828 -8.906 1 97.69 90 SER B C 1
ATOM 2896 O O . SER B 1 90 ? 5.895 -21.844 -7.766 1 97.69 90 SER B O 1
ATOM 2898 N N . GLY B 1 91 ? 4.148 -21.828 -9.219 1 97.62 91 GLY B N 1
ATOM 2899 C CA . GLY B 1 91 ? 3.172 -21.766 -8.141 1 97.62 91 GLY B CA 1
ATOM 2900 C C . GLY B 1 91 ? 2.664 -20.359 -7.875 1 97.62 91 GLY B C 1
ATOM 2901 O O . GLY B 1 91 ? 2.926 -19.453 -8.648 1 97.62 91 GLY B O 1
ATOM 2902 N N . LEU B 1 92 ? 1.87 -20.25 -6.789 1 98.31 92 LEU B N 1
ATOM 2903 C CA . LEU B 1 92 ? 1.266 -18.984 -6.422 1 98.31 92 LEU B CA 1
ATOM 2904 C C . LEU B 1 92 ? 1.309 -18.766 -4.91 1 98.31 92 LEU B C 1
ATOM 2906 O O . LEU B 1 92 ? 0.934 -19.656 -4.148 1 98.31 92 LEU B O 1
ATOM 2910 N N . VAL B 1 93 ? 1.793 -17.656 -4.555 1 98.5 93 VAL B N 1
ATOM 2911 C CA . VAL B 1 93 ? 1.849 -17.297 -3.145 1 98.5 93 VAL B CA 1
ATOM 2912 C C . VAL B 1 93 ? 0.899 -16.125 -2.877 1 98.5 93 VAL B C 1
ATOM 2914 O O . VAL B 1 93 ? 0.893 -15.141 -3.619 1 98.5 93 VAL B O 1
ATOM 2917 N N . SER B 1 94 ? 0.073 -16.266 -1.882 1 97.81 94 SER B N 1
ATOM 2918 C CA . SER B 1 94 ? -0.85 -15.227 -1.45 1 97.81 94 SER B CA 1
ATOM 2919 C C . SER B 1 94 ? -0.22 -14.344 -0.381 1 97.81 94 SER B C 1
ATOM 2921 O O . SER B 1 94 ? 0.25 -14.836 0.646 1 97.81 94 SER B O 1
ATOM 2923 N N . LEU B 1 95 ? -0.086 -13.07 -0.676 1 96.5 95 LEU B N 1
ATOM 2924 C CA . LEU B 1 95 ? 0.229 -12.078 0.353 1 96.5 95 LEU B CA 1
ATOM 2925 C C . LEU B 1 95 ? -1.043 -11.539 0.996 1 96.5 95 LEU B C 1
ATOM 2927 O O . LEU B 1 95 ? -1.873 -10.93 0.321 1 96.5 95 LEU B O 1
ATOM 2931 N N . ARG B 1 96 ? -1.148 -11.758 2.357 1 95.38 96 ARG B N 1
ATOM 2932 C CA . ARG B 1 96 ? -2.453 -11.492 2.951 1 95.38 96 ARG B CA 1
ATOM 2933 C C . ARG B 1 96 ? -2.312 -11.016 4.395 1 95.38 96 ARG B C 1
ATOM 2935 O O . ARG B 1 96 ? -1.249 -11.164 5 1 95.38 96 ARG B O 1
ATOM 2942 N N . VAL B 1 97 ? -3.334 -10.383 4.832 1 91.12 97 VAL B N 1
ATOM 2943 C CA . VAL B 1 97 ? -3.459 -10 6.234 1 91.12 97 VAL B CA 1
ATOM 2944 C C . VAL B 1 97 ? -4.531 -10.852 6.91 1 91.12 97 VAL B C 1
ATOM 2946 O O . VAL B 1 97 ? -5.578 -11.125 6.316 1 91.12 97 VAL B O 1
ATOM 2949 N N . VAL B 1 98 ? -4.133 -11.344 8.07 1 86.81 98 VAL B N 1
ATOM 2950 C CA . VAL B 1 98 ? -5.078 -12.117 8.875 1 86.81 98 VAL B CA 1
ATOM 2951 C C . VAL B 1 98 ? -5.367 -11.391 10.18 1 86.81 98 VAL B C 1
ATOM 2953 O O . VAL B 1 98 ? -4.441 -11.031 10.914 1 86.81 98 VAL B O 1
ATOM 2956 N N . ALA B 1 99 ? -6.676 -11.031 10.336 1 77 99 ALA B N 1
ATOM 2957 C CA . ALA B 1 99 ? -7.078 -10.344 11.562 1 77 99 ALA B CA 1
ATOM 2958 C C . ALA B 1 99 ? -8.461 -10.797 12.016 1 77 99 ALA B C 1
ATOM 2960 O O . ALA B 1 99 ? -9.406 -10.812 11.227 1 77 99 ALA B O 1
ATOM 2961 N N . ALA B 1 100 ? -8.578 -11.117 13.336 1 75.38 100 ALA B N 1
ATOM 2962 C CA . ALA B 1 100 ? -9.844 -11.461 13.977 1 75.38 100 ALA B CA 1
ATOM 2963 C C . ALA B 1 100 ? -10.609 -12.5 13.156 1 75.38 100 ALA B C 1
ATOM 2965 O O . ALA B 1 100 ? -11.805 -12.328 12.891 1 75.38 100 ALA B O 1
ATOM 2966 N N . GLY B 1 101 ? -9.891 -13.492 12.641 1 75.75 101 GLY B N 1
ATOM 2967 C CA . GLY B 1 101 ? -10.531 -14.594 11.945 1 75.75 101 GLY B CA 1
ATOM 2968 C C . GLY B 1 101 ? -10.828 -14.297 10.492 1 75.75 101 GLY B C 1
ATOM 2969 O O . GLY B 1 101 ? -11.352 -15.141 9.773 1 75.75 101 GLY B O 1
ATOM 2970 N N . SER B 1 102 ? -10.531 -13.148 10.078 1 83 102 SER B N 1
ATOM 2971 C CA . SER B 1 102 ? -10.742 -12.797 8.68 1 83 102 SER B CA 1
ATOM 2972 C C . SER B 1 102 ? -9.422 -12.672 7.93 1 83 102 SER B C 1
ATOM 2974 O O . SER B 1 102 ? -8.383 -12.414 8.539 1 83 102 SER B O 1
ATOM 2976 N N . MET B 1 103 ? -9.555 -12.961 6.664 1 90.06 103 MET B N 1
ATOM 2977 C CA . MET B 1 103 ? -8.375 -12.906 5.801 1 90.06 103 MET B CA 1
ATOM 2978 C C . MET B 1 103 ? -8.633 -12.023 4.586 1 90.06 103 MET B C 1
ATOM 2980 O O . MET B 1 103 ? -9.719 -12.062 4.004 1 90.06 103 MET B O 1
ATOM 2984 N N . LEU B 1 104 ? -7.684 -11.188 4.309 1 93.12 104 LEU B N 1
ATOM 2985 C CA . LEU B 1 104 ? -7.742 -10.375 3.1 1 93.12 104 LEU B CA 1
ATOM 2986 C C . LEU B 1 104 ? -6.426 -10.445 2.332 1 93.12 104 LEU B C 1
ATOM 2988 O O . LEU B 1 104 ? -5.363 -10.148 2.887 1 93.12 104 LEU B O 1
ATOM 2992 N N . GLU B 1 105 ? -6.57 -10.844 1.144 1 96.44 105 GLU B N 1
ATOM 2993 C CA . GLU B 1 105 ? -5.395 -10.914 0.284 1 96.44 105 GLU B CA 1
ATOM 2994 C C . GLU B 1 105 ? -5.094 -9.57 -0.365 1 96.44 105 GLU B C 1
ATOM 2996 O O . GLU B 1 105 ? -6 -8.898 -0.868 1 96.44 105 GLU B O 1
ATOM 3001 N N . THR B 1 106 ? -3.848 -9.25 -0.365 1 95.5 106 THR B N 1
ATOM 3002 C CA . THR B 1 106 ? -3.467 -7.953 -0.915 1 95.5 106 THR B CA 1
ATOM 3003 C C . THR B 1 106 ? -2.709 -8.125 -2.229 1 95.5 106 THR B C 1
ATOM 3005 O O . THR B 1 106 ? -2.664 -7.203 -3.049 1 95.5 106 THR B O 1
ATOM 3008 N N . ALA B 1 107 ? -2.117 -9.219 -2.391 1 96.94 107 ALA B N 1
ATOM 3009 C CA . ALA B 1 107 ? -1.371 -9.469 -3.621 1 96.94 107 ALA B CA 1
ATOM 3010 C C . ALA B 1 107 ? -1.186 -10.969 -3.855 1 96.94 107 ALA B C 1
ATOM 3012 O O . ALA B 1 107 ? -1.281 -11.766 -2.92 1 96.94 107 ALA B O 1
ATOM 3013 N N . VAL B 1 108 ? -0.987 -11.312 -5.094 1 98.06 108 VAL B N 1
ATOM 3014 C CA . VAL B 1 108 ? -0.561 -12.656 -5.48 1 98.06 108 VAL B CA 1
ATOM 3015 C C . VAL B 1 108 ? 0.831 -12.594 -6.109 1 98.06 108 VAL B C 1
ATOM 3017 O O . VAL B 1 108 ? 1.129 -11.688 -6.887 1 98.06 108 VAL B O 1
ATOM 3020 N N . ILE B 1 109 ? 1.604 -13.492 -5.711 1 98.25 109 ILE B N 1
ATOM 3021 C CA . ILE B 1 109 ? 2.996 -13.508 -6.148 1 98.25 109 ILE B CA 1
ATOM 3022 C C . ILE B 1 109 ? 3.285 -14.805 -6.902 1 98.25 109 ILE B C 1
ATOM 3024 O O . ILE B 1 109 ? 3.066 -15.898 -6.371 1 98.25 109 ILE B O 1
ATOM 3028 N N . GLY B 1 110 ? 3.721 -14.727 -8.141 1 98 110 GLY B N 1
ATOM 3029 C CA . GLY B 1 110 ? 4.141 -15.852 -8.953 1 98 110 GLY B CA 1
ATOM 3030 C C . GLY B 1 110 ? 5.582 -15.75 -9.422 1 98 110 GLY B C 1
ATOM 3031 O O . GLY B 1 110 ? 6.445 -15.273 -8.68 1 98 110 GLY B O 1
ATOM 3032 N N . TYR B 1 111 ? 5.859 -16.188 -10.594 1 97.06 111 TYR B N 1
ATOM 3033 C CA . TYR B 1 111 ? 7.215 -16.359 -11.102 1 97.06 111 TYR B CA 1
ATOM 3034 C C . TYR B 1 111 ? 7.891 -15.016 -11.336 1 97.06 111 TYR B C 1
ATOM 3036 O O . TYR B 1 111 ? 9.109 -14.945 -11.516 1 97.06 111 TYR B O 1
ATOM 3044 N N . ARG B 1 112 ? 7.164 -13.938 -11.25 1 95.12 112 ARG B N 1
ATOM 3045 C CA . ARG B 1 112 ? 7.742 -12.617 -11.438 1 95.12 112 ARG B CA 1
ATOM 3046 C C . ARG B 1 112 ? 8.211 -12.031 -10.109 1 95.12 112 ARG B C 1
ATOM 3048 O O . ARG B 1 112 ? 8.805 -10.953 -10.07 1 95.12 112 ARG B O 1
ATOM 3055 N N . GLY B 1 113 ? 7.98 -12.805 -9.078 1 96.25 113 GLY B N 1
ATOM 3056 C CA . GLY B 1 113 ? 8.117 -12.102 -7.809 1 96.25 113 GLY B CA 1
ATOM 3057 C C . GLY B 1 113 ? 9 -12.836 -6.816 1 96.25 113 GLY B C 1
ATOM 3058 O O . GLY B 1 113 ? 9.594 -13.859 -7.145 1 96.25 113 GLY B O 1
ATOM 3059 N N . VAL B 1 114 ? 9.117 -12.141 -5.645 1 96.81 114 VAL B N 1
ATOM 3060 C CA . VAL B 1 114 ? 9.938 -12.562 -4.516 1 96.81 114 VAL B CA 1
ATOM 3061 C C . VAL B 1 114 ? 9.18 -12.336 -3.211 1 96.81 114 VAL B C 1
ATOM 3063 O O . VAL B 1 114 ? 8.508 -11.312 -3.045 1 96.81 114 VAL B O 1
ATOM 3066 N N . VAL B 1 115 ? 9.219 -13.32 -2.357 1 96.31 115 VAL B N 1
ATOM 3067 C CA . VAL B 1 115 ? 8.633 -13.18 -1.028 1 96.31 115 VAL B CA 1
ATOM 3068 C C . VAL B 1 115 ? 9.719 -12.781 -0.027 1 96.31 115 VAL B C 1
ATOM 3070 O O . VAL B 1 115 ? 10.812 -13.352 -0.025 1 96.31 115 VAL B O 1
ATOM 3073 N N . GLY B 1 116 ? 9.391 -11.812 0.8 1 91 116 GLY B N 1
ATOM 3074 C CA . GLY B 1 116 ? 10.297 -11.445 1.88 1 91 116 GLY B CA 1
ATOM 3075 C C . GLY B 1 116 ? 11.07 -10.172 1.604 1 91 116 GLY B C 1
ATOM 3076 O O . GLY B 1 116 ? 11.953 -9.797 2.379 1 91 116 GLY B O 1
ATOM 3077 N N . THR B 1 117 ? 10.773 -9.461 0.543 1 84.31 117 THR B N 1
ATOM 3078 C CA . THR B 1 117 ? 11.555 -8.297 0.132 1 84.31 117 THR B CA 1
ATOM 3079 C C . THR B 1 117 ? 11.352 -7.141 1.104 1 84.31 117 THR B C 1
ATOM 3081 O O . THR B 1 117 ? 12.203 -6.254 1.204 1 84.31 117 THR B O 1
ATOM 3084 N N . SER B 1 118 ? 10.18 -7.129 1.77 1 74.81 118 SER B N 1
ATOM 3085 C CA . SER B 1 118 ? 9.898 -6.043 2.705 1 74.81 118 SER B CA 1
ATOM 3086 C C . SER B 1 118 ? 10.953 -5.973 3.805 1 74.81 118 SER B C 1
ATOM 3088 O O . SER B 1 118 ? 11.125 -4.93 4.438 1 74.81 118 SER B O 1
ATOM 3090 N N . PHE B 1 119 ? 11.766 -6.934 4.023 1 71.94 119 PHE B N 1
ATOM 3091 C CA . PHE B 1 119 ? 12.719 -7.012 5.125 1 71.94 119 PHE B CA 1
ATOM 3092 C C . PHE B 1 119 ? 14.117 -6.625 4.656 1 71.94 119 PHE B C 1
ATOM 3094 O O . PHE B 1 119 ? 15.031 -6.492 5.469 1 71.94 119 PHE B O 1
ATOM 3101 N N . LEU B 1 120 ? 14.273 -6.492 3.418 1 74.12 120 LEU B N 1
ATOM 3102 C CA . LEU B 1 120 ? 15.602 -6.195 2.881 1 74.12 120 LEU B CA 1
ATOM 3103 C C . LEU B 1 120 ? 16.031 -4.777 3.248 1 74.12 120 LEU B C 1
ATOM 3105 O O . LEU B 1 120 ? 17.219 -4.492 3.352 1 74.12 120 LEU B O 1
ATOM 3109 N N . TRP B 1 121 ? 15.188 -3.898 3.396 1 63.19 121 TRP B N 1
ATOM 3110 C CA . TRP B 1 121 ? 15.531 -2.49 3.574 1 63.19 121 TRP B CA 1
ATOM 3111 C C . TRP B 1 121 ? 15.422 -2.084 5.039 1 63.19 121 TRP B C 1
ATOM 3113 O O . TRP B 1 121 ? 15.633 -0.921 5.387 1 63.19 121 TRP B O 1
ATOM 3123 N N . GLY B 1 122 ? 15.5 -2.947 5.969 1 54 122 GLY B N 1
ATOM 3124 C CA . GLY B 1 122 ? 15.469 -2.555 7.367 1 54 122 GLY B CA 1
ATOM 3125 C C . GLY B 1 122 ? 14.156 -1.909 7.777 1 54 122 GLY B C 1
ATOM 3126 O O . GLY B 1 122 ? 14.109 -1.13 8.734 1 54 122 GLY B O 1
ATOM 3127 N N . GLY B 1 123 ? 13.102 -2.562 7.562 1 55.38 123 GLY B N 1
ATOM 3128 C CA . GLY B 1 123 ? 11.859 -1.865 7.824 1 55.38 123 GLY B CA 1
ATOM 3129 C C . GLY B 1 123 ? 10.953 -2.602 8.797 1 55.38 123 GLY B C 1
ATOM 3130 O O . GLY B 1 123 ? 11.414 -3.473 9.539 1 55.38 123 GL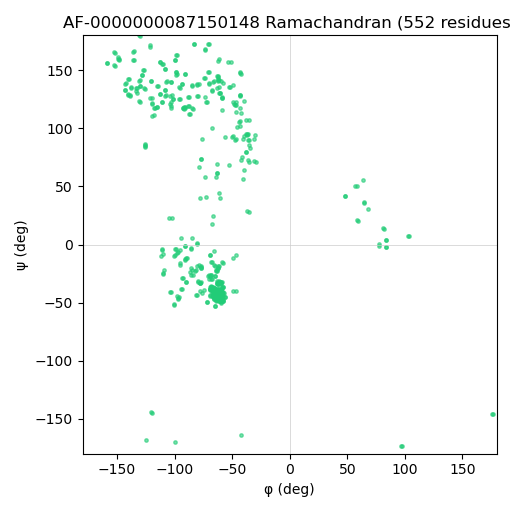Y B O 1
ATOM 3131 N N . HIS B 1 124 ? 9.648 -2.055 8.836 1 58.72 124 HIS B N 1
ATOM 3132 C CA . HIS B 1 124 ? 8.586 -2.428 9.758 1 58.72 124 HIS B CA 1
ATOM 3133 C C . HIS B 1 124 ? 8.18 -3.887 9.57 1 58.72 124 HIS B C 1
ATOM 3135 O O . HIS B 1 124 ? 8.336 -4.445 8.484 1 58.72 124 HIS B O 1
ATOM 3141 N N . PHE B 1 125 ? 8.086 -4.445 10.688 1 61.09 125 PHE B N 1
ATOM 3142 C CA . PHE B 1 125 ? 7.48 -5.77 10.656 1 61.09 125 PHE B CA 1
ATOM 3143 C C . PHE B 1 125 ? 6.207 -5.762 9.812 1 61.09 125 PHE B C 1
ATOM 3145 O O . PHE B 1 125 ? 5.375 -4.863 9.945 1 61.09 125 PHE B O 1
ATOM 3152 N N . SER B 1 126 ? 6.348 -6.625 8.883 1 72.5 126 SER B N 1
ATOM 3153 C CA . SER B 1 126 ? 5.199 -6.758 7.988 1 72.5 126 SER B CA 1
ATOM 3154 C C . SER B 1 126 ? 4 -7.359 8.711 1 72.5 126 SER B C 1
ATOM 3156 O O . SER B 1 126 ? 4.156 -8.266 9.531 1 72.5 126 SER B O 1
ATOM 3158 N N . THR B 1 127 ? 2.865 -6.77 8.531 1 79.31 127 THR B N 1
ATOM 3159 C CA . THR B 1 127 ? 1.62 -7.344 9.031 1 79.31 127 THR B CA 1
ATOM 3160 C C . THR B 1 127 ? 1.111 -8.438 8.094 1 79.31 127 THR B C 1
ATOM 3162 O O . THR B 1 127 ? 0.109 -9.094 8.383 1 79.31 127 THR B O 1
ATOM 3165 N N . HIS B 1 128 ? 1.901 -8.648 7.035 1 88.56 128 HIS B N 1
ATOM 3166 C CA . HIS B 1 128 ? 1.449 -9.602 6.031 1 88.56 128 HIS B CA 1
ATOM 3167 C C . HIS B 1 128 ? 1.957 -11.008 6.34 1 88.56 128 HIS B C 1
ATOM 3169 O O . HIS B 1 128 ? 3.041 -11.172 6.902 1 88.56 128 HIS B O 1
ATOM 3175 N N . GLN B 1 129 ? 1.126 -11.891 5.969 1 93.5 129 GLN B N 1
ATOM 3176 C CA . GLN B 1 129 ? 1.502 -13.297 5.852 1 93.5 129 GLN B CA 1
ATOM 3177 C C . GLN B 1 129 ? 1.607 -13.719 4.387 1 93.5 129 GLN B C 1
ATOM 3179 O O . GLN B 1 129 ? 0.841 -13.25 3.543 1 93.5 129 GLN B O 1
ATOM 3184 N N . SER B 1 130 ? 2.58 -14.508 4.082 1 96.06 130 SER B N 1
ATOM 3185 C CA . SER B 1 130 ? 2.682 -15.117 2.758 1 96.06 130 SER B CA 1
ATOM 3186 C C . SER B 1 130 ? 2.447 -16.625 2.822 1 96.06 130 SER B C 1
ATOM 3188 O O . SER B 1 130 ? 3.154 -17.328 3.535 1 96.06 130 SER B O 1
ATOM 3190 N N . VAL B 1 131 ? 1.464 -17.094 2.064 1 97.31 131 VAL B N 1
ATOM 3191 C CA . VAL B 1 131 ? 1.07 -18.5 2.109 1 97.31 131 VAL B CA 1
ATOM 3192 C C . VAL B 1 131 ? 1.01 -19.062 0.692 1 97.31 131 VAL B C 1
ATOM 3194 O O . VAL B 1 131 ? 0.462 -18.422 -0.213 1 97.31 131 VAL B O 1
ATOM 3197 N N . VAL B 1 132 ? 1.557 -20.281 0.528 1 98.38 132 VAL B N 1
ATOM 3198 C CA . VAL B 1 132 ? 1.493 -20.953 -0.767 1 98.38 132 VAL B CA 1
ATOM 3199 C C . VAL B 1 132 ? 0.069 -21.422 -1.03 1 98.38 132 VAL B C 1
ATOM 3201 O O . VAL B 1 132 ? -0.508 -22.156 -0.217 1 98.38 132 VAL B O 1
ATOM 3204 N N . VAL B 1 133 ? -0.452 -20.953 -2.119 1 97.06 133 VAL B N 1
ATOM 3205 C CA . VAL B 1 133 ? -1.803 -21.359 -2.494 1 97.06 133 VAL B CA 1
ATOM 3206 C C . VAL B 1 133 ? -1.739 -22.453 -3.561 1 97.06 133 VAL B C 1
ATOM 3208 O O . VAL B 1 133 ? -2.438 -23.469 -3.465 1 97.06 133 VAL B O 1
ATOM 3211 N N . PHE B 1 134 ? -1.013 -22.219 -4.605 1 97.12 134 PHE B N 1
ATOM 3212 C CA . PHE B 1 134 ? -0.708 -23.25 -5.598 1 97.12 134 PHE B CA 1
ATOM 3213 C C . PHE B 1 134 ? 0.704 -23.797 -5.398 1 97.12 134 PHE B C 1
ATOM 3215 O O . PHE B 1 134 ? 1.668 -23.016 -5.359 1 97.12 134 PHE B O 1
ATOM 3222 N N . PRO B 1 135 ? 0.809 -25.078 -5.266 1 97.62 135 PRO B N 1
ATOM 3223 C CA . PRO B 1 135 ? 2.146 -25.641 -5.082 1 97.62 135 PRO B CA 1
ATOM 3224 C C . PRO B 1 135 ? 3.068 -25.375 -6.27 1 97.62 135 PRO B C 1
ATOM 3226 O O . PRO B 1 135 ? 2.594 -25.109 -7.379 1 97.62 135 PRO B O 1
ATOM 3229 N N . GLY B 1 136 ? 4.391 -25.469 -5.992 1 98 136 GLY B N 1
ATOM 3230 C CA . GLY B 1 136 ? 5.406 -25.25 -7.008 1 98 136 GLY B CA 1
ATOM 3231 C C . GLY B 1 136 ? 6.82 -25.297 -6.461 1 98 136 GLY B C 1
ATOM 3232 O O . GLY B 1 136 ? 7.137 -26.141 -5.625 1 98 136 GLY B O 1
ATOM 3233 N N . THR B 1 137 ? 7.625 -24.484 -7.051 1 98.25 137 THR B N 1
ATOM 3234 C CA . THR B 1 137 ? 9.031 -24.469 -6.652 1 98.25 137 THR B CA 1
ATOM 3235 C C . THR B 1 137 ? 9.539 -23.047 -6.516 1 98.25 137 THR B C 1
ATOM 3237 O O . THR B 1 137 ? 8.914 -22.109 -7.023 1 98.25 137 THR B O 1
ATOM 3240 N N . ALA B 1 138 ? 10.602 -22.891 -5.762 1 98.31 138 ALA B N 1
ATOM 3241 C CA . ALA B 1 138 ? 11.273 -21.609 -5.57 1 98.31 138 ALA B CA 1
ATOM 3242 C C . ALA B 1 138 ? 12.75 -21.797 -5.266 1 98.31 138 ALA B C 1
ATOM 3244 O O . ALA B 1 138 ? 13.211 -22.938 -5.086 1 98.31 138 ALA B O 1
ATOM 3245 N N . HIS B 1 139 ? 13.531 -20.766 -5.359 1 98 139 HIS B N 1
ATOM 3246 C CA . HIS B 1 139 ? 14.867 -20.688 -4.789 1 98 139 HIS B CA 1
ATOM 3247 C C . HIS B 1 139 ? 14.891 -19.766 -3.576 1 98 139 HIS B C 1
ATOM 3249 O O . HIS B 1 139 ? 14.367 -18.641 -3.631 1 98 139 HIS B O 1
ATOM 3255 N N . ARG B 1 140 ? 15.406 -20.234 -2.525 1 97.75 140 ARG B N 1
ATOM 3256 C CA . ARG B 1 140 ? 15.477 -19.359 -1.352 1 97.75 140 ARG B CA 1
ATOM 3257 C C . ARG B 1 140 ? 16.922 -18.969 -1.047 1 97.75 140 ARG B C 1
ATOM 3259 O O . ARG B 1 140 ? 17.859 -19.672 -1.45 1 97.75 140 ARG B O 1
ATOM 3266 N N . ILE B 1 141 ? 17.109 -17.875 -0.4 1 97.12 141 ILE B N 1
ATOM 3267 C CA . ILE B 1 141 ? 18.391 -17.359 0.031 1 97.12 141 ILE B CA 1
ATOM 3268 C C . ILE B 1 141 ? 18.25 -16.703 1.404 1 97.12 141 ILE B C 1
ATOM 3270 O O . ILE B 1 141 ? 17.25 -16.062 1.689 1 97.12 141 ILE B O 1
ATOM 3274 N N . ARG B 1 142 ? 19.234 -16.953 2.25 1 95.69 142 ARG B N 1
ATOM 3275 C CA . ARG B 1 142 ? 19.219 -16.266 3.537 1 95.69 142 ARG B CA 1
ATOM 3276 C C . ARG B 1 142 ? 19.312 -14.766 3.352 1 95.69 142 ARG B C 1
ATOM 3278 O O . ARG B 1 142 ? 20.047 -14.281 2.492 1 95.69 142 ARG B O 1
ATOM 3285 N N . ILE B 1 143 ? 18.562 -14.055 4.172 1 92.12 143 ILE B N 1
ATOM 3286 C CA . ILE B 1 143 ? 18.5 -12.602 4.059 1 92.12 143 ILE B CA 1
ATOM 3287 C C . ILE B 1 143 ? 19.906 -12.008 4.234 1 92.12 143 ILE B C 1
ATOM 3289 O O . ILE B 1 143 ? 20.281 -11.078 3.516 1 92.12 143 ILE B O 1
ATOM 3293 N N . GLU B 1 144 ? 20.688 -12.484 5.137 1 91.56 144 GLU B N 1
ATOM 3294 C CA . GLU B 1 144 ? 22.031 -11.969 5.406 1 91.56 144 GLU B CA 1
ATOM 3295 C C . GLU B 1 144 ? 22.938 -12.148 4.199 1 91.56 144 GLU B C 1
ATOM 3297 O O . GLU B 1 144 ? 23.734 -11.266 3.873 1 91.56 144 GLU B O 1
ATOM 3302 N N . ASP B 1 145 ? 22.828 -13.273 3.58 1 95.44 145 ASP B N 1
ATOM 3303 C CA . ASP B 1 145 ? 23.609 -13.523 2.377 1 95.44 145 ASP B CA 1
ATOM 3304 C C . ASP B 1 145 ? 23.203 -12.578 1.246 1 95.44 145 ASP B C 1
ATOM 3306 O O . ASP B 1 145 ? 24.047 -12.031 0.545 1 95.44 145 ASP B O 1
ATOM 3310 N N . LEU B 1 146 ? 21.922 -12.438 1.124 1 95.25 146 LEU B N 1
ATOM 3311 C CA . LEU B 1 146 ? 21.422 -11.555 0.077 1 95.25 146 LEU B CA 1
ATOM 3312 C C . LEU B 1 146 ? 21.891 -10.117 0.307 1 95.25 146 LEU B C 1
ATOM 3314 O O . LEU B 1 146 ? 22.297 -9.438 -0.633 1 95.25 146 LEU B O 1
ATOM 3318 N N . ARG B 1 147 ? 21.844 -9.719 1.51 1 91.38 147 ARG B N 1
ATOM 3319 C CA . ARG B 1 147 ? 22.312 -8.383 1.846 1 91.38 147 ARG B CA 1
ATOM 3320 C C . ARG B 1 147 ? 23.781 -8.203 1.48 1 91.38 147 ARG B C 1
ATOM 3322 O O . ARG B 1 147 ? 24.172 -7.168 0.929 1 91.38 147 ARG B O 1
ATOM 3329 N N . ARG B 1 148 ? 24.562 -9.133 1.768 1 93.5 148 ARG B N 1
ATOM 3330 C CA . ARG B 1 148 ? 25.984 -9.102 1.438 1 93.5 148 ARG B CA 1
ATOM 3331 C C . ARG B 1 148 ? 26.188 -9.023 -0.071 1 93.5 148 ARG B C 1
ATOM 3333 O O . ARG B 1 148 ? 27 -8.219 -0.548 1 93.5 148 ARG B O 1
ATOM 3340 N N . ILE B 1 149 ? 25.453 -9.836 -0.749 1 95.12 149 ILE B N 1
ATOM 3341 C CA . ILE B 1 149 ? 25.594 -9.898 -2.199 1 95.12 149 ILE B CA 1
ATOM 3342 C C . ILE B 1 149 ? 25.156 -8.57 -2.816 1 95.12 149 ILE B C 1
ATOM 3344 O O . ILE B 1 149 ? 25.781 -8.086 -3.764 1 95.12 149 ILE B O 1
ATOM 3348 N N . MET B 1 150 ? 24.141 -7.988 -2.264 1 92.56 150 MET B N 1
ATOM 3349 C CA . MET B 1 150 ? 23.625 -6.727 -2.789 1 92.56 150 MET B CA 1
ATOM 3350 C C . MET B 1 150 ? 24.609 -5.594 -2.568 1 92.56 150 MET B C 1
ATOM 3352 O O . MET B 1 150 ? 24.641 -4.625 -3.332 1 92.56 150 MET B O 1
ATOM 3356 N N . LYS B 1 151 ? 25.375 -5.672 -1.557 1 90.31 151 LYS B N 1
ATOM 3357 C CA . LYS B 1 151 ? 26.422 -4.691 -1.324 1 90.31 151 LYS B CA 1
ATOM 3358 C C . LYS B 1 151 ? 27.484 -4.754 -2.418 1 90.31 151 LYS B C 1
ATOM 3360 O O . LYS B 1 151 ? 27.969 -3.721 -2.883 1 90.31 151 LYS B O 1
ATOM 3365 N N . ALA B 1 152 ? 27.812 -5.93 -2.805 1 93.19 152 ALA B N 1
ATOM 3366 C CA . ALA B 1 152 ? 28.828 -6.152 -3.836 1 93.19 152 ALA B CA 1
ATOM 3367 C C . ALA B 1 152 ? 28.25 -5.895 -5.227 1 93.19 152 ALA B C 1
ATOM 3369 O O . ALA B 1 152 ? 28.984 -5.48 -6.137 1 93.19 152 ALA B O 1
ATOM 3370 N N . HIS B 1 153 ? 26.969 -6.215 -5.332 1 93.56 153 HIS B N 1
ATOM 3371 C CA . HIS B 1 153 ? 26.281 -6.062 -6.609 1 93.56 153 HIS B CA 1
ATOM 3372 C C . HIS B 1 153 ? 25.016 -5.211 -6.461 1 93.56 153 HIS B C 1
ATOM 3374 O O . HIS B 1 153 ? 23.906 -5.738 -6.461 1 93.56 153 HIS B O 1
ATOM 3380 N N . PRO B 1 154 ? 25.141 -3.922 -6.512 1 89.06 154 PRO B N 1
ATOM 3381 C CA . PRO B 1 154 ? 24.016 -3.012 -6.281 1 89.06 154 PRO B CA 1
ATOM 3382 C C . PRO B 1 154 ? 22.906 -3.166 -7.324 1 89.06 154 PRO B C 1
ATOM 3384 O O . PRO B 1 154 ? 21.75 -2.814 -7.062 1 89.06 154 PRO B O 1
ATOM 3387 N N . GLU B 1 155 ? 23.25 -3.688 -8.461 1 88.75 155 GLU B N 1
ATOM 3388 C CA . GLU B 1 155 ? 22.25 -3.887 -9.508 1 88.75 155 GLU B CA 1
ATOM 3389 C C . GLU B 1 155 ? 21.172 -4.859 -9.062 1 88.75 155 GLU B C 1
ATOM 3391 O O . GLU B 1 155 ? 20 -4.719 -9.445 1 88.75 155 GLU B O 1
ATOM 3396 N N . ILE B 1 156 ? 21.562 -5.801 -8.289 1 92.31 156 ILE B N 1
ATOM 3397 C CA . ILE B 1 156 ? 20.594 -6.762 -7.766 1 92.31 156 ILE B CA 1
ATOM 3398 C C . ILE B 1 156 ? 19.609 -6.051 -6.844 1 92.31 156 ILE B C 1
ATOM 3400 O O . ILE B 1 156 ? 18.406 -6.297 -6.914 1 92.31 156 ILE B O 1
ATOM 3404 N N . ARG B 1 157 ? 20.125 -5.211 -6.066 1 88.06 157 ARG B N 1
ATOM 3405 C CA . ARG B 1 157 ? 19.297 -4.402 -5.184 1 88.06 157 ARG B CA 1
ATOM 3406 C C . ARG B 1 157 ? 18.297 -3.568 -5.984 1 88.06 157 ARG B C 1
ATOM 3408 O O . ARG B 1 157 ? 17.125 -3.477 -5.617 1 88.06 157 ARG B O 1
ATOM 3415 N N . ASP B 1 158 ? 18.781 -3.043 -7.031 1 85.19 158 ASP B N 1
ATOM 3416 C CA . ASP B 1 158 ? 17.922 -2.193 -7.859 1 85.19 158 ASP B CA 1
ATOM 3417 C C . ASP B 1 158 ? 16.766 -2.992 -8.461 1 85.19 158 ASP B C 1
ATOM 3419 O O . ASP B 1 158 ? 15.633 -2.521 -8.477 1 85.19 158 ASP B O 1
ATOM 3423 N N . HIS B 1 159 ? 17.031 -4.16 -8.906 1 89.12 159 HIS B N 1
ATOM 3424 C CA . HIS B 1 159 ? 15.984 -5.02 -9.461 1 89.12 159 HIS B CA 1
ATOM 3425 C C . HIS B 1 159 ? 14.953 -5.391 -8.398 1 89.12 159 HIS B C 1
ATOM 3427 O O . HIS B 1 159 ? 13.75 -5.363 -8.664 1 89.12 159 HIS B O 1
ATOM 3433 N N . LEU B 1 160 ? 15.469 -5.656 -7.262 1 91.12 160 LEU B N 1
ATOM 3434 C CA . LEU B 1 160 ? 14.57 -6.016 -6.168 1 91.12 160 LEU B CA 1
ATOM 3435 C C . LEU B 1 160 ? 13.742 -4.812 -5.73 1 91.12 160 LEU B C 1
ATOM 3437 O O . LEU B 1 160 ? 12.57 -4.957 -5.383 1 91.12 160 LEU B O 1
ATOM 3441 N N . PHE B 1 161 ? 14.352 -3.758 -5.762 1 84.69 161 PHE B N 1
ATOM 3442 C CA . PHE B 1 161 ? 13.648 -2.529 -5.418 1 84.69 161 PHE B CA 1
ATOM 3443 C C . PHE B 1 161 ? 12.516 -2.26 -6.402 1 84.69 161 PHE B C 1
ATOM 3445 O O . PHE B 1 161 ? 11.406 -1.913 -6 1 84.69 161 PHE B O 1
ATOM 3452 N N . ASP B 1 162 ? 12.789 -2.434 -7.652 1 86.12 162 ASP B N 1
ATOM 3453 C CA . ASP B 1 162 ? 11.773 -2.242 -8.68 1 86.12 162 ASP B CA 1
ATOM 3454 C C . ASP B 1 162 ? 10.594 -3.18 -8.469 1 86.12 162 ASP B C 1
ATOM 3456 O O . ASP B 1 162 ? 9.438 -2.76 -8.555 1 86.12 162 ASP B O 1
ATOM 3460 N N . TYR B 1 163 ? 10.938 -4.316 -8.195 1 91.94 163 TYR B N 1
ATOM 3461 C CA . TYR B 1 163 ? 9.875 -5.285 -7.941 1 91.94 163 TYR B CA 1
ATOM 3462 C C . TYR B 1 163 ? 9.062 -4.898 -6.715 1 91.94 163 TYR B C 1
ATOM 3464 O O . TYR B 1 163 ? 7.832 -4.973 -6.73 1 91.94 163 TYR B O 1
ATOM 3472 N N . THR B 1 164 ? 9.742 -4.559 -5.656 1 90.06 164 THR B N 1
ATOM 3473 C CA . THR B 1 164 ? 9.07 -4.211 -4.41 1 90.06 164 THR B CA 1
ATOM 3474 C C . THR B 1 164 ? 8.117 -3.041 -4.617 1 90.06 164 THR B C 1
ATOM 3476 O O . THR B 1 164 ? 7.051 -2.986 -4.004 1 90.06 164 THR B O 1
ATOM 3479 N N . GLN B 1 165 ? 8.5 -2.135 -5.438 1 85.69 165 GLN B N 1
ATOM 3480 C CA . GLN B 1 165 ? 7.617 -1.014 -5.754 1 85.69 165 GLN B CA 1
ATOM 3481 C C . GLN B 1 165 ? 6.344 -1.491 -6.445 1 85.69 165 GLN B C 1
ATOM 3483 O O . GLN B 1 165 ? 5.246 -1.021 -6.129 1 85.69 165 GLN B O 1
ATOM 3488 N N . ALA B 1 166 ? 6.504 -2.395 -7.352 1 90.69 166 ALA B N 1
ATOM 3489 C CA . ALA B 1 166 ? 5.344 -2.947 -8.039 1 90.69 166 ALA B CA 1
ATOM 3490 C C . ALA B 1 166 ? 4.453 -3.729 -7.082 1 90.69 166 ALA B C 1
ATOM 3492 O O . ALA B 1 166 ? 3.225 -3.621 -7.137 1 90.69 166 ALA B O 1
ATOM 3493 N N . LEU B 1 167 ? 5.086 -4.48 -6.258 1 92.75 167 LEU B N 1
ATOM 3494 C CA . LEU B 1 167 ? 4.34 -5.258 -5.273 1 92.75 167 LEU B CA 1
ATOM 3495 C C . LEU B 1 167 ? 3.568 -4.344 -4.328 1 92.75 167 LEU B C 1
ATOM 3497 O O . LEU B 1 167 ? 2.389 -4.578 -4.059 1 92.75 167 LEU B O 1
ATOM 3501 N N . THR B 1 168 ? 4.215 -3.389 -3.846 1 88.75 168 THR B N 1
ATOM 3502 C CA . THR B 1 168 ? 3.576 -2.412 -2.971 1 88.75 168 THR B CA 1
ATOM 3503 C C . THR B 1 168 ? 2.406 -1.733 -3.678 1 88.75 168 THR B C 1
ATOM 3505 O O . THR B 1 168 ? 1.341 -1.546 -3.086 1 88.75 168 THR B O 1
ATOM 3508 N N . PHE B 1 169 ? 2.641 -1.395 -4.875 1 89.56 169 PHE B N 1
ATOM 3509 C CA . PHE B 1 169 ? 1.572 -0.795 -5.668 1 89.56 169 PHE B CA 1
ATOM 3510 C C . PHE B 1 169 ? 0.369 -1.727 -5.746 1 89.56 169 PHE B C 1
ATOM 3512 O O . PHE B 1 169 ? -0.773 -1.287 -5.594 1 89.56 169 PHE B O 1
ATOM 3519 N N . GLN B 1 170 ? 0.641 -2.936 -6.035 1 94.06 170 GLN B N 1
ATOM 3520 C CA . GLN B 1 170 ? -0.463 -3.891 -6.066 1 94.06 170 GLN B CA 1
ATOM 3521 C C . GLN B 1 170 ? -1.212 -3.906 -4.734 1 94.06 170 GLN B C 1
ATOM 3523 O O . GLN B 1 170 ? -2.445 -3.922 -4.711 1 94.06 170 GLN B O 1
ATOM 3528 N N . CYS B 1 171 ? -0.482 -3.932 -3.645 1 93.12 171 CYS B N 1
ATOM 3529 C CA . CYS B 1 171 ? -1.104 -3.982 -2.324 1 93.12 171 CYS B CA 1
ATOM 3530 C C . CYS B 1 171 ? -2.02 -2.783 -2.107 1 93.12 171 CYS B C 1
ATOM 3532 O O . CYS B 1 171 ? -3.162 -2.941 -1.676 1 93.12 171 CYS B O 1
ATOM 3534 N N . VAL B 1 172 ? -1.548 -1.644 -2.398 1 90.69 172 VAL B N 1
ATOM 3535 C CA . VAL B 1 172 ? -2.322 -0.419 -2.229 1 90.69 172 VAL B CA 1
ATOM 3536 C C . VAL B 1 172 ? -3.539 -0.445 -3.152 1 90.69 172 VAL B C 1
ATOM 3538 O O . VAL B 1 172 ? -4.664 -0.197 -2.715 1 90.69 172 VAL B O 1
ATOM 3541 N N . GLN B 1 173 ? -3.289 -0.773 -4.395 1 91.56 173 GLN B N 1
ATOM 3542 C CA . GLN B 1 173 ? -4.34 -0.758 -5.41 1 91.56 173 GLN B CA 1
ATOM 3543 C C . GLN B 1 173 ? -5.434 -1.771 -5.082 1 91.56 173 GLN B C 1
ATOM 3545 O O . GLN B 1 173 ? -6.613 -1.517 -5.328 1 91.56 173 GLN B O 1
ATOM 3550 N N . THR B 1 174 ? -5.031 -2.898 -4.586 1 94.56 174 THR B N 1
ATOM 3551 C CA . THR B 1 174 ? -6.004 -3.924 -4.215 1 94.56 174 THR B CA 1
ATOM 3552 C C . THR B 1 174 ? -6.949 -3.41 -3.133 1 94.56 174 THR B C 1
ATOM 3554 O O . THR B 1 174 ? -8.156 -3.641 -3.195 1 94.56 174 THR B O 1
ATOM 3557 N N . GLY B 1 175 ? -6.414 -2.785 -2.121 1 93.19 175 GLY B N 1
ATOM 3558 C CA . GLY B 1 175 ? -7.258 -2.186 -1.1 1 93.19 175 GLY B CA 1
ATOM 3559 C C . GLY B 1 175 ? -8.234 -1.166 -1.655 1 93.19 175 GLY B C 1
ATOM 3560 O O . GLY B 1 175 ? -9.438 -1.233 -1.379 1 93.19 175 GLY B O 1
ATOM 3561 N N . LEU B 1 176 ? -7.715 -0.266 -2.459 1 90.31 176 LEU B N 1
ATOM 3562 C CA . LEU B 1 176 ? -8.531 0.78 -3.059 1 90.31 176 LEU B CA 1
ATOM 3563 C C . LEU B 1 176 ? -9.617 0.178 -3.947 1 90.31 176 LEU B C 1
ATOM 3565 O O . LEU B 1 176 ? -10.758 0.645 -3.943 1 90.31 176 LEU B O 1
ATOM 3569 N N . CYS B 1 177 ? -9.234 -0.821 -4.645 1 93.25 177 CYS B N 1
ATOM 3570 C CA . CYS B 1 177 ? -10.18 -1.537 -5.496 1 93.25 177 CYS B CA 1
ATOM 3571 C C . CYS B 1 177 ? -11.328 -2.111 -4.676 1 93.25 177 CYS B C 1
ATOM 3573 O O . CYS B 1 177 ? -12.492 -2.004 -5.066 1 93.25 177 CYS B O 1
ATOM 3575 N N . GLY B 1 178 ? -11.023 -2.693 -3.604 1 92.88 178 GLY B N 1
ATOM 3576 C CA . GLY B 1 178 ? -12.016 -3.289 -2.727 1 92.88 178 GLY B CA 1
ATOM 3577 C C . GLY B 1 178 ? -13.016 -2.285 -2.188 1 92.88 178 GLY B C 1
ATOM 3578 O O . GLY B 1 178 ? -14.18 -2.625 -1.947 1 92.88 178 GLY B O 1
ATOM 3579 N N . VAL B 1 179 ? -12.594 -1.116 -1.997 1 89.19 179 VAL B N 1
ATOM 3580 C CA . VAL B 1 179 ? -13.453 -0.061 -1.473 1 89.19 179 VAL B CA 1
ATOM 3581 C C . VAL B 1 179 ? -14.328 0.498 -2.592 1 89.19 179 VAL B C 1
ATOM 3583 O O . VAL B 1 179 ? -15.508 0.81 -2.375 1 89.19 179 VAL B O 1
ATOM 3586 N N . ARG B 1 180 ? -13.844 0.517 -3.812 1 88.56 180 ARG B N 1
ATOM 3587 C CA . ARG B 1 180 ? -14.469 1.307 -4.871 1 88.56 180 ARG B CA 1
ATOM 3588 C C . ARG B 1 180 ? -15.273 0.42 -5.812 1 88.56 180 ARG B C 1
ATOM 3590 O O . ARG B 1 180 ? -16.297 0.854 -6.363 1 88.56 180 ARG B O 1
ATOM 3597 N N . HIS B 1 181 ? -14.75 -0.715 -6.141 1 92.38 181 HIS B N 1
ATOM 3598 C CA . HIS B 1 181 ? -15.312 -1.488 -7.242 1 92.38 181 HIS B CA 1
ATOM 3599 C C . HIS B 1 181 ? -16.219 -2.602 -6.727 1 92.38 181 HIS B C 1
ATOM 3601 O O . HIS B 1 181 ? -16.062 -3.062 -5.594 1 92.38 181 HIS B O 1
ATOM 3607 N N . HIS B 1 182 ? -17.031 -2.998 -7.613 1 93.19 182 HIS B N 1
ATOM 3608 C CA . HIS B 1 182 ? -18.016 -4.023 -7.293 1 93.19 182 HIS B CA 1
ATOM 3609 C C . HIS B 1 182 ? -17.422 -5.422 -7.41 1 93.19 182 HIS B C 1
ATOM 3611 O O . HIS B 1 182 ? -16.344 -5.594 -7.984 1 93.19 182 HIS B O 1
ATOM 3617 N N . ARG B 1 183 ? -18.172 -6.348 -7.004 1 95.62 183 ARG B N 1
ATOM 3618 C CA . ARG B 1 183 ? -17.75 -7.738 -6.855 1 95.62 183 ARG B CA 1
ATOM 3619 C C . ARG B 1 183 ? -17.297 -8.32 -8.188 1 95.62 183 ARG B C 1
ATOM 3621 O O . ARG B 1 183 ? -16.234 -8.922 -8.273 1 95.62 183 ARG B O 1
ATOM 3628 N N . GLU B 1 184 ? -18.094 -8.141 -9.258 1 97.12 184 GLU B N 1
ATOM 3629 C CA . GLU B 1 184 ? -17.844 -8.828 -10.516 1 97.12 184 GLU B CA 1
ATOM 3630 C C . GLU B 1 184 ? -16.516 -8.367 -11.133 1 97.12 184 GLU B C 1
ATOM 3632 O O . GLU B 1 184 ? -15.648 -9.188 -11.43 1 97.12 184 GLU B O 1
ATOM 3637 N N . PRO B 1 185 ? -16.344 -7.074 -11.297 1 97.5 185 PRO B N 1
ATOM 3638 C CA . PRO B 1 185 ? -15.055 -6.664 -11.867 1 97.5 185 PRO B CA 1
ATOM 3639 C C . PRO B 1 185 ? -13.867 -7.027 -10.977 1 97.5 185 PRO B C 1
ATOM 3641 O O . PRO B 1 185 ? -12.781 -7.32 -11.477 1 97.5 185 PRO B O 1
ATOM 3644 N N . ARG B 1 186 ? -14.008 -7.016 -9.703 1 96.88 186 ARG B N 1
ATOM 3645 C CA . ARG B 1 186 ? -12.938 -7.387 -8.789 1 96.88 186 ARG B CA 1
ATOM 3646 C C . ARG B 1 186 ? -12.562 -8.859 -8.945 1 96.88 186 ARG B C 1
ATOM 3648 O O . ARG B 1 186 ? -11.383 -9.203 -8.938 1 96.88 186 ARG B O 1
ATOM 3655 N N . LEU B 1 187 ? -13.617 -9.68 -9.031 1 97.94 187 LEU B N 1
ATOM 3656 C CA . LEU B 1 187 ? -13.383 -11.109 -9.211 1 97.94 187 LEU B CA 1
ATOM 3657 C C . LEU B 1 187 ? -12.664 -11.375 -10.531 1 97.94 187 LEU B C 1
ATOM 3659 O O . LEU B 1 187 ? -11.711 -12.164 -10.57 1 97.94 187 LEU B O 1
ATOM 3663 N N . ALA B 1 188 ? -13.102 -10.742 -11.578 1 98.38 188 ALA B N 1
ATOM 3664 C CA . ALA B 1 188 ? -12.438 -10.883 -12.867 1 98.38 188 ALA B CA 1
ATOM 3665 C C . ALA B 1 188 ? -10.984 -10.43 -12.789 1 98.38 188 ALA B C 1
ATOM 3667 O O . ALA B 1 188 ? -10.094 -11.086 -13.328 1 98.38 188 ALA B O 1
ATOM 3668 N N . SER B 1 189 ? -10.758 -9.328 -12.117 1 98.31 189 SER B N 1
ATOM 3669 C CA . SER B 1 189 ? -9.406 -8.805 -11.961 1 98.31 189 SER B CA 1
ATOM 3670 C C . SER B 1 189 ? -8.508 -9.805 -11.234 1 98.31 189 SER B C 1
ATOM 3672 O O . SER B 1 189 ? -7.359 -10.023 -11.633 1 98.31 189 SER B O 1
ATOM 3674 N N . TRP B 1 190 ? -9.039 -10.406 -10.203 1 98.06 190 TRP B N 1
ATOM 3675 C CA . TRP B 1 190 ? -8.25 -11.383 -9.453 1 98.06 190 TRP B CA 1
ATOM 3676 C C . TRP B 1 190 ? -7.867 -12.562 -10.344 1 98.06 190 TRP B C 1
ATOM 3678 O O . TRP B 1 190 ? -6.707 -12.984 -10.352 1 98.06 190 TRP B O 1
ATOM 3688 N N . LEU B 1 191 ? -8.828 -13.07 -11.047 1 98.12 191 LEU B N 1
ATOM 3689 C CA . LEU B 1 191 ? -8.578 -14.211 -11.922 1 98.12 191 LEU B CA 1
ATOM 3690 C C . LEU B 1 191 ? -7.504 -13.883 -12.953 1 98.12 191 LEU B C 1
ATOM 3692 O O . LEU B 1 191 ? -6.621 -14.703 -13.219 1 98.12 191 LEU B O 1
ATOM 3696 N N . CYS B 1 192 ? -7.555 -12.703 -13.477 1 98.31 192 CYS B N 1
ATOM 3697 C CA . CYS B 1 192 ? -6.566 -12.266 -14.461 1 98.31 192 CYS B CA 1
ATOM 3698 C C . CYS B 1 192 ? -5.184 -12.164 -13.836 1 98.31 192 CYS B C 1
ATOM 3700 O O . CYS B 1 192 ? -4.203 -12.664 -14.391 1 98.31 192 CYS B O 1
ATOM 3702 N N . LEU B 1 193 ? -5.105 -11.547 -12.695 1 98.12 193 LEU B N 1
ATOM 3703 C CA . LEU B 1 193 ? -3.822 -11.359 -12.023 1 98.12 193 LEU B CA 1
ATOM 3704 C C . LEU B 1 193 ? -3.227 -12.695 -11.602 1 98.12 193 LEU B C 1
ATOM 3706 O O . LEU B 1 193 ? -2.023 -12.922 -11.75 1 98.12 193 LEU B O 1
ATOM 3710 N N . ALA B 1 194 ? -4.09 -13.523 -11.047 1 97.88 194 ALA B N 1
ATOM 3711 C CA . ALA B 1 194 ? -3.631 -14.844 -10.633 1 97.88 194 ALA B CA 1
ATOM 3712 C C . ALA B 1 194 ? -3.115 -15.648 -11.82 1 97.88 194 ALA B C 1
ATOM 3714 O O . ALA B 1 194 ? -2.07 -16.297 -11.734 1 97.88 194 ALA B O 1
ATOM 3715 N N . SER B 1 195 ? -3.857 -15.617 -12.883 1 97.94 195 SER B N 1
ATOM 3716 C CA . SER B 1 195 ? -3.457 -16.312 -14.094 1 97.94 195 SER B CA 1
ATOM 3717 C C . SER B 1 195 ? -2.102 -15.828 -14.594 1 97.94 195 SER B C 1
ATOM 3719 O O . SER B 1 195 ? -1.241 -16.641 -14.961 1 97.94 195 SER B O 1
ATOM 3721 N N . GLU B 1 196 ? -1.905 -14.531 -14.609 1 96.75 196 GLU B N 1
ATOM 3722 C CA . GLU B 1 196 ? -0.639 -13.938 -15.023 1 96.75 196 GLU B CA 1
ATOM 3723 C C . GLU B 1 196 ? 0.498 -14.344 -14.094 1 96.75 196 GLU B C 1
ATOM 3725 O O . GLU B 1 196 ? 1.603 -14.648 -14.547 1 96.75 196 GLU B O 1
ATOM 3730 N N . ALA B 1 197 ? 0.19 -14.375 -12.867 1 97.31 197 ALA B N 1
ATOM 3731 C CA . ALA B 1 197 ? 1.217 -14.672 -11.875 1 97.31 197 ALA B CA 1
ATOM 3732 C C . ALA B 1 197 ? 1.674 -16.125 -11.977 1 97.31 197 ALA B C 1
ATOM 3734 O O . ALA B 1 197 ? 2.857 -16.422 -11.805 1 97.31 197 ALA B O 1
ATOM 3735 N N . VAL B 1 198 ? 0.793 -17 -12.227 1 96.81 198 VAL B N 1
ATOM 3736 C CA . VAL B 1 198 ? 1.127 -18.422 -12.266 1 96.81 198 VAL B CA 1
ATOM 3737 C C . VAL B 1 198 ? 1.514 -18.828 -13.688 1 96.81 198 VAL B C 1
ATOM 3739 O O . VAL B 1 198 ? 2.045 -19.922 -13.906 1 96.81 198 VAL B O 1
ATOM 3742 N N . ASP B 1 199 ? 1.222 -17.969 -14.609 1 95.94 199 ASP B N 1
ATOM 3743 C CA . ASP B 1 199 ? 1.432 -18.25 -16.031 1 95.94 199 ASP B CA 1
ATOM 3744 C C . ASP B 1 199 ? 0.658 -19.5 -16.453 1 95.94 199 ASP B C 1
ATOM 3746 O O . ASP B 1 199 ? 1.232 -20.422 -17.016 1 95.94 199 ASP B O 1
ATOM 3750 N N . SER B 1 200 ? -0.602 -19.531 -16.109 1 96.12 200 SER B N 1
ATOM 3751 C CA . SER B 1 200 ? -1.499 -20.625 -16.438 1 96.12 200 SER B CA 1
ATOM 3752 C C . SER B 1 200 ? -2.943 -20.156 -16.547 1 96.12 200 SER B C 1
ATOM 3754 O O . SER B 1 200 ? -3.322 -19.156 -15.938 1 96.12 200 SER B O 1
ATOM 3756 N N . ARG B 1 201 ? -3.742 -20.828 -17.297 1 96.56 201 ARG B N 1
ATOM 3757 C CA . ARG B 1 201 ? -5.168 -20.547 -17.422 1 96.56 201 ARG B CA 1
ATOM 3758 C C . ARG B 1 201 ? -5.992 -21.453 -16.516 1 96.56 201 ARG B C 1
ATOM 3760 O O . ARG B 1 201 ? -7.219 -21.328 -16.453 1 96.56 201 ARG B O 1
ATOM 3767 N N . VAL B 1 202 ? -5.301 -22.359 -15.93 1 95.94 202 VAL B N 1
ATOM 3768 C CA . VAL B 1 202 ? -5.949 -23.266 -15 1 95.94 202 VAL B CA 1
ATOM 3769 C C . VAL B 1 202 ? -5.625 -22.859 -13.562 1 95.94 202 VAL B C 1
ATOM 3771 O O . VAL B 1 202 ? -4.457 -22.859 -13.164 1 95.94 202 VAL B O 1
ATOM 3774 N N . LEU B 1 203 ? -6.645 -22.531 -12.805 1 96.69 203 LEU B N 1
ATOM 3775 C CA . LEU B 1 203 ? -6.48 -22.047 -11.438 1 96.69 203 LEU B CA 1
ATOM 3776 C C . LEU B 1 203 ? -7.191 -22.969 -10.445 1 96.69 203 LEU B C 1
ATOM 3778 O O . LEU B 1 203 ? -8.422 -23.031 -10.43 1 96.69 203 LEU B O 1
ATOM 3782 N N . PRO B 1 204 ? -6.422 -23.688 -9.641 1 94.44 204 PRO B N 1
ATOM 3783 C CA . PRO B 1 204 ? -7.043 -24.562 -8.633 1 94.44 204 PRO B CA 1
ATOM 3784 C C . PRO B 1 204 ? -7.555 -23.781 -7.426 1 94.44 204 PRO B C 1
ATOM 3786 O O . PRO B 1 204 ? -6.992 -23.891 -6.332 1 94.44 204 PRO B O 1
ATOM 3789 N N . VAL B 1 205 ? -8.617 -23.078 -7.57 1 92.81 205 VAL B N 1
ATOM 3790 C CA . VAL B 1 205 ? -9.172 -22.281 -6.48 1 92.81 205 VAL B CA 1
ATOM 3791 C C . VAL B 1 205 ? -10.656 -22.609 -6.301 1 92.81 205 VAL B C 1
ATOM 3793 O O . VAL B 1 205 ? -11.344 -22.953 -7.266 1 92.81 205 VAL B O 1
ATOM 3796 N N . THR B 1 206 ? -11.055 -22.547 -5.059 1 92.19 206 THR B N 1
ATOM 3797 C CA . THR B 1 206 ? -12.445 -22.812 -4.711 1 92.19 206 THR B CA 1
ATOM 3798 C C . THR B 1 206 ? -13.211 -21.5 -4.539 1 92.19 206 THR B C 1
ATOM 3800 O O . THR B 1 206 ? -12.609 -20.438 -4.398 1 92.19 206 THR B O 1
ATOM 3803 N N . HIS B 1 207 ? -14.539 -21.594 -4.57 1 93.56 207 HIS B N 1
ATOM 3804 C CA . HIS B 1 207 ? -15.391 -20.453 -4.289 1 93.56 207 HIS B CA 1
ATOM 3805 C C . HIS B 1 207 ? -15.125 -19.891 -2.891 1 93.56 207 HIS B C 1
ATOM 3807 O O . HIS B 1 207 ? -15.117 -18.688 -2.688 1 93.56 207 HIS B O 1
ATOM 3813 N N . ASP B 1 208 ? -14.883 -20.812 -2.008 1 92.62 208 ASP B N 1
ATOM 3814 C CA . ASP B 1 208 ? -14.633 -20.438 -0.619 1 92.62 208 ASP B CA 1
ATOM 3815 C C . ASP B 1 208 ? -13.344 -19.641 -0.489 1 92.62 208 ASP B C 1
ATOM 3817 O O . ASP B 1 208 ? -13.289 -18.641 0.242 1 92.62 208 ASP B O 1
ATOM 3821 N N . TYR B 1 209 ? -12.367 -20.062 -1.146 1 93.44 209 TYR B N 1
ATOM 3822 C CA . TYR B 1 209 ? -11.102 -19.328 -1.103 1 93.44 209 TYR B CA 1
ATOM 3823 C C . TYR B 1 209 ? -11.266 -17.906 -1.636 1 93.44 209 TYR B C 1
ATOM 3825 O O . TYR B 1 209 ? -10.859 -16.953 -0.988 1 93.44 209 TYR B O 1
ATOM 3833 N N . LEU B 1 210 ? -11.883 -17.828 -2.76 1 95.38 210 LEU B N 1
ATOM 3834 C CA . LEU B 1 210 ? -12.055 -16.531 -3.41 1 95.38 210 LEU B CA 1
ATOM 3835 C C . LEU B 1 210 ? -12.883 -15.586 -2.539 1 95.38 210 LEU B C 1
ATOM 3837 O O . LEU B 1 210 ? -12.555 -14.406 -2.408 1 95.38 210 LEU B O 1
ATOM 3841 N N . SER B 1 211 ? -13.945 -16.078 -1.923 1 94.88 211 SER B N 1
ATOM 3842 C CA . SER B 1 211 ? -14.773 -15.258 -1.046 1 94.88 211 SER B CA 1
ATOM 3843 C C . SER B 1 211 ? -13.977 -14.742 0.146 1 94.88 211 SER B C 1
ATOM 3845 O O . SER B 1 211 ? -14.086 -13.578 0.518 1 94.88 211 SER B O 1
ATOM 3847 N N . SER B 1 212 ? -13.117 -15.578 0.65 1 91.94 212 SER B N 1
ATOM 3848 C CA . SER B 1 212 ? -12.336 -15.234 1.838 1 91.94 212 SER B CA 1
ATOM 3849 C C . SER B 1 212 ? -11.273 -14.195 1.521 1 91.94 212 SER B C 1
ATOM 3851 O O . SER B 1 212 ? -11.203 -13.156 2.178 1 91.94 212 SER B O 1
ATOM 3853 N N . VAL B 1 213 ? -10.539 -14.438 0.509 1 92.56 213 VAL B N 1
ATOM 3854 C CA . VAL B 1 213 ? -9.367 -13.602 0.264 1 92.56 213 VAL B CA 1
ATOM 3855 C C . VAL B 1 213 ? -9.805 -12.258 -0.328 1 92.56 213 VAL B C 1
ATOM 3857 O O . VAL B 1 213 ? -9.078 -11.273 -0.249 1 92.56 213 VAL B O 1
ATOM 3860 N N . LEU B 1 214 ? -10.992 -12.203 -0.899 1 93.44 214 LEU B N 1
ATOM 3861 C CA . LEU B 1 214 ? -11.469 -10.969 -1.502 1 93.44 214 LEU B CA 1
ATOM 3862 C C . LEU B 1 214 ? -12.406 -10.227 -0.556 1 93.44 214 LEU B C 1
ATOM 3864 O O . LEU B 1 214 ? -12.867 -9.125 -0.866 1 93.44 214 LEU B O 1
ATOM 3868 N N . GLY B 1 215 ? -12.703 -10.805 0.563 1 90.12 215 GLY B N 1
ATOM 3869 C CA . GLY B 1 215 ? -13.633 -10.188 1.497 1 90.12 215 GLY B CA 1
ATOM 3870 C C . GLY B 1 215 ? -15.039 -10.055 0.944 1 90.12 215 GLY B C 1
ATOM 3871 O O . GLY B 1 215 ? -15.688 -9.031 1.125 1 90.12 215 GLY B O 1
ATOM 3872 N N . LEU B 1 216 ? -15.453 -11.039 0.166 1 92.69 216 LEU B N 1
ATOM 3873 C CA . LEU B 1 216 ? -16.766 -11.047 -0.464 1 92.69 216 LEU B CA 1
ATOM 3874 C C . LEU B 1 216 ? -17.641 -12.156 0.115 1 92.69 216 LEU B C 1
ATOM 3876 O O . LEU B 1 216 ? -17.125 -13.117 0.699 1 92.69 216 LEU B O 1
ATOM 3880 N N . ARG B 1 217 ? -18.969 -11.938 -0.035 1 93.38 217 ARG B N 1
ATOM 3881 C CA . ARG B 1 217 ? -19.891 -13.008 0.344 1 93.38 217 ARG B CA 1
ATOM 3882 C C . ARG B 1 217 ? -19.797 -14.18 -0.629 1 93.38 217 ARG B C 1
ATOM 3884 O O . ARG B 1 217 ? -19.781 -13.977 -1.846 1 93.38 217 ARG B O 1
ATOM 3891 N N . ARG B 1 218 ? -19.812 -15.391 -0.052 1 94.19 218 ARG B N 1
ATOM 3892 C CA . ARG B 1 218 ? -19.672 -16.609 -0.85 1 94.19 218 ARG B CA 1
ATOM 3893 C C . ARG B 1 218 ? -20.781 -16.719 -1.888 1 94.19 218 ARG B C 1
ATOM 3895 O O . ARG B 1 218 ? -20.531 -17.094 -3.035 1 94.19 218 ARG B O 1
ATOM 3902 N N . ALA B 1 219 ? -22 -16.375 -1.47 1 96.31 219 ALA B N 1
ATOM 3903 C CA . ALA B 1 219 ? -23.141 -16.453 -2.379 1 96.31 219 ALA B CA 1
ATOM 3904 C C . ALA B 1 219 ? -22.938 -15.57 -3.6 1 96.31 219 ALA B C 1
ATOM 3906 O O . ALA B 1 219 ? -23.234 -15.969 -4.727 1 96.31 219 ALA B O 1
ATOM 3907 N N . GLY B 1 220 ? -22.391 -14.414 -3.387 1 96.81 220 GLY B N 1
ATOM 3908 C CA . GLY B 1 220 ? -22.109 -13.492 -4.477 1 96.81 220 GLY B CA 1
ATOM 3909 C C . GLY B 1 220 ? -21.016 -13.977 -5.406 1 96.81 220 GLY B C 1
ATOM 3910 O O . GLY B 1 220 ? -21.125 -13.844 -6.629 1 96.81 220 GLY B O 1
ATOM 3911 N N . VAL B 1 221 ? -20.016 -14.562 -4.871 1 96.94 221 VAL B N 1
ATOM 3912 C CA . VAL B 1 221 ? -18.922 -15.102 -5.656 1 96.94 221 VAL B CA 1
ATOM 3913 C C . VAL B 1 221 ? -19.422 -16.25 -6.52 1 96.94 221 VAL B C 1
ATOM 3915 O O . VAL B 1 221 ? -19.141 -16.312 -7.723 1 96.94 221 VAL B O 1
ATOM 3918 N N . THR B 1 222 ? -20.172 -17.125 -5.93 1 96.38 222 THR B N 1
ATOM 3919 C CA . THR B 1 222 ? -20.719 -18.281 -6.641 1 96.38 222 THR B CA 1
ATOM 3920 C C . THR B 1 222 ? -21.594 -17.828 -7.805 1 96.38 222 THR B C 1
ATOM 3922 O O . THR B 1 222 ? -21.453 -18.328 -8.922 1 96.38 222 THR B O 1
ATOM 3925 N N . GLU B 1 223 ? -22.422 -16.859 -7.5 1 97.62 223 GLU B N 1
ATOM 3926 C CA . GLU B 1 223 ? -23.312 -16.328 -8.531 1 97.62 223 GLU B CA 1
ATOM 3927 C C . GLU B 1 223 ? -22.516 -15.727 -9.688 1 97.62 223 GLU B C 1
ATOM 3929 O O . GLU B 1 223 ? -22.844 -15.945 -10.852 1 97.62 223 GLU B O 1
ATOM 3934 N N . THR B 1 224 ? -21.547 -15 -9.367 1 97.69 224 THR B N 1
ATOM 3935 C CA . THR B 1 224 ? -20.734 -14.336 -10.375 1 97.69 224 THR B CA 1
ATOM 3936 C C . THR B 1 224 ? -19.969 -15.359 -11.219 1 97.69 224 THR B C 1
ATOM 3938 O O . THR B 1 224 ? -19.891 -15.219 -12.438 1 97.69 224 THR B O 1
ATOM 3941 N N . LEU B 1 225 ? -19.469 -16.375 -10.609 1 96.75 225 LEU B N 1
ATOM 3942 C CA . LEU B 1 225 ? -18.719 -17.406 -11.336 1 96.75 225 LEU B CA 1
ATOM 3943 C C . LEU B 1 225 ? -19.656 -18.188 -12.266 1 96.75 225 LEU B C 1
ATOM 3945 O O . LEU B 1 225 ? -19.25 -18.578 -13.359 1 96.75 225 LEU B O 1
ATOM 3949 N N . ILE B 1 226 ? -20.844 -18.391 -11.797 1 97 226 ILE B N 1
ATOM 3950 C CA . ILE B 1 226 ? -21.828 -19.031 -12.656 1 97 226 ILE B CA 1
ATOM 3951 C C . ILE B 1 226 ? -22.094 -18.156 -13.883 1 97 226 ILE B C 1
ATOM 3953 O O . ILE B 1 226 ? -22.125 -18.656 -15.008 1 97 226 ILE B O 1
ATOM 3957 N N . ARG B 1 227 ? -22.219 -16.906 -13.656 1 97.5 227 ARG B N 1
ATOM 3958 C CA . ARG B 1 227 ? -22.453 -15.984 -14.758 1 97.5 227 ARG B CA 1
ATOM 3959 C C . ARG B 1 227 ? -21.266 -15.984 -15.727 1 97.5 227 ARG B C 1
ATOM 3961 O O . ARG B 1 227 ? -21.453 -15.945 -16.938 1 97.5 227 ARG B O 1
ATOM 3968 N N . PHE B 1 228 ? -20.078 -15.953 -15.18 1 97.88 228 PHE B N 1
ATOM 3969 C CA . PHE B 1 228 ? -18.891 -16.016 -16.016 1 97.88 228 PHE B CA 1
ATOM 3970 C C . PHE B 1 228 ? -18.891 -17.281 -16.859 1 97.88 228 PHE B C 1
ATOM 3972 O O . PHE B 1 228 ? -18.5 -17.25 -18.031 1 97.88 228 PHE B O 1
ATOM 3979 N N . GLU B 1 229 ? -19.25 -18.375 -16.281 1 97 229 GLU B N 1
ATOM 3980 C CA . GLU B 1 229 ? -19.312 -19.656 -17 1 97 229 GLU B CA 1
ATOM 3981 C C . GLU B 1 229 ? -20.359 -19.625 -18.094 1 97 229 GLU B C 1
ATOM 3983 O O . GLU B 1 229 ? -20.109 -20.094 -19.219 1 97 229 GLU B O 1
ATOM 3988 N N . GLU B 1 230 ? -21.5 -19.109 -17.75 1 97.5 230 GLU B N 1
ATOM 3989 C CA . GLU B 1 230 ? -22.594 -19 -18.719 1 97.5 230 GLU B CA 1
ATOM 3990 C C . GLU B 1 230 ? -22.172 -18.141 -19.906 1 97.5 230 GLU B C 1
ATOM 3992 O O . GLU B 1 230 ? -22.609 -18.391 -21.047 1 97.5 230 GLU B O 1
ATOM 3997 N N . GLN B 1 231 ? -21.359 -17.203 -19.672 1 97.69 231 GLN B N 1
ATOM 3998 C CA . GLN B 1 231 ? -20.906 -16.297 -20.719 1 97.69 231 GLN B CA 1
ATOM 3999 C C . GLN B 1 231 ? -19.703 -16.875 -21.469 1 97.69 231 GLN B C 1
ATOM 4001 O O . GLN B 1 231 ? -19.172 -16.234 -22.375 1 97.69 231 GLN B O 1
ATOM 4006 N N . GLY B 1 232 ? -19.234 -18.016 -21.031 1 97 232 GLY B N 1
ATOM 4007 C CA . GLY B 1 232 ? -18.141 -18.703 -21.703 1 97 232 GLY B CA 1
ATOM 4008 C C . GLY B 1 232 ? -16.766 -18.172 -21.328 1 97 232 GLY B C 1
ATOM 4009 O O . GLY B 1 232 ? -15.789 -18.422 -22.016 1 97 232 GLY B O 1
ATOM 4010 N N . LEU B 1 233 ? -16.672 -17.406 -20.312 1 97.94 233 LEU B N 1
ATOM 4011 C CA . LEU B 1 233 ? -15.414 -16.812 -19.891 1 97.94 233 LEU B CA 1
ATOM 4012 C C . LEU B 1 233 ? -14.531 -17.828 -19.188 1 97.94 233 LEU B C 1
ATOM 4014 O O . LEU B 1 233 ? -13.312 -17.828 -19.359 1 97.94 233 LEU B O 1
ATOM 4018 N N . ILE B 1 234 ? -15.219 -18.609 -18.359 1 97.75 234 ILE B N 1
ATOM 4019 C CA . ILE B 1 234 ? -14.508 -19.625 -17.578 1 97.75 234 ILE B CA 1
ATOM 4020 C C . ILE B 1 234 ? -15.281 -20.938 -17.609 1 97.75 234 ILE B C 1
ATOM 4022 O O . ILE B 1 234 ? -16.438 -20.969 -18.047 1 97.75 234 ILE B O 1
ATOM 4026 N N . ARG B 1 235 ? -14.609 -21.953 -17.203 1 96.56 235 ARG B N 1
ATOM 4027 C CA . ARG B 1 235 ? -15.227 -23.25 -17 1 96.56 235 ARG B CA 1
ATOM 4028 C C . ARG B 1 235 ? -14.82 -23.859 -15.656 1 96.56 235 ARG B C 1
ATOM 4030 O O . ARG B 1 235 ? -13.664 -23.75 -15.258 1 96.56 235 ARG B O 1
ATOM 4037 N N . LYS B 1 236 ? -15.82 -24.344 -15.047 1 91.12 236 LYS B N 1
ATOM 4038 C CA . LYS B 1 236 ? -15.57 -24.984 -13.758 1 91.12 236 LYS B CA 1
ATOM 4039 C C . LYS B 1 236 ? -15.398 -26.484 -13.906 1 91.12 236 LYS B C 1
ATOM 4041 O O . LYS B 1 236 ? -16.188 -27.141 -14.594 1 91.12 236 LYS B O 1
ATOM 4046 N N . MET B 1 237 ? -14.328 -26.953 -13.43 1 86 237 MET B N 1
ATOM 4047 C CA . MET B 1 237 ? -14.094 -28.391 -13.312 1 86 237 MET B CA 1
ATOM 4048 C C . MET B 1 237 ? -13.82 -28.797 -11.867 1 86 237 MET B C 1
ATOM 4050 O O . MET B 1 237 ? -13.734 -27.938 -10.992 1 86 237 MET B O 1
ATOM 4054 N N . ARG B 1 238 ? -13.75 -30.047 -11.57 1 81.94 238 ARG B N 1
ATOM 4055 C CA . ARG B 1 238 ? -13.57 -30.547 -10.211 1 81.94 238 ARG B CA 1
ATOM 4056 C C . ARG B 1 238 ? -12.445 -29.797 -9.5 1 81.94 238 ARG B C 1
ATOM 4058 O O . ARG B 1 238 ? -11.281 -30.188 -9.602 1 81.94 238 ARG B O 1
ATOM 4065 N N . GLY B 1 239 ? -12.773 -28.719 -8.828 1 82.19 239 GLY B N 1
ATOM 4066 C CA . GLY B 1 239 ? -11.867 -28 -7.941 1 82.19 239 GLY B CA 1
ATOM 4067 C C . GLY B 1 239 ? -10.969 -27.031 -8.672 1 82.19 239 GLY B C 1
ATOM 4068 O O . GLY B 1 239 ? -10.023 -26.5 -8.086 1 82.19 239 GLY B O 1
ATOM 4069 N N . VAL B 1 240 ? -11.203 -26.922 -9.977 1 91.69 240 VAL B N 1
ATOM 4070 C CA . VAL B 1 240 ? -10.328 -26.047 -10.758 1 91.69 240 VAL B CA 1
ATOM 4071 C C . VAL B 1 240 ? -11.156 -25.109 -11.625 1 91.69 240 VAL B C 1
ATOM 4073 O O . VAL B 1 240 ? -12.25 -25.469 -12.062 1 91.69 240 VAL B O 1
ATOM 4076 N N . LEU B 1 241 ? -10.68 -23.906 -11.703 1 95.75 241 LEU B N 1
ATOM 4077 C CA . LEU B 1 241 ? -11.258 -22.938 -12.633 1 95.75 241 LEU B CA 1
ATOM 4078 C C . LEU B 1 241 ? -10.367 -22.766 -13.859 1 95.75 241 LEU B C 1
ATOM 4080 O O . LEU B 1 241 ? -9.172 -22.5 -13.727 1 95.75 241 LEU B O 1
ATOM 4084 N N . GLN B 1 242 ? -10.898 -23 -15.008 1 97.25 242 GLN B N 1
ATOM 4085 C CA . GLN B 1 242 ? -10.18 -22.781 -16.25 1 97.25 242 GLN B CA 1
ATOM 4086 C C . GLN B 1 242 ? -10.656 -21.516 -16.953 1 97.25 242 GLN B C 1
ATOM 4088 O O . GLN B 1 242 ? -11.859 -21.312 -17.141 1 97.25 242 GLN B O 1
ATOM 4093 N N . ILE B 1 243 ? -9.789 -20.641 -17.312 1 98.06 243 ILE B N 1
ATOM 4094 C CA . ILE B 1 243 ? -10.109 -19.438 -18.078 1 98.06 243 ILE B CA 1
ATOM 4095 C C . ILE B 1 243 ? -10.141 -19.766 -19.562 1 98.06 243 ILE B C 1
ATOM 4097 O O . ILE B 1 243 ? -9.117 -20.094 -20.156 1 98.06 243 ILE B O 1
ATOM 4101 N N . ASP B 1 244 ? -11.219 -19.641 -20.203 1 97.62 244 ASP B N 1
ATOM 4102 C CA . ASP B 1 244 ? -11.398 -20.016 -21.594 1 97.62 244 ASP B CA 1
ATOM 4103 C C . ASP B 1 244 ? -11.164 -18.828 -22.516 1 97.62 244 ASP B C 1
ATOM 4105 O O . ASP B 1 244 ? -10.617 -18.969 -23.609 1 97.62 244 ASP B O 1
ATOM 4109 N N . GLU B 1 245 ? -11.586 -17.656 -22.125 1 97.38 245 GLU B N 1
ATOM 4110 C CA . GLU B 1 245 ? -11.461 -16.453 -22.938 1 97.38 245 GLU B CA 1
ATOM 4111 C C . GLU B 1 245 ? -10.758 -15.336 -22.172 1 97.38 245 GLU B C 1
ATOM 4113 O O . GLU B 1 245 ? -11.398 -14.414 -21.672 1 97.38 245 GLU B O 1
ATOM 4118 N N . PRO B 1 246 ? -9.516 -15.367 -22.234 1 97.12 246 PRO B N 1
ATOM 4119 C CA . PRO B 1 246 ? -8.742 -14.414 -21.438 1 97.12 246 PRO B CA 1
ATOM 4120 C C . PRO B 1 246 ? -9.031 -12.961 -21.797 1 97.12 246 PRO B C 1
ATOM 4122 O O . PRO B 1 246 ? -9.164 -12.117 -20.906 1 97.12 246 PRO B O 1
ATOM 4125 N N . LYS B 1 247 ? -9.133 -12.68 -23.031 1 97 247 LYS B N 1
ATOM 4126 C CA . LYS B 1 247 ? -9.375 -11.305 -23.469 1 97 247 LYS B CA 1
ATOM 4127 C C . LYS B 1 247 ? -10.758 -10.828 -23.016 1 97 247 LYS B C 1
ATOM 4129 O O . LYS B 1 247 ? -10.898 -9.695 -22.547 1 97 247 LYS B O 1
ATOM 4134 N N . ALA B 1 248 ? -11.711 -11.672 -23.141 1 97.75 248 ALA B N 1
ATOM 4135 C CA . ALA B 1 248 ? -13.062 -11.328 -22.719 1 97.75 248 ALA B CA 1
ATOM 4136 C C . ALA B 1 248 ? -13.141 -11.156 -21.203 1 97.75 248 ALA B C 1
ATOM 4138 O O . ALA B 1 248 ? -13.875 -10.297 -20.703 1 97.75 248 ALA B O 1
ATOM 4139 N N . LEU B 1 249 ? -12.445 -12.016 -20.484 1 98.12 249 LEU B N 1
ATOM 4140 C CA . LEU B 1 249 ? -12.398 -11.891 -19.031 1 98.12 249 LEU B CA 1
ATOM 4141 C C . LEU B 1 249 ? -11.773 -10.57 -18.609 1 98.12 249 LEU B C 1
ATOM 4143 O O . LEU B 1 249 ? -12.242 -9.922 -17.672 1 98.12 249 LEU B O 1
ATOM 4147 N N . GLU B 1 250 ? -10.719 -10.164 -19.328 1 97.5 250 GLU B N 1
ATOM 4148 C CA . GLU B 1 250 ? -10.055 -8.891 -19.062 1 97.5 250 GLU B CA 1
ATOM 4149 C C . GLU B 1 250 ? -11.023 -7.723 -19.234 1 97.5 250 GLU B C 1
ATOM 4151 O O . GLU B 1 250 ? -10.922 -6.715 -18.531 1 97.5 250 GLU B O 1
ATOM 4156 N N . GLU B 1 251 ? -11.891 -7.848 -20.125 1 97.19 251 GLU B N 1
ATOM 4157 C CA . GLU B 1 251 ? -12.875 -6.797 -20.375 1 97.19 251 GLU B CA 1
ATOM 4158 C C . GLU B 1 251 ? -13.852 -6.672 -19.203 1 97.19 251 GLU B C 1
ATOM 4160 O O . GLU B 1 251 ? -14.43 -5.605 -18.984 1 97.19 251 GLU B O 1
ATOM 4165 N N . LYS B 1 252 ? -14.039 -7.77 -18.453 1 97.75 252 LYS B N 1
ATOM 4166 C CA . LYS B 1 252 ? -14.906 -7.75 -17.281 1 97.75 252 LYS B CA 1
ATOM 4167 C C . LYS B 1 252 ? -14.188 -7.188 -16.062 1 97.75 252 LYS B C 1
ATOM 4169 O O . LYS B 1 252 ? -14.82 -6.762 -15.094 1 97.75 252 LYS B O 1
ATOM 4174 N N . ALA B 1 253 ? -12.859 -7.246 -16.078 1 97.75 253 ALA B N 1
ATOM 4175 C CA . ALA B 1 253 ? -12.055 -6.773 -14.961 1 97.75 253 ALA B CA 1
ATOM 4176 C C . ALA B 1 253 ? -12.109 -5.25 -14.852 1 97.75 253 ALA B C 1
ATOM 4178 O O . ALA B 1 253 ? -12.336 -4.555 -15.844 1 97.75 253 ALA B O 1
ATOM 4179 N N . CYS B 1 254 ? -12.008 -4.754 -13.641 1 95.19 254 CYS B N 1
ATOM 4180 C CA . CYS B 1 254 ? -11.922 -3.309 -13.477 1 95.19 254 CYS B CA 1
ATOM 4181 C C . CYS B 1 254 ? -10.555 -2.791 -13.906 1 95.19 254 CYS B C 1
ATOM 4183 O O . CYS B 1 254 ? -9.648 -3.576 -14.172 1 95.19 254 CYS B O 1
ATOM 4185 N N . CYS B 1 255 ? -10.383 -1.5 -14.047 1 92.19 255 CYS B N 1
ATOM 4186 C CA . CYS 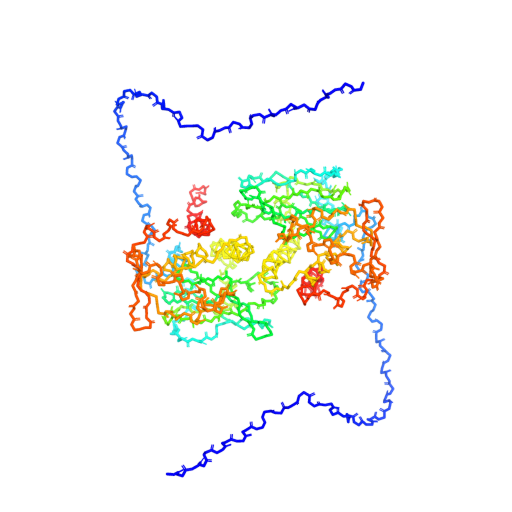B 1 255 ? -9.18 -0.852 -14.555 1 92.19 255 CYS B CA 1
ATOM 4187 C C . CYS B 1 255 ? -7.984 -1.143 -13.648 1 92.19 255 CYS B C 1
ATOM 4189 O O . CYS B 1 255 ? -6.832 -0.98 -14.062 1 92.19 255 CYS B O 1
ATOM 4191 N N . CYS B 1 256 ? -8.266 -1.571 -12.422 1 93.31 256 CYS B N 1
ATOM 4192 C CA . CYS B 1 256 ? -7.195 -1.848 -11.469 1 93.31 256 CYS B CA 1
ATOM 4193 C C . CYS B 1 256 ? -6.301 -2.979 -11.961 1 93.31 256 CYS B C 1
ATOM 4195 O O . CYS B 1 256 ? -5.094 -2.973 -11.719 1 93.31 256 CYS B O 1
ATOM 4197 N N . TYR B 1 257 ? -6.828 -3.943 -12.703 1 96.44 257 TYR B N 1
ATOM 4198 C CA . TYR B 1 257 ? -6.043 -5.043 -13.25 1 96.44 257 TYR B CA 1
ATOM 4199 C C . TYR B 1 257 ? -4.945 -4.523 -14.172 1 96.44 257 TYR B C 1
ATOM 4201 O O . TYR B 1 257 ? -3.771 -4.852 -14 1 96.44 257 TYR B O 1
ATOM 4209 N N . LYS B 1 258 ? -5.32 -3.701 -15.055 1 94.12 258 LYS B N 1
ATOM 4210 C CA . LYS B 1 258 ? -4.367 -3.182 -16.031 1 94.12 258 LYS B CA 1
ATOM 4211 C C . LYS B 1 258 ? -3.295 -2.328 -15.352 1 94.12 258 LYS B C 1
ATOM 4213 O O . LYS B 1 258 ? -2.129 -2.357 -15.75 1 94.12 258 LYS B O 1
ATOM 4218 N N . LEU B 1 259 ? -3.73 -1.597 -14.383 1 91.25 259 LEU B N 1
ATOM 4219 C CA . LEU B 1 259 ? -2.783 -0.761 -13.656 1 91.25 259 LEU B CA 1
ATOM 4220 C C . LEU B 1 259 ? -1.728 -1.614 -12.961 1 91.25 259 LEU B C 1
ATOM 4222 O O . LEU B 1 259 ? -0.531 -1.337 -13.062 1 91.25 259 LEU B O 1
ATOM 4226 N N . VAL B 1 260 ? -2.188 -2.664 -12.297 1 94.44 260 VAL B N 1
ATOM 4227 C CA . VAL B 1 260 ? -1.278 -3.529 -11.547 1 94.44 260 VAL B CA 1
ATOM 4228 C C . VAL B 1 260 ? -0.397 -4.312 -12.516 1 94.44 260 VAL B C 1
ATOM 4230 O O . VAL B 1 260 ? 0.819 -4.395 -12.336 1 94.44 260 VAL B O 1
ATOM 4233 N N . SER B 1 261 ? -1.014 -4.828 -13.562 1 95.25 261 SER B N 1
ATOM 4234 C CA . SER B 1 261 ? -0.264 -5.57 -14.57 1 95.25 261 SER B CA 1
ATOM 4235 C C . SER B 1 261 ? 0.821 -4.703 -15.203 1 95.25 261 SER B C 1
ATOM 4237 O O . SER B 1 261 ? 1.956 -5.152 -15.375 1 95.25 261 SER B O 1
ATOM 4239 N N . ALA B 1 262 ? 0.521 -3.506 -15.477 1 91.75 262 ALA B N 1
ATOM 4240 C CA . ALA B 1 262 ? 1.473 -2.576 -16.078 1 91.75 262 ALA B CA 1
ATOM 4241 C C . ALA B 1 262 ? 2.627 -2.281 -15.125 1 91.75 262 ALA B C 1
ATOM 4243 O O . ALA B 1 262 ? 3.768 -2.1 -15.562 1 91.75 262 ALA B O 1
ATOM 4244 N N . ALA B 1 263 ? 2.311 -2.188 -13.867 1 89.81 263 ALA B N 1
ATOM 4245 C CA . ALA B 1 263 ? 3.35 -1.921 -12.875 1 89.81 263 ALA B CA 1
ATOM 4246 C C . ALA B 1 263 ? 4.383 -3.045 -12.852 1 89.81 263 ALA B C 1
ATOM 4248 O O . ALA B 1 263 ? 5.586 -2.787 -12.766 1 89.81 263 ALA B O 1
ATOM 4249 N N . TYR B 1 264 ? 3.938 -4.25 -12.93 1 92.5 264 TYR B N 1
ATOM 4250 C CA . TYR B 1 264 ? 4.863 -5.375 -12.945 1 92.5 264 TYR B CA 1
ATOM 4251 C C . TYR B 1 264 ? 5.652 -5.414 -14.25 1 92.5 264 TYR B C 1
ATOM 4253 O O . TYR B 1 264 ? 6.844 -5.742 -14.25 1 92.5 264 TYR B O 1
ATOM 4261 N N . ALA B 1 265 ? 4.977 -5.094 -15.336 1 89.94 265 ALA B N 1
ATOM 4262 C CA . ALA B 1 265 ? 5.664 -5.035 -16.625 1 89.94 265 ALA B CA 1
ATOM 4263 C C . ALA B 1 265 ? 6.77 -3.982 -16.609 1 89.94 265 ALA B C 1
ATOM 4265 O O . ALA B 1 265 ? 7.863 -4.211 -17.125 1 89.94 265 ALA B O 1
ATOM 4266 N N . ALA B 1 266 ? 6.543 -2.883 -16.031 1 84.56 266 ALA B N 1
ATOM 4267 C CA . ALA B 1 266 ? 7.504 -1.787 -15.953 1 84.56 266 ALA B CA 1
ATOM 4268 C C . ALA B 1 266 ? 8.688 -2.158 -15.062 1 84.56 266 ALA B C 1
ATOM 4270 O O . ALA B 1 266 ? 9.82 -1.735 -15.312 1 84.56 266 ALA B O 1
ATOM 4271 N N . SER B 1 267 ? 8.398 -2.867 -14.047 1 83.69 267 SER B N 1
ATOM 4272 C CA . SER B 1 267 ? 9.461 -3.244 -13.117 1 83.69 267 SER B CA 1
ATOM 4273 C C . SER B 1 267 ? 10.445 -4.215 -13.758 1 83.69 267 SER B C 1
ATOM 4275 O O . SER B 1 267 ? 11.57 -4.371 -13.289 1 83.69 267 SER B O 1
ATOM 4277 N N . SER B 1 268 ? 10.039 -4.758 -14.828 1 76.56 268 SER B N 1
ATOM 4278 C CA . SER B 1 268 ? 10.867 -5.758 -15.5 1 76.56 268 SER B CA 1
ATOM 4279 C C . SER B 1 268 ? 11.703 -5.129 -16.609 1 76.56 268 SER B C 1
ATOM 4281 O O . SER B 1 268 ? 12.641 -5.75 -17.109 1 76.56 268 SER B O 1
ATOM 4283 N N . VAL B 1 269 ? 11.438 -3.871 -17.141 1 62.69 269 VAL B N 1
ATOM 4284 C CA . VAL B 1 269 ? 12.102 -3.25 -18.281 1 62.69 269 VAL B CA 1
ATOM 4285 C C . VAL B 1 269 ? 13.195 -2.305 -17.797 1 62.69 269 VAL B C 1
ATOM 4287 O O . VAL B 1 269 ? 14.234 -2.15 -18.438 1 62.69 269 VAL B O 1
ATOM 4290 N N . ARG B 1 270 ? 13.07 -1.396 -16.797 1 56.09 270 ARG B N 1
ATOM 4291 C CA . ARG B 1 270 ? 13.93 -0.271 -16.438 1 56.09 270 ARG B CA 1
ATOM 4292 C C . ARG B 1 270 ? 15.391 -0.703 -16.359 1 56.09 270 ARG B C 1
ATOM 4294 O O . ARG B 1 270 ? 16.297 0.117 -16.547 1 56.09 270 ARG B O 1
ATOM 4301 N N . THR B 1 271 ? 15.805 -1.764 -15.891 1 48.62 271 THR B N 1
ATOM 4302 C CA . THR B 1 271 ? 17.234 -1.967 -15.75 1 48.62 271 THR B CA 1
ATOM 4303 C C . THR B 1 271 ? 17.922 -1.928 -17.109 1 48.62 271 THR B C 1
ATOM 4305 O O . THR B 1 271 ? 19.141 -1.719 -17.203 1 48.62 271 THR B O 1
ATOM 4308 N N . LEU B 1 272 ? 17.328 -2.107 -18.188 1 43.16 272 LEU B N 1
ATOM 4309 C CA . LEU B 1 272 ? 18.125 -2.16 -19.406 1 43.16 272 LEU B CA 1
ATOM 4310 C C . LEU B 1 272 ? 18.547 -0.76 -19.844 1 43.16 272 LEU B C 1
ATOM 4312 O O . LEU B 1 272 ? 19.5 -0.604 -20.609 1 43.16 272 LEU B O 1
ATOM 4316 N N . LYS B 1 273 ? 17.938 0.201 -19.406 1 40.5 273 LYS B N 1
ATOM 4317 C CA . LYS B 1 273 ? 18.328 1.505 -19.938 1 40.5 273 LYS B CA 1
ATOM 4318 C C . LYS B 1 273 ? 19.578 2.025 -19.219 1 40.5 273 LYS B C 1
ATOM 4320 O O . LYS B 1 273 ? 20.344 2.791 -19.781 1 40.5 273 LYS B O 1
ATOM 4325 N N . GLU B 1 274 ? 19.672 1.932 -18 1 40.72 274 GLU B N 1
ATOM 4326 C CA . GLU B 1 274 ? 20.875 2.504 -17.406 1 40.72 274 GLU B CA 1
ATOM 4327 C C . GLU B 1 274 ? 22.125 1.755 -17.859 1 40.72 274 GLU B C 1
ATOM 4329 O O . GLU B 1 274 ? 23.25 2.246 -17.688 1 40.72 274 GLU B O 1
ATOM 4334 N N . GLU B 1 275 ? 21.984 0.623 -18.156 1 38.12 275 GLU B N 1
ATOM 4335 C CA . GLU B 1 275 ? 23.203 0.021 -18.703 1 38.12 275 GLU B CA 1
ATOM 4336 C C . GLU B 1 275 ? 23.609 0.708 -20 1 38.12 275 GLU B C 1
ATOM 4338 O O . GLU B 1 275 ? 24.797 0.746 -20.344 1 38.12 275 GLU B O 1
ATOM 4343 N N . GLN B 1 276 ? 22.766 1.143 -20.766 1 30.47 276 GLN B N 1
ATOM 4344 C CA . GLN B 1 276 ? 23.281 1.772 -21.984 1 30.47 276 GLN B CA 1
ATOM 4345 C C . GLN B 1 276 ? 23.766 3.191 -21.703 1 30.47 276 GLN B C 1
ATOM 4347 O O . GLN B 1 276 ? 24.438 3.801 -22.531 1 30.47 276 GLN B O 1
ATOM 4352 N N . ALA B 1 277 ? 23.406 3.754 -20.688 1 33.22 277 ALA B N 1
ATOM 4353 C CA . ALA B 1 277 ? 23.938 5.094 -20.469 1 33.22 277 ALA B CA 1
ATOM 4354 C C . ALA B 1 277 ? 25.297 5.035 -19.781 1 33.22 277 ALA B C 1
ATOM 4356 O O . ALA B 1 277 ? 25.922 6.07 -19.531 1 33.22 277 ALA B O 1
ATOM 4357 N N . SER B 1 278 ? 25.641 4.027 -19.156 1 29.7 278 SER B N 1
ATOM 4358 C CA . SER B 1 278 ? 27.062 3.979 -18.859 1 29.7 278 SER B CA 1
ATOM 4359 C C . SER B 1 278 ? 27.875 3.557 -20.078 1 29.7 278 SER B C 1
ATOM 4361 O O . SER B 1 278 ? 27.453 2.67 -20.828 1 29.7 278 SER B O 1
#

Radius of gyration: 26.35 Å; Cα contacts (8 Å, |Δi|>4): 867; chains: 2; bounding box: 65×87×96 Å

Sequence (556 aa):
MTDRAPAVFEVLECSQERALKQPPGTRPQPQLSLPVHSAKRPFVKNVILARLCMQQLAAIGECLEPVVLKERMVLQEPRRPVEHVYFIESGLVSLRVVAAGSMLETAVIGYRGVVGTSFLWGGHFSTHQSVVVFPGTAHRIRIEDLRRIMKAHPEIRDHLFDYTQALTFQCVQTGLCGVRHHREPRLASWLCLASEAVDSRVLPVTHDYLSSVLGLRRAGVTETLIRFEEQGLIRKMRGVLQIDEPKALEEKACCCYKLVSAAYAASSVRTLKEEQASMTDRAPAVFEVLECSQERALKQPPGTRPQPQLSLPVHSAKRPFVKNVILARLCMQQLAAIGECLEPVVLKERMVLQEPRRPVEHVYFIESGLVSLRVVAAGSMLETAVIGYRGVVGTSFLWGGHFSTHQSVVVFPGTAHRIRIEDLRRIMKAHPEIRDHLFDYTQALTFQCVQTGLCGVRHHREPRLASWLCLASEAVDSRVLPVTHDYLSSVLGLRRAGVTETLIRFEEQGLIRKMRGVLQIDEPKALEEKACCCYKLVSAAYAASSVRTLKEEQAS

pLDDT: mean 80.95, std 25.21, range [19.94, 98.56]